Protein 3C4R (pdb70)

B-factor: mean 51.6, std 13.14, range [21.13, 119.85]

Sequence (480 aa):
KIKHEHIRANAWAHPDGEKVPAAEITRAYFELGTFPELYDDSHPEALARNTQKIFRWVEKDTPDAVEKIQALLPAIEKSPPLLVARRSHSSAYFRELVETRERLVRDADDFVAVAIAGFKIKHEHIRANAWAHPDGEKVPAAEITRAYFELGTFPELYDDSHPEALARNTQKIFRWVEKDTPDAVEKIQALLPAIEKSPPLLVARRSHSSAYFRELVETRERLVRDADDFVAVAIAGFKIKHEHIRANAWAHPDGEKVPAAEITRAYFELGTFPELYDDSHPEALARNTQKIFRWVEKDTPDAVEKIQALLPAIEKSPPLLVARRSHSSAYFRELVETRERLVRDADDFVAVAIAGFNQKIKHEHIRANAWAHPDGEKVPAAEITRAYFELGTFPELYDDSHPEALARNTQKIFRWVEKDTPDAVEKIQALLPAIEKSPPLLVARRSHSSAYFRELVETRERLVRDADDFVAVAIAGFNQ

Nearest PDB structures (foldseek):
  3c4r-assembly1_B  TM=1.005E+00  e=2.932E-16  Escherichia coli O6
  8bt1-assembly1_D  TM=9.702E-01  e=1.226E-13  Escherichia coli O157:H7
  4h0m-assembly2_O  TM=3.951E-01  e=3.595E+00  Synechococcus elongatus PCC 7942 = FACHB-805
  7ezx-assembly1_EK  TM=3.412E-01  e=5.917E+00  Porphyridium purpureum
  3c4r-assembly1_B  TM=9.978E-01  e=2.246E-15  Escherichia coli O6

Structure (mmCIF, N/CA/C/O backbone):
data_3C4R
#
_entry.id   3C4R
#
_cell.length_a   36.826
_cell.length_b   106.570
_cell.length_c   88.251
_cell.angle_alpha   90.00
_cell.angle_beta   96.42
_cell.angle_gamma   90.00
#
_symmetry.space_group_name_H-M   'P 1 21 1'
#
loop_
_entity.id
_entity.type
_entity.pdbx_description
1 polymer 'Uncharacterized protein'
2 water water
#
loop_
_atom_site.group_PDB
_atom_site.id
_atom_site.type_symbol
_atom_site.label_atom_id
_atom_site.label_alt_id
_atom_site.label_comp_id
_atom_site.label_asym_id
_atom_site.label_entity_id
_atom_site.label_seq_id
_atom_site.pdbx_PDB_ins_code
_atom_site.Cartn_x
_atom_site.Cartn_y
_atom_site.Cartn_z
_atom_site.occupancy
_atom_site.B_iso_or_equiv
_atom_site.auth_seq_id
_atom_site.auth_comp_id
_atom_site.auth_asym_id
_atom_site.auth_atom_id
_atom_site.pdbx_PDB_model_num
ATOM 1 N N . LYS A 1 4 ? -1.121 70.779 17.284 1.00 47.65 2 LYS A N 1
ATOM 2 C CA . LYS A 1 4 ? -1.175 69.292 17.284 1.00 49.10 2 LYS A CA 1
ATOM 3 C C . LYS A 1 4 ? -0.721 68.685 18.616 1.00 48.98 2 LYS A C 1
ATOM 4 O O . LYS A 1 4 ? -1.439 67.865 19.194 1.00 50.50 2 LYS A O 1
ATOM 10 N N . ILE A 1 5 ? 0.452 69.080 19.111 1.00 47.52 3 ILE A N 1
ATOM 11 C CA . ILE A 1 5 ? 0.942 68.543 20.385 1.00 46.63 3 ILE A CA 1
ATOM 12 C C . ILE A 1 5 ? 0.896 69.593 21.494 1.00 45.39 3 ILE A C 1
ATOM 13 O O . ILE A 1 5 ? 1.576 70.609 21.413 1.00 45.37 3 ILE A O 1
ATOM 18 N N . LYS A 1 6 ? 0.087 69.339 22.521 1.00 44.46 4 LYS A N 1
ATOM 19 C CA . LYS A 1 6 ? -0.074 70.261 23.646 1.00 44.51 4 LYS A CA 1
ATOM 20 C C . LYS A 1 6 ? 1.180 70.433 24.491 1.00 42.57 4 LYS A C 1
ATOM 21 O O . LYS A 1 6 ? 1.837 69.466 24.848 1.00 42.61 4 LYS A O 1
ATOM 27 N N . HIS A 1 7 ? 1.485 71.676 24.835 1.00 41.24 5 HIS A N 1
ATOM 28 C CA . HIS A 1 7 ? 2.670 71.983 25.624 1.00 41.29 5 HIS A CA 1
ATOM 29 C C . HIS A 1 7 ? 2.783 71.100 26.860 1.00 42.51 5 HIS A C 1
ATOM 30 O O . HIS A 1 7 ? 3.872 70.633 27.190 1.00 42.30 5 HIS A O 1
ATOM 37 N N . GLU A 1 8 ? 1.663 70.847 27.532 1.00 44.12 6 GLU A N 1
ATOM 38 C CA . GLU A 1 8 ? 1.688 70.026 28.743 1.00 44.86 6 GLU A CA 1
ATOM 39 C C . GLU A 1 8 ? 2.146 68.586 28.498 1.00 43.97 6 GLU A C 1
ATOM 40 O O . GLU A 1 8 ? 2.698 67.936 29.388 1.00 42.21 6 GLU A O 1
ATOM 46 N N . HIS A 1 9 ? 1.920 68.094 27.285 1.00 42.48 7 HIS A N 1
ATOM 47 C CA . HIS A 1 9 ? 2.314 66.736 26.929 1.00 40.89 7 HIS A CA 1
ATOM 48 C C . HIS A 1 9 ? 3.758 66.675 26.502 1.00 38.65 7 HIS A C 1
ATOM 49 O O . HIS A 1 9 ? 4.385 65.644 26.607 1.00 42.45 7 HIS A O 1
ATOM 56 N N . ILE A 1 10 ? 4.274 67.786 25.997 1.00 38.48 8 ILE A N 1
ATOM 57 C CA . ILE A 1 10 ? 5.668 67.860 25.599 1.00 36.67 8 ILE A CA 1
ATOM 58 C C . ILE A 1 10 ? 6.461 67.901 26.899 1.00 37.05 8 ILE A C 1
ATOM 59 O O . ILE A 1 10 ? 7.534 67.319 26.991 1.00 39.01 8 ILE A O 1
ATOM 64 N N . ARG A 1 11 ? 5.927 68.593 27.905 1.00 37.45 9 ARG A N 1
ATOM 65 C CA . ARG A 1 11 ? 6.593 68.694 29.200 1.00 39.86 9 ARG A CA 1
ATOM 66 C C . ARG A 1 11 ? 6.748 67.312 29.862 1.00 41.22 9 ARG A C 1
ATOM 67 O O . ARG A 1 11 ? 7.831 66.975 30.365 1.00 40.88 9 ARG A O 1
ATOM 83 N N . ALA A 1 13 ? 6.951 64.283 28.504 1.00 44.09 11 ALA A N 1
ATOM 84 C CA . ALA A 1 13 ? 8.003 63.508 27.840 1.00 42.33 11 ALA A CA 1
ATOM 85 C C . ALA A 1 13 ? 9.380 64.118 28.104 1.00 42.61 11 ALA A C 1
ATOM 86 O O . ALA A 1 13 ? 10.357 63.403 28.305 1.00 41.87 11 ALA A O 1
ATOM 96 N N . ASN A 1 15 ? 10.317 65.859 30.733 1.00 41.30 13 ASN A N 1
ATOM 97 C CA . ASN A 1 15 ? 10.775 65.499 32.075 1.00 42.14 13 ASN A CA 1
ATOM 98 C C . ASN A 1 15 ? 11.151 64.024 32.141 1.00 41.76 13 ASN A C 1
ATOM 99 O O . ASN A 1 15 ? 12.156 63.665 32.742 1.00 42.98 13 ASN A O 1
ATOM 104 N N . ALA A 1 16 ? 10.370 63.165 31.502 1.00 42.33 14 ALA A N 1
ATOM 105 C CA . ALA A 1 16 ? 10.690 61.742 31.538 1.00 42.32 14 ALA A CA 1
ATOM 106 C C . ALA A 1 16 ? 12.073 61.487 30.935 1.00 41.65 14 ALA A C 1
ATOM 107 O O . ALA A 1 16 ? 12.833 60.655 31.417 1.00 43.04 14 ALA A O 1
ATOM 109 N N . TRP A 1 17 ? 12.399 62.221 29.884 1.00 41.48 15 TRP A N 1
ATOM 110 C CA . TRP A 1 17 ? 13.678 62.065 29.209 1.00 41.36 15 TRP A CA 1
ATOM 111 C C . TRP A 1 17 ? 14.792 62.608 30.090 1.00 43.03 15 TRP A C 1
ATOM 112 O O . TRP A 1 17 ? 15.948 62.235 29.942 1.00 43.45 15 TRP A O 1
ATOM 123 N N . ALA A 1 18 ? 14.424 63.484 31.017 1.00 44.61 16 ALA A N 1
ATOM 124 C CA . ALA A 1 18 ? 15.385 64.111 31.906 1.00 48.67 16 ALA A CA 1
ATOM 125 C C . ALA A 1 18 ? 15.697 63.320 33.170 1.00 52.34 16 ALA A C 1
ATOM 126 O O . ALA A 1 18 ? 16.846 63.292 33.618 1.00 53.07 16 ALA A O 1
ATOM 128 N N . HIS A 1 19 ? 14.681 62.675 33.733 1.00 55.60 17 HIS A N 1
ATOM 129 C CA . HIS A 1 19 ? 14.837 61.903 34.959 1.00 61.14 17 HIS A CA 1
ATOM 130 C C . HIS A 1 19 ? 16.036 60.941 35.052 1.00 63.32 17 HIS A C 1
ATOM 131 O O . HIS A 1 19 ? 16.776 60.957 36.039 1.00 63.78 17 HIS A O 1
ATOM 138 N N . PRO A 1 20 ? 16.238 60.080 34.044 1.00 64.53 18 PRO A N 1
ATOM 139 C CA . PRO A 1 20 ? 17.379 59.153 34.112 1.00 64.97 18 PRO A CA 1
ATOM 140 C C . PRO A 1 20 ? 18.730 59.806 34.469 1.00 65.57 18 PRO A C 1
ATOM 141 O O . PRO A 1 20 ? 19.244 59.602 35.572 1.00 66.58 18 PRO A O 1
ATOM 145 N N . ASP A 1 21 ? 19.294 60.591 33.547 1.00 64.78 19 ASP A N 1
ATOM 146 C CA . ASP A 1 21 ? 20.593 61.241 33.772 1.00 63.83 19 ASP A CA 1
ATOM 147 C C . ASP A 1 21 ? 20.585 62.767 33.821 1.00 61.60 19 ASP A C 1
ATOM 148 O O . ASP A 1 21 ? 21.602 63.397 33.516 1.00 60.10 19 ASP A O 1
ATOM 153 N N . GLY A 1 22 ? 19.451 63.356 34.193 1.00 59.89 20 GLY A N 1
ATOM 154 C CA . GLY A 1 22 ? 19.359 64.804 34.274 1.00 56.88 20 GLY A CA 1
ATOM 155 C C . GLY A 1 22 ? 19.024 65.520 32.975 1.00 54.76 20 GLY A C 1
ATOM 156 O O . GLY A 1 22 ? 19.042 64.934 31.894 1.00 53.34 20 GLY A O 1
ATOM 157 N N . GLU A 1 23 ? 18.743 66.814 33.096 1.00 54.27 21 GLU A N 1
ATOM 158 C CA . GLU A 1 23 ? 18.374 67.663 31.968 1.00 54.18 21 GLU A CA 1
ATOM 159 C C . GLU A 1 23 ? 19.453 67.905 30.923 1.00 54.41 21 GLU A C 1
ATOM 160 O O . GLU A 1 23 ? 19.152 68.323 29.797 1.00 54.01 21 GLU A O 1
ATOM 166 N N . LYS A 1 24 ? 20.705 67.655 31.289 1.00 55.03 22 LYS A N 1
ATOM 167 C CA . LYS A 1 24 ? 21.821 67.865 30.371 1.00 56.02 22 LYS A CA 1
ATOM 168 C C . LYS A 1 24 ? 21.762 66.947 29.150 1.00 54.69 22 LYS A C 1
ATOM 169 O O . LYS A 1 24 ? 22.281 67.293 28.085 1.00 55.01 22 LYS A O 1
ATOM 175 N N . VAL A 1 25 ? 21.141 65.777 29.304 1.00 52.41 23 VAL A N 1
ATOM 176 C CA . VAL A 1 25 ? 21.049 64.816 28.208 1.00 49.89 23 VAL A CA 1
ATOM 177 C C . VAL A 1 25 ? 20.113 65.326 27.114 1.00 48.52 23 VAL A C 1
ATOM 178 O O . VAL A 1 25 ? 20.498 65.420 25.947 1.00 49.30 23 VAL A O 1
ATOM 182 N N . PRO A 1 26 ? 18.863 65.654 27.473 1.00 46.17 24 PRO A N 1
ATOM 183 C CA . PRO A 1 26 ? 17.924 66.157 26.468 1.00 44.87 24 PRO A CA 1
ATOM 184 C C . PRO A 1 26 ? 18.481 67.363 25.711 1.00 43.59 24 PRO A C 1
ATOM 185 O O . PRO A 1 26 ? 18.483 67.399 24.474 1.00 43.23 24 PRO A O 1
ATOM 189 N N . ALA A 1 27 ? 18.956 68.346 26.470 1.00 42.35 25 ALA A N 1
ATOM 190 C CA . ALA A 1 27 ? 19.511 69.573 25.908 1.00 40.82 25 ALA A CA 1
ATOM 191 C C . ALA A 1 27 ? 20.704 69.301 25.003 1.00 41.98 25 ALA A C 1
ATOM 192 O O . ALA A 1 27 ? 20.830 69.883 23.928 1.00 41.25 25 ALA A O 1
ATOM 194 N N . ALA A 1 28 ? 21.595 68.423 25.437 1.00 42.59 26 ALA A N 1
ATOM 195 C CA . ALA A 1 28 ? 22.752 68.094 24.622 1.00 43.53 26 ALA A CA 1
ATOM 196 C C . ALA A 1 28 ? 22.254 67.491 23.321 1.00 44.47 26 ALA A C 1
ATOM 197 O O . ALA A 1 28 ? 22.780 67.773 22.236 1.00 46.16 26 ALA A O 1
ATOM 199 N N . GLU A 1 29 ? 21.216 66.667 23.437 1.00 44.19 27 GLU A N 1
ATOM 200 C CA . GLU A 1 29 ? 20.632 65.997 22.282 1.00 42.34 27 GLU A CA 1
ATOM 201 C C . GLU A 1 29 ? 19.792 66.915 21.401 1.00 40.81 27 GLU A C 1
ATOM 202 O O . GLU A 1 29 ? 19.937 66.919 20.174 1.00 41.29 27 GLU A O 1
ATOM 208 N N . ILE A 1 30 ? 18.908 67.691 22.015 1.00 38.39 28 ILE A N 1
ATOM 209 C CA . ILE A 1 30 ? 18.071 68.593 21.241 1.00 38.00 28 ILE A CA 1
ATOM 210 C C . ILE A 1 30 ? 18.955 69.615 20.527 1.00 39.08 28 ILE A C 1
ATOM 211 O O . ILE A 1 30 ? 18.705 69.962 19.369 1.00 39.03 28 ILE A O 1
ATOM 216 N N . THR A 1 31 ? 20.003 70.071 21.212 1.00 40.36 29 THR A N 1
ATOM 217 C CA . THR A 1 31 ? 20.916 71.062 20.653 1.00 42.49 29 THR A CA 1
ATOM 218 C C . THR A 1 31 ? 21.575 70.542 19.385 1.00 44.25 29 THR A C 1
ATOM 219 O O . THR A 1 31 ? 21.647 71.251 18.378 1.00 46.06 29 THR A O 1
ATOM 223 N N . ARG A 1 32 ? 22.048 69.303 19.425 1.00 45.86 30 ARG A N 1
ATOM 224 C CA . ARG A 1 32 ? 22.698 68.704 18.261 1.00 48.09 30 ARG A CA 1
ATOM 225 C C . ARG A 1 32 ? 21.787 68.626 17.038 1.00 47.82 30 ARG A C 1
ATOM 226 O O . ARG A 1 32 ? 22.214 68.899 15.916 1.00 47.01 30 ARG A O 1
ATOM 234 N N . ALA A 1 33 ? 20.533 68.235 17.250 1.00 48.72 31 ALA A N 1
ATOM 235 C CA . ALA A 1 33 ? 19.578 68.116 16.148 1.00 47.75 31 ALA A CA 1
ATOM 236 C C . ALA A 1 33 ? 19.237 69.494 15.603 1.00 48.19 31 ALA A C 1
ATOM 237 O O . ALA A 1 33 ? 19.028 69.674 14.403 1.00 48.86 31 ALA A O 1
ATOM 239 N N . TYR A 1 34 ? 19.176 70.457 16.513 1.00 48.38 32 TYR A N 1
ATOM 240 C CA . TYR A 1 34 ? 18.870 71.845 16.196 1.00 49.13 32 TYR A CA 1
ATOM 241 C C . TYR A 1 34 ? 19.804 72.345 15.099 1.00 49.74 32 TYR A C 1
ATOM 242 O O . TYR A 1 34 ? 19.350 72.901 14.096 1.00 49.21 32 TYR A O 1
ATOM 251 N N . PHE A 1 35 ? 21.108 72.129 15.288 1.00 50.76 33 PHE A N 1
ATOM 252 C CA . PHE A 1 35 ? 22.109 72.553 14.307 1.00 50.62 33 PHE A CA 1
ATOM 253 C C . PHE A 1 35 ? 22.212 71.662 13.076 1.00 52.25 33 PHE A C 1
ATOM 254 O O . PHE A 1 35 ? 22.656 72.116 12.031 1.00 53.15 33 PHE A O 1
ATOM 262 N N . GLU A 1 36 ? 21.815 70.400 13.184 1.00 55.08 34 GLU A N 1
ATOM 263 C CA . GLU A 1 36 ? 21.866 69.517 12.027 1.00 57.55 34 GLU A CA 1
ATOM 264 C C . GLU A 1 36 ? 20.798 69.970 11.042 1.00 58.81 34 GLU A C 1
ATOM 265 O O . GLU A 1 36 ? 21.043 70.051 9.836 1.00 59.72 34 GLU A O 1
ATOM 271 N N . LEU A 1 37 ? 19.614 70.280 11.562 1.00 58.79 35 LEU A N 1
ATOM 272 C CA . LEU A 1 37 ? 18.502 70.730 10.728 1.00 58.48 35 LEU A CA 1
ATOM 273 C C . LEU A 1 37 ? 18.715 72.180 10.284 1.00 59.70 35 LEU A C 1
ATOM 274 O O . LEU A 1 37 ? 17.970 72.712 9.453 1.00 58.72 35 LEU A O 1
ATOM 279 N N . GLY A 1 38 ? 19.737 72.813 10.851 1.00 59.74 36 GLY A N 1
ATOM 280 C CA . GLY A 1 38 ? 20.041 74.184 10.497 1.00 59.96 36 GLY A CA 1
ATOM 281 C C . GLY A 1 38 ? 18.952 75.141 10.920 1.00 60.10 36 GLY A C 1
ATOM 282 O O . GLY A 1 38 ? 18.432 75.892 10.100 1.00 61.58 36 GLY A O 1
ATOM 291 N N . THR A 1 40 ? 17.254 78.252 13.530 1.00 52.82 38 THR A N 1
ATOM 292 C CA . THR A 1 40 ? 17.668 79.550 14.043 1.00 50.20 38 THR A CA 1
ATOM 293 C C . THR A 1 40 ? 16.744 80.159 15.116 1.00 47.44 38 THR A C 1
ATOM 294 O O . THR A 1 40 ? 17.054 81.202 15.699 1.00 47.60 38 THR A O 1
ATOM 298 N N . PHE A 1 41 ? 15.619 79.501 15.375 1.00 43.97 39 PHE A N 1
ATOM 299 C CA . PHE A 1 41 ? 14.644 79.976 16.355 1.00 40.51 39 PHE A CA 1
ATOM 300 C C . PHE A 1 41 ? 14.066 78.810 17.160 1.00 39.96 39 PHE A C 1
ATOM 301 O O . PHE A 1 41 ? 13.643 77.804 16.600 1.00 38.58 39 PHE A O 1
ATOM 309 N N . PRO A 1 42 ? 14.046 78.929 18.489 1.00 39.70 40 PRO A N 1
ATOM 310 C CA . PRO A 1 42 ? 14.538 80.097 19.220 1.00 42.25 40 PRO A CA 1
ATOM 311 C C . PRO A 1 42 ? 16.068 80.110 19.127 1.00 46.06 40 PRO A C 1
ATOM 312 O O . PRO A 1 42 ? 16.655 79.347 18.355 1.00 47.70 40 PRO A O 1
ATOM 316 N N . GLU A 1 43 ? 16.716 80.966 19.900 1.00 49.06 41 GLU A N 1
ATOM 317 C CA . GLU A 1 43 ? 18.168 81.036 19.872 1.00 53.39 41 GLU A CA 1
ATOM 318 C C . GLU A 1 43 ? 18.803 80.001 20.792 1.00 53.83 41 GLU A C 1
ATOM 319 O O . GLU A 1 43 ? 18.441 79.871 21.960 1.00 52.59 41 GLU A O 1
ATOM 325 N N . LEU A 1 44 ? 19.759 79.265 20.247 1.00 55.18 42 LEU A N 1
ATOM 326 C CA . LEU A 1 44 ? 20.484 78.258 21.005 1.00 55.53 42 LEU A CA 1
ATOM 327 C C . LEU A 1 44 ? 21.968 78.523 20.732 1.00 56.18 42 LEU A C 1
ATOM 328 O O . LEU A 1 44 ? 22.351 78.801 19.597 1.00 54.78 42 LEU A O 1
ATOM 333 N N . TYR A 1 45 ? 22.794 78.467 21.774 1.00 58.34 43 TYR A N 1
ATOM 334 C CA . TYR A 1 45 ? 24.225 78.735 21.634 1.00 60.59 43 TYR A CA 1
ATOM 335 C C . TYR A 1 45 ? 24.994 77.572 21.038 1.00 62.11 43 TYR A C 1
ATOM 336 O O . TYR A 1 45 ? 24.906 76.449 21.534 1.00 62.45 43 TYR A O 1
ATOM 345 N N . ASP A 1 46 ? 25.756 77.850 19.983 1.00 64.90 44 ASP A N 1
ATOM 346 C CA . ASP A 1 46 ? 26.566 76.827 19.320 1.00 68.26 44 ASP A CA 1
ATOM 347 C C . ASP A 1 46 ? 27.865 76.599 20.101 1.00 68.93 44 ASP A C 1
ATOM 348 O O . ASP A 1 46 ? 28.241 77.412 20.946 1.00 67.85 44 ASP A O 1
ATOM 353 N N . ASP A 1 47 ? 28.540 75.492 19.806 1.00 70.66 45 ASP A N 1
ATOM 354 C CA . ASP A 1 47 ? 29.783 75.119 20.479 1.00 72.75 45 ASP A CA 1
ATOM 355 C C . ASP A 1 47 ? 30.843 76.216 20.592 1.00 71.75 45 ASP A C 1
ATOM 356 O O . ASP A 1 47 ? 31.637 76.201 21.528 1.00 70.69 45 ASP A O 1
ATOM 361 N N . SER A 1 48 ? 30.866 77.155 19.649 1.00 71.75 46 SER A N 1
ATOM 362 C CA . SER A 1 48 ? 31.835 78.248 19.699 1.00 72.03 46 SER A CA 1
ATOM 363 C C . SER A 1 48 ? 31.434 79.209 20.822 1.00 72.95 46 SER A C 1
ATOM 364 O O . SER A 1 48 ? 31.670 80.413 20.749 1.00 72.64 46 SER A O 1
ATOM 367 N N . HIS A 1 49 ? 30.803 78.649 21.850 1.00 74.59 47 HIS A N 1
ATOM 368 C CA . HIS A 1 49 ? 30.360 79.392 23.025 1.00 75.94 47 HIS A CA 1
ATOM 369 C C . HIS A 1 49 ? 30.841 78.621 24.236 1.00 76.28 47 HIS A C 1
ATOM 370 O O . HIS A 1 49 ? 30.682 77.402 24.316 1.00 75.96 47 HIS A O 1
ATOM 377 N N . PRO A 1 50 ? 31.425 79.329 25.206 1.00 76.46 48 PRO A N 1
ATOM 378 C CA . PRO A 1 50 ? 31.951 78.731 26.433 1.00 76.41 48 PRO A CA 1
ATOM 379 C C . PRO A 1 50 ? 31.007 77.821 27.210 1.00 75.41 48 PRO A C 1
ATOM 380 O O . PRO A 1 50 ? 31.151 76.596 27.188 1.00 75.23 48 PRO A O 1
ATOM 384 N N . GLU A 1 51 ? 30.045 78.428 27.893 1.00 73.95 49 GLU A N 1
ATOM 385 C CA . GLU A 1 51 ? 29.096 77.695 28.726 1.00 72.91 49 GLU A CA 1
ATOM 386 C C . GLU A 1 51 ? 27.876 77.152 27.963 1.00 69.85 49 GLU A C 1
ATOM 387 O O . GLU A 1 51 ? 26.875 76.766 28.574 1.00 68.65 49 GLU A O 1
ATOM 393 N N . ALA A 1 52 ? 27.982 77.101 26.637 1.00 66.52 50 ALA A N 1
ATOM 394 C CA . ALA A 1 52 ? 26.900 76.636 25.767 1.00 63.81 50 ALA A CA 1
ATOM 395 C C . ALA A 1 52 ? 25.903 75.677 26.411 1.00 62.40 50 ALA A C 1
ATOM 396 O O . ALA A 1 52 ? 24.827 76.090 26.847 1.00 62.72 50 ALA A O 1
ATOM 398 N N . LEU A 1 53 ? 26.267 74.401 26.468 1.00 60.30 51 LEU A N 1
ATOM 399 C CA . LEU A 1 53 ? 25.413 73.368 27.038 1.00 57.50 51 LEU A CA 1
ATOM 400 C C . LEU A 1 53 ? 24.685 73.783 28.320 1.00 56.87 51 LEU A C 1
ATOM 401 O O . LEU A 1 53 ? 23.467 73.627 28.428 1.00 58.05 51 LEU A O 1
ATOM 406 N N . ALA A 1 54 ? 25.420 74.309 29.291 1.00 54.67 52 ALA A N 1
ATOM 407 C CA . ALA A 1 54 ? 24.800 74.718 30.548 1.00 53.20 52 ALA A CA 1
ATOM 408 C C . ALA A 1 54 ? 23.751 75.792 30.314 1.00 51.14 52 ALA A C 1
ATOM 409 O O . ALA A 1 54 ? 22.709 75.808 30.968 1.00 48.56 52 ALA A O 1
ATOM 411 N N . ARG A 1 55 ? 24.047 76.688 29.377 1.00 49.94 53 ARG A N 1
ATOM 412 C CA . ARG A 1 55 ? 23.155 77.791 29.036 1.00 50.25 53 ARG A CA 1
ATOM 413 C C . ARG A 1 55 ? 21.928 77.325 28.253 1.00 48.73 53 ARG A C 1
ATOM 414 O O . ARG A 1 55 ? 20.818 77.800 28.487 1.00 47.20 53 ARG A O 1
ATOM 422 N N . ASN A 1 56 ? 22.134 76.394 27.328 1.00 47.44 54 ASN A N 1
ATOM 423 C CA . ASN A 1 56 ? 21.038 75.859 26.541 1.00 44.08 54 ASN A CA 1
ATOM 424 C C . ASN A 1 56 ? 20.104 75.049 27.451 1.00 43.64 54 ASN A C 1
ATOM 425 O O . ASN A 1 56 ? 18.890 75.035 27.255 1.00 42.76 54 ASN A O 1
ATOM 430 N N . THR A 1 57 ? 20.669 74.379 28.452 1.00 42.08 55 THR A N 1
ATOM 431 C CA . THR A 1 57 ? 19.865 73.578 29.364 1.00 41.91 55 THR A CA 1
ATOM 432 C C . THR A 1 57 ? 18.933 74.441 30.199 1.00 43.49 55 THR A C 1
ATOM 433 O O . THR A 1 57 ? 17.752 74.131 30.346 1.00 45.65 55 THR A O 1
ATOM 437 N N . GLN A 1 58 ? 19.450 75.528 30.754 1.00 44.56 56 GLN A N 1
ATOM 438 C CA . GLN A 1 58 ? 18.603 76.403 31.546 1.00 43.77 56 GLN A CA 1
ATOM 439 C C . GLN A 1 58 ? 17.515 77.009 30.658 1.00 41.40 56 GLN A C 1
ATOM 440 O O . GLN A 1 58 ? 16.349 77.064 31.035 1.00 41.21 56 GLN A O 1
ATOM 446 N N . LYS A 1 59 ? 17.909 77.479 29.484 1.00 39.85 57 LYS A N 1
ATOM 447 C CA . LYS A 1 59 ? 16.967 78.056 28.528 1.00 38.23 57 LYS A CA 1
ATOM 448 C C . LYS A 1 59 ? 15.781 77.101 28.265 1.00 38.32 57 LYS A C 1
ATOM 449 O O . LYS A 1 59 ? 14.622 77.404 28.586 1.00 35.73 57 LYS A O 1
ATOM 455 N N . ILE A 1 60 ? 16.107 75.941 27.699 1.00 36.87 58 ILE A N 1
ATOM 456 C CA . ILE A 1 60 ? 15.143 74.913 27.341 1.00 36.08 58 ILE A CA 1
ATOM 457 C C . ILE A 1 60 ? 14.171 74.478 28.439 1.00 37.22 58 ILE A C 1
ATOM 458 O O . ILE A 1 60 ? 12.953 74.559 28.249 1.00 35.19 58 ILE A O 1
ATOM 463 N N . PHE A 1 61 ? 14.668 74.033 29.589 1.00 36.88 59 PHE A N 1
ATOM 464 C CA . PHE A 1 61 ? 13.726 73.606 30.611 1.00 38.92 59 PHE A CA 1
ATOM 465 C C . PHE A 1 61 ? 12.988 74.733 31.305 1.00 39.27 59 PHE A C 1
ATOM 466 O O . PHE A 1 61 ? 12.028 74.491 32.038 1.00 40.94 59 PHE A O 1
ATOM 474 N N . ARG A 1 62 ? 13.406 75.967 31.047 1.00 39.47 60 ARG A N 1
ATOM 475 C CA . ARG A 1 62 ? 12.733 77.121 31.618 1.00 39.39 60 ARG A CA 1
ATOM 476 C C . ARG A 1 62 ? 11.420 77.289 30.835 1.00 39.50 60 ARG A C 1
ATOM 477 O O . ARG A 1 62 ? 10.377 77.641 31.400 1.00 38.64 60 ARG A O 1
ATOM 485 N N . TRP A 1 63 ? 11.474 77.045 29.527 1.00 38.24 61 TRP A N 1
ATOM 486 C CA . TRP A 1 63 ? 10.267 77.119 28.716 1.00 38.28 61 TRP A CA 1
ATOM 487 C C . TRP A 1 63 ? 9.369 75.911 29.016 1.00 38.17 61 TRP A C 1
ATOM 488 O O . TRP A 1 63 ? 8.148 76.034 29.024 1.00 38.23 61 TRP A O 1
ATOM 499 N N . VAL A 1 64 ? 9.974 74.751 29.277 1.00 38.19 62 VAL A N 1
ATOM 500 C CA . VAL A 1 64 ? 9.207 73.542 29.577 1.00 38.25 62 VAL A CA 1
ATOM 501 C C . VAL A 1 64 ? 8.330 73.704 30.816 1.00 38.91 62 VAL A C 1
ATOM 502 O O . VAL A 1 64 ? 7.181 73.269 30.829 1.00 38.00 62 VAL A O 1
ATOM 506 N N . GLU A 1 65 ? 8.876 74.348 31.841 1.00 41.23 63 GLU A N 1
ATOM 507 C CA . GLU A 1 65 ? 8.183 74.586 33.110 1.00 44.25 63 GLU A CA 1
ATOM 508 C C . GLU A 1 65 ? 6.987 75.535 33.038 1.00 45.48 63 GLU A C 1
ATOM 509 O O . GLU A 1 65 ? 6.012 75.381 33.778 1.00 45.73 63 GLU A O 1
ATOM 515 N N . LYS A 1 66 ? 7.074 76.527 32.160 1.00 45.79 64 LYS A N 1
ATOM 516 C CA . LYS A 1 66 ? 6.024 77.525 32.036 1.00 48.15 64 LYS A CA 1
ATOM 517 C C . LYS A 1 66 ? 4.885 77.213 31.071 1.00 48.28 64 LYS A C 1
ATOM 518 O O . LYS A 1 66 ? 4.944 76.261 30.286 1.00 47.41 64 LYS A O 1
ATOM 524 N N . ASP A 1 67 ? 3.845 78.040 31.147 1.00 48.09 65 ASP A N 1
ATOM 525 C CA . ASP A 1 67 ? 2.691 77.896 30.283 1.00 48.49 65 ASP A CA 1
ATOM 526 C C . ASP A 1 67 ? 2.307 79.197 29.585 1.00 46.90 65 ASP A C 1
ATOM 527 O O . ASP A 1 67 ? 1.192 79.322 29.089 1.00 48.25 65 ASP A O 1
ATOM 532 N N . THR A 1 68 ? 3.235 80.148 29.514 1.00 42.54 66 THR A N 1
ATOM 533 C CA . THR A 1 68 ? 2.954 81.421 28.853 1.00 40.55 66 THR A CA 1
ATOM 534 C C . THR A 1 68 ? 3.113 81.311 27.332 1.00 39.86 66 THR A C 1
ATOM 535 O O . THR A 1 68 ? 3.773 80.403 26.824 1.00 39.13 66 THR A O 1
ATOM 539 N N . PRO A 1 69 ? 2.499 82.239 26.580 1.00 39.52 67 PRO A N 1
ATOM 540 C CA . PRO A 1 69 ? 2.585 82.216 25.116 1.00 39.17 67 PRO A CA 1
ATOM 541 C C . PRO A 1 69 ? 4.007 82.130 24.579 1.00 39.52 67 PRO A C 1
ATOM 542 O O . PRO A 1 69 ? 4.271 81.444 23.590 1.00 40.66 67 PRO A O 1
ATOM 546 N N . ASP A 1 70 ? 4.914 82.839 25.241 1.00 40.11 68 ASP A N 1
ATOM 547 C CA . ASP A 1 70 ? 6.322 82.879 24.861 1.00 39.51 68 ASP A CA 1
ATOM 548 C C . ASP A 1 70 ? 6.981 81.502 25.012 1.00 38.07 68 ASP A C 1
ATOM 549 O O . ASP A 1 70 ? 7.625 80.992 24.089 1.00 35.66 68 ASP A O 1
ATOM 554 N N . ALA A 1 71 ? 6.822 80.908 26.189 1.00 36.23 69 ALA A N 1
ATOM 555 C CA . ALA A 1 71 ? 7.387 79.595 26.440 1.00 34.52 69 ALA A CA 1
ATOM 556 C C . ALA A 1 71 ? 6.790 78.583 25.459 1.00 35.81 69 ALA A C 1
ATOM 557 O O . ALA A 1 71 ? 7.515 77.813 24.826 1.00 36.91 69 ALA A O 1
ATOM 559 N N . VAL A 1 72 ? 5.467 78.599 25.324 1.00 34.06 70 VAL A N 1
ATOM 560 C CA . VAL A 1 72 ? 4.794 77.678 24.438 1.00 32.54 70 VAL A CA 1
ATOM 561 C C . VAL A 1 72 ? 5.221 77.795 22.991 1.00 32.13 70 VAL A C 1
ATOM 562 O O . VAL A 1 72 ? 5.456 76.778 22.350 1.00 31.61 70 VAL A O 1
ATOM 566 N N . GLU A 1 73 ? 5.336 79.008 22.460 1.00 34.71 71 GLU A N 1
ATOM 567 C CA . GLU A 1 73 ? 5.723 79.127 21.055 1.00 35.61 71 GLU A CA 1
ATOM 568 C C . GLU A 1 73 ? 7.167 78.740 20.816 1.00 35.16 71 GLU A C 1
ATOM 569 O O . GLU A 1 73 ? 7.524 78.290 19.720 1.00 36.80 71 GLU A O 1
ATOM 575 N N . LYS A 1 74 ? 7.998 78.899 21.837 1.00 33.38 72 LYS A N 1
ATOM 576 C CA . LYS A 1 74 ? 9.394 78.519 21.701 1.00 32.69 72 LYS A CA 1
ATOM 577 C C . LYS A 1 74 ? 9.574 77.009 21.723 1.00 32.18 72 LYS A C 1
ATOM 578 O O . LYS A 1 74 ? 10.384 76.472 20.980 1.00 32.91 72 LYS A O 1
ATOM 584 N N . ILE A 1 75 ? 8.808 76.308 22.544 1.00 32.12 73 ILE A N 1
ATOM 585 C CA . ILE A 1 75 ? 8.938 74.865 22.553 1.00 33.13 73 ILE A CA 1
ATOM 586 C C . ILE A 1 75 ? 8.380 74.352 21.221 1.00 33.94 73 ILE A C 1
ATOM 587 O O . ILE A 1 75 ? 8.957 73.462 20.609 1.00 33.76 73 ILE A O 1
ATOM 592 N N . GLN A 1 76 ? 7.279 74.932 20.750 1.00 36.11 74 GLN A N 1
ATOM 593 C CA . GLN A 1 76 ? 6.703 74.526 19.461 1.00 35.34 74 GLN A CA 1
ATOM 594 C C . GLN A 1 76 ? 7.751 74.663 18.364 1.00 35.29 74 GLN A C 1
ATOM 595 O O . GLN A 1 76 ? 7.946 73.758 17.558 1.00 37.66 74 GLN A O 1
ATOM 601 N N . ALA A 1 77 ? 8.423 75.805 18.318 1.00 35.45 75 ALA A N 1
ATOM 602 C CA . ALA A 1 77 ? 9.442 76.008 17.301 1.00 35.41 75 ALA A CA 1
ATOM 603 C C . ALA A 1 77 ? 10.530 74.942 17.442 1.00 35.55 75 ALA A C 1
ATOM 604 O O . ALA A 1 77 ? 11.122 74.534 16.456 1.00 35.98 75 ALA A O 1
ATOM 606 N N . LEU A 1 78 ? 10.769 74.473 18.664 1.00 34.82 76 LEU A N 1
ATOM 607 C CA . LEU A 1 78 ? 11.799 73.462 18.899 1.00 36.10 76 LEU A CA 1
ATOM 608 C C . LEU A 1 78 ? 11.374 72.011 18.561 1.00 37.51 76 LEU A C 1
ATOM 609 O O . LEU A 1 78 ? 12.233 71.144 18.305 1.00 38.00 76 LEU A O 1
ATOM 614 N N . LEU A 1 79 ? 10.063 71.753 18.517 1.00 36.51 77 LEU A N 1
ATOM 615 C CA . LEU A 1 79 ? 9.551 70.411 18.242 1.00 35.73 77 LEU A CA 1
ATOM 616 C C . LEU A 1 79 ? 10.320 69.559 17.241 1.00 35.98 77 LEU A C 1
ATOM 617 O O . LEU A 1 79 ? 10.603 68.387 17.516 1.00 35.81 77 LEU A O 1
ATOM 622 N N . PRO A 1 80 ? 10.664 70.123 16.068 1.00 36.24 78 PRO A N 1
ATOM 623 C CA . PRO A 1 80 ? 11.408 69.370 15.051 1.00 36.03 78 PRO A CA 1
ATOM 624 C C . PRO A 1 80 ? 12.722 68.788 15.581 1.00 36.83 78 PRO A C 1
ATOM 625 O O . PRO A 1 80 ? 13.065 67.653 15.280 1.00 36.79 78 PRO A O 1
ATOM 629 N N . ALA A 1 81 ? 13.455 69.562 16.377 1.00 37.30 79 ALA A N 1
ATOM 630 C CA . ALA A 1 81 ? 14.723 69.080 16.916 1.00 39.04 79 ALA A CA 1
ATOM 631 C C . ALA A 1 81 ? 14.493 68.096 18.057 1.00 39.68 79 ALA A C 1
ATOM 632 O O . ALA A 1 81 ? 15.331 67.237 18.342 1.00 41.79 79 ALA A O 1
ATOM 634 N N . ILE A 1 82 ? 13.348 68.231 18.713 1.00 39.15 80 ILE A N 1
ATOM 635 C CA . ILE A 1 82 ? 13.001 67.372 19.825 1.00 35.72 80 ILE A CA 1
ATOM 636 C C . ILE A 1 82 ? 12.679 66.002 19.276 1.00 36.30 80 ILE A C 1
ATOM 637 O O . ILE A 1 82 ? 13.185 64.985 19.758 1.00 33.82 80 ILE A O 1
ATOM 642 N N . GLU A 1 83 ? 11.848 65.983 18.242 1.00 38.01 81 GLU A N 1
ATOM 643 C CA . GLU A 1 83 ? 11.434 64.731 17.609 1.00 40.37 81 GLU A CA 1
ATOM 644 C C . GLU A 1 83 ? 12.570 63.977 16.941 1.00 40.63 81 GLU A C 1
ATOM 645 O O . GLU A 1 83 ? 12.559 62.753 16.885 1.00 42.39 81 GLU A O 1
ATOM 651 N N . LYS A 1 84 ? 13.551 64.711 16.438 1.00 41.99 82 LYS A N 1
ATOM 652 C CA . LYS A 1 84 ? 14.700 64.106 15.779 1.00 42.79 82 LYS A CA 1
ATOM 653 C C . LYS A 1 84 ? 15.635 63.402 16.771 1.00 41.75 82 LYS A C 1
ATOM 654 O O . LYS A 1 84 ? 16.275 62.409 16.427 1.00 40.93 82 LYS A O 1
ATOM 660 N N . SER A 1 85 ? 15.689 63.895 18.004 1.00 41.57 83 SER A N 1
ATOM 661 C CA . SER A 1 85 ? 16.599 63.343 19.002 1.00 42.38 83 SER A CA 1
ATOM 662 C C . SER A 1 85 ? 16.075 62.537 20.198 1.00 42.54 83 SER A C 1
ATOM 663 O O . SER A 1 85 ? 16.802 61.720 20.764 1.00 46.46 83 SER A O 1
ATOM 674 N N . PRO A 1 87 ? 14.184 59.812 22.575 1.00 37.63 85 PRO A N 1
ATOM 675 C CA . PRO A 1 87 ? 14.001 58.370 22.378 1.00 37.34 85 PRO A CA 1
ATOM 676 C C . PRO A 1 87 ? 12.653 58.134 21.707 1.00 39.79 85 PRO A C 1
ATOM 677 O O . PRO A 1 87 ? 11.628 58.671 22.147 1.00 41.37 85 PRO A O 1
ATOM 681 N N . PRO A 1 88 ? 12.633 57.332 20.633 1.00 40.30 86 PRO A N 1
ATOM 682 C CA . PRO A 1 88 ? 11.408 57.032 19.898 1.00 38.95 86 PRO A CA 1
ATOM 683 C C . PRO A 1 88 ? 10.203 56.679 20.755 1.00 39.00 86 PRO A C 1
ATOM 684 O O . PRO A 1 88 ? 9.121 57.205 20.521 1.00 39.20 86 PRO A O 1
ATOM 688 N N . LEU A 1 89 ? 10.375 55.805 21.748 1.00 39.17 87 LEU A N 1
ATOM 689 C CA . LEU A 1 89 ? 9.248 55.426 22.607 1.00 38.32 87 LEU A CA 1
ATOM 690 C C . LEU A 1 89 ? 8.714 56.661 23.343 1.00 37.97 87 LEU A C 1
ATOM 691 O O . LEU A 1 89 ? 7.515 56.768 23.591 1.00 38.61 87 LEU A O 1
ATOM 696 N N . LEU A 1 90 ? 9.606 57.586 23.701 1.00 37.59 88 LEU A N 1
ATOM 697 C CA . LEU A 1 90 ? 9.198 58.821 24.382 1.00 36.64 88 LEU A CA 1
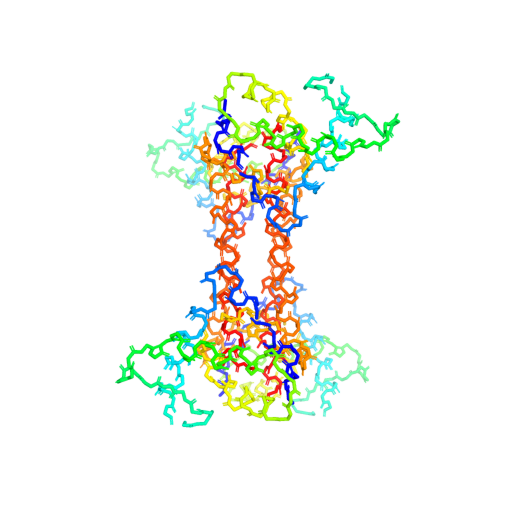ATOM 698 C C . LEU A 1 90 ? 8.418 59.687 23.380 1.00 34.83 88 LEU A C 1
ATOM 699 O O . LEU A 1 90 ? 7.388 60.256 23.708 1.00 34.50 88 LEU A O 1
ATOM 704 N N . VAL A 1 91 ? 8.904 59.762 22.145 1.00 35.23 89 VAL A N 1
ATOM 705 C CA . VAL A 1 91 ? 8.213 60.528 21.110 1.00 33.89 89 VAL A CA 1
ATOM 706 C C . VAL A 1 91 ? 6.833 59.916 20.842 1.00 34.95 89 VAL A C 1
ATOM 707 O O . VAL A 1 91 ? 5.854 60.638 20.624 1.00 33.72 89 VAL A O 1
ATOM 711 N N . ALA A 1 92 ? 6.738 58.589 20.854 1.00 34.54 90 ALA A N 1
ATOM 712 C CA . ALA A 1 92 ? 5.446 57.975 20.603 1.00 35.59 90 ALA A CA 1
ATOM 713 C C . ALA A 1 92 ? 4.492 58.272 21.755 1.00 35.71 90 ALA A C 1
ATOM 714 O O . ALA A 1 92 ? 3.330 58.568 21.513 1.00 34.44 90 ALA A O 1
ATOM 716 N N . ARG A 1 93 ? 4.976 58.201 22.999 1.00 36.72 91 ARG A N 1
ATOM 717 C CA . ARG A 1 93 ? 4.133 58.498 24.168 1.00 38.26 91 ARG A CA 1
ATOM 718 C C . ARG A 1 93 ? 3.642 59.940 24.092 1.00 38.94 91 ARG A C 1
ATOM 719 O O . ARG A 1 93 ? 2.462 60.233 24.295 1.00 38.99 91 ARG A O 1
ATOM 735 N N . ARG A 1 95 ? 3.177 61.960 21.491 1.00 38.66 93 ARG A N 1
ATOM 736 C CA . ARG A 1 95 ? 2.138 62.288 20.530 1.00 40.90 93 ARG A CA 1
ATOM 737 C C . ARG A 1 95 ? 0.998 61.302 20.462 1.00 42.12 93 ARG A C 1
ATOM 738 O O . ARG A 1 95 ? 0.276 61.242 19.459 1.00 43.88 93 ARG A O 1
ATOM 746 N N . SER A 1 96 ? 0.820 60.545 21.539 1.00 43.43 94 SER A N 1
ATOM 747 C CA . SER A 1 96 ? -0.261 59.574 21.605 1.00 43.83 94 SER A CA 1
ATOM 748 C C . SER A 1 96 ? -1.506 60.238 22.177 1.00 44.80 94 SER A C 1
ATOM 749 O O . SER A 1 96 ? -2.611 59.783 21.945 1.00 46.40 94 SER A O 1
ATOM 752 N N . HIS A 1 97 ? -1.335 61.325 22.915 1.00 46.69 95 HIS A N 1
ATOM 753 C CA . HIS A 1 97 ? -2.496 62.003 23.482 1.00 48.36 95 HIS A CA 1
ATOM 754 C C . HIS A 1 97 ? -3.412 62.570 22.404 1.00 49.22 95 HIS A C 1
ATOM 755 O O . HIS A 1 97 ? -4.610 62.732 22.632 1.00 50.66 95 HIS A O 1
ATOM 762 N N . SER A 1 98 ? -2.846 62.857 21.232 1.00 49.34 96 SER A N 1
ATOM 763 C CA . SER A 1 98 ? -3.603 63.441 20.127 1.00 48.26 96 SER A CA 1
ATOM 764 C C . SER A 1 98 ? -3.759 62.553 18.901 1.00 48.79 96 SER A C 1
ATOM 765 O O . SER A 1 98 ? -4.365 62.975 17.913 1.00 48.41 96 SER A O 1
ATOM 768 N N . SER A 1 99 ? -3.201 61.344 18.947 1.00 48.42 97 SER A N 1
ATOM 769 C CA . SER A 1 99 ? -3.281 60.412 17.825 1.00 46.74 97 SER A CA 1
ATOM 770 C C . SER A 1 99 ? -3.454 58.962 18.260 1.00 46.76 97 SER A C 1
ATOM 771 O O . SER A 1 99 ? -2.753 58.477 19.149 1.00 47.24 97 SER A O 1
ATOM 774 N N . ALA A 1 100 ? -4.389 58.275 17.615 1.00 44.99 98 ALA A N 1
ATOM 775 C CA . ALA A 1 100 ? -4.676 56.882 17.922 1.00 44.89 98 ALA A CA 1
ATOM 776 C C . ALA A 1 100 ? -3.533 55.997 17.455 1.00 43.47 98 ALA A C 1
ATOM 777 O O . ALA A 1 100 ? -3.145 55.035 18.122 1.00 43.37 98 ALA A O 1
ATOM 779 N N . TYR A 1 101 ? -2.997 56.334 16.294 1.00 41.40 99 TYR A N 1
ATOM 780 C CA . TYR A 1 101 ? -1.907 55.574 15.737 1.00 40.11 99 TYR A CA 1
ATOM 781 C C . TYR A 1 101 ? -0.750 55.447 16.725 1.00 37.91 99 TYR A C 1
ATOM 782 O O . TYR A 1 101 ? -0.238 54.361 16.965 1.00 38.87 99 TYR A O 1
ATOM 791 N N . PHE A 1 102 ? -0.330 56.562 17.295 1.00 37.00 100 PHE A N 1
ATOM 792 C CA . PHE A 1 102 ? 0.775 56.515 18.221 1.00 37.52 100 PHE A CA 1
ATOM 793 C C . PHE A 1 102 ? 0.396 55.883 19.551 1.00 38.90 100 PHE A C 1
ATOM 794 O O . PHE A 1 102 ? 1.253 55.316 20.224 1.00 39.09 100 PHE A O 1
ATOM 802 N N . ARG A 1 103 ? -0.886 55.958 19.917 1.00 40.93 101 ARG A N 1
ATOM 803 C CA . ARG A 1 103 ? -1.374 55.361 21.159 1.00 42.87 101 ARG A CA 1
ATOM 804 C C . ARG A 1 103 ? -1.419 53.840 21.008 1.00 42.18 101 ARG A C 1
ATOM 805 O O . ARG A 1 103 ? -1.059 53.108 21.933 1.00 41.49 101 ARG A O 1
ATOM 813 N N . GLU A 1 104 ? -1.856 53.363 19.843 1.00 43.43 102 GLU A N 1
ATOM 814 C CA . GLU A 1 104 ? -1.924 51.913 19.588 1.00 43.25 102 GLU A CA 1
ATOM 815 C C . GLU A 1 104 ? -0.509 51.330 19.555 1.00 41.35 102 GLU A C 1
ATOM 816 O O . GLU A 1 104 ? -0.298 50.146 19.827 1.00 38.88 102 GLU A O 1
ATOM 822 N N . LEU A 1 105 ? 0.457 52.173 19.204 1.00 40.74 103 LEU A N 1
ATOM 823 C CA . LEU A 1 105 ? 1.858 51.764 19.133 1.00 39.38 103 LEU A CA 1
ATOM 824 C C . LEU A 1 105 ? 2.416 51.560 20.539 1.00 38.65 103 LEU A C 1
ATOM 825 O O . LEU A 1 105 ? 3.017 50.528 20.837 1.00 39.29 103 LEU A O 1
ATOM 830 N N . VAL A 1 106 ? 2.227 52.564 21.394 1.00 35.83 104 VAL A N 1
ATOM 831 C CA . VAL A 1 106 ? 2.697 52.512 22.772 1.00 34.71 104 VAL A CA 1
ATOM 832 C C . VAL A 1 106 ? 2.160 51.260 23.442 1.00 36.79 104 VAL A C 1
ATOM 833 O O . VAL A 1 106 ? 2.917 50.455 23.993 1.00 36.34 104 VAL A O 1
ATOM 837 N N . GLU A 1 107 ? 0.837 51.117 23.380 1.00 38.47 105 GLU A N 1
ATOM 838 C CA . GLU A 1 107 ? 0.130 49.981 23.951 1.00 38.42 105 GLU A CA 1
ATOM 839 C C . GLU A 1 107 ? 0.646 48.637 23.450 1.00 37.27 105 GLU A C 1
ATOM 840 O O . GLU A 1 107 ? 0.818 47.719 24.243 1.00 39.83 105 GLU A O 1
ATOM 846 N N . THR A 1 108 ? 0.902 48.503 22.151 1.00 36.48 106 THR A N 1
ATOM 847 C CA . THR A 1 108 ? 1.408 47.229 21.642 1.00 35.02 106 THR A CA 1
ATOM 848 C C . THR A 1 108 ? 2.803 46.962 22.233 1.00 36.83 106 THR A C 1
ATOM 849 O O . THR A 1 108 ? 3.131 45.828 22.584 1.00 34.73 106 THR A O 1
ATOM 853 N N . ARG A 1 109 ? 3.625 48.005 22.341 1.00 38.90 107 ARG A N 1
ATOM 854 C CA . ARG A 1 109 ? 4.958 47.836 22.899 1.00 40.54 107 ARG A CA 1
ATOM 855 C C . ARG A 1 109 ? 4.882 47.391 24.362 1.00 42.52 107 ARG A C 1
ATOM 856 O O . ARG A 1 109 ? 5.679 46.555 24.805 1.00 42.25 107 ARG A O 1
ATOM 864 N N . GLU A 1 110 ? 3.922 47.934 25.111 1.00 43.08 108 GLU A N 1
ATOM 865 C CA . GLU A 1 110 ? 3.798 47.578 26.520 1.00 43.75 108 GLU A CA 1
ATOM 866 C C . GLU A 1 110 ? 3.467 46.095 26.652 1.00 42.94 108 GLU A C 1
ATOM 867 O O . GLU A 1 110 ? 4.018 45.405 27.510 1.00 42.52 108 GLU A O 1
ATOM 873 N N . ARG A 1 111 ? 2.561 45.603 25.815 1.00 41.32 109 ARG A N 1
ATOM 874 C CA . ARG A 1 111 ? 2.194 44.190 25.894 1.00 42.51 109 ARG A CA 1
ATOM 875 C C . ARG A 1 111 ? 3.411 43.341 25.604 1.00 40.68 109 ARG A C 1
ATOM 876 O O . ARG A 1 111 ? 3.710 42.378 26.311 1.00 40.68 109 ARG A O 1
ATOM 884 N N . LEU A 1 112 ? 4.129 43.719 24.561 1.00 39.60 110 LEU A N 1
ATOM 885 C CA . LEU A 1 112 ? 5.329 43.004 24.182 1.00 40.76 110 LEU A CA 1
ATOM 886 C C . LEU A 1 112 ? 6.303 42.864 25.356 1.00 41.79 110 LEU A C 1
ATOM 887 O O . LEU A 1 112 ? 6.946 41.827 25.508 1.00 43.08 110 LEU A O 1
ATOM 892 N N . VAL A 1 113 ? 6.401 43.898 26.192 1.00 40.65 111 VAL A N 1
ATOM 893 C CA . VAL A 1 113 ? 7.305 43.860 27.339 1.00 39.45 111 VAL A CA 1
ATOM 894 C C . VAL A 1 113 ? 6.702 43.076 28.516 1.00 39.81 111 VAL A C 1
ATOM 895 O O . VAL A 1 113 ? 7.424 42.437 29.285 1.00 39.89 111 VAL A O 1
ATOM 899 N N . ARG A 1 114 ? 5.379 43.122 28.652 1.00 41.00 112 ARG A N 1
ATOM 900 C CA . ARG A 1 114 ? 4.712 42.387 29.715 1.00 41.96 112 ARG A CA 1
ATOM 901 C C . ARG A 1 114 ? 4.848 40.895 29.452 1.00 41.43 112 ARG A C 1
ATOM 902 O O . ARG A 1 114 ? 5.163 40.120 30.362 1.00 42.36 112 ARG A O 1
ATOM 910 N N . ASP A 1 115 ? 4.606 40.491 28.207 1.00 40.85 113 ASP A N 1
ATOM 911 C CA . ASP A 1 115 ? 4.717 39.082 27.840 1.00 39.88 113 ASP A CA 1
ATOM 912 C C . ASP A 1 115 ? 6.172 38.617 27.901 1.00 39.84 113 ASP A C 1
ATOM 913 O O . ASP A 1 115 ? 6.444 37.434 28.097 1.00 40.29 113 ASP A O 1
ATOM 918 N N . ALA A 1 116 ? 7.119 39.532 27.740 1.00 39.52 114 ALA A N 1
ATOM 919 C CA . ALA A 1 116 ? 8.519 39.147 27.829 1.00 39.83 114 ALA A CA 1
ATOM 920 C C . ALA A 1 116 ? 8.800 38.914 29.311 1.00 42.44 114 ALA A C 1
ATOM 921 O O . ALA A 1 116 ? 9.431 37.920 29.689 1.00 42.56 114 ALA A O 1
ATOM 923 N N . ASP A 1 117 ? 8.320 39.832 30.150 1.00 42.24 115 ASP A N 1
ATOM 924 C CA . ASP A 1 117 ? 8.510 39.687 31.587 1.00 43.73 115 ASP A CA 1
ATOM 925 C C . ASP A 1 117 ? 7.790 38.427 32.034 1.00 44.39 115 ASP A C 1
ATOM 926 O O . ASP A 1 117 ? 8.216 37.756 32.977 1.00 44.82 115 ASP A O 1
ATOM 931 N N . ASP A 1 118 ? 6.705 38.098 31.341 1.00 44.31 116 ASP A N 1
ATOM 932 C CA . ASP A 1 118 ? 5.947 36.890 31.643 1.00 44.07 116 ASP A CA 1
ATOM 933 C C . ASP A 1 118 ? 6.823 35.660 31.407 1.00 42.38 116 ASP A C 1
ATOM 934 O O . ASP A 1 118 ? 6.839 34.716 32.199 1.00 39.07 116 ASP A O 1
ATOM 939 N N . PHE A 1 119 ? 7.550 35.678 30.299 1.00 41.66 117 PHE A N 1
ATOM 940 C CA . PHE A 1 119 ? 8.412 34.570 29.968 1.00 42.80 117 PHE A CA 1
ATOM 941 C C .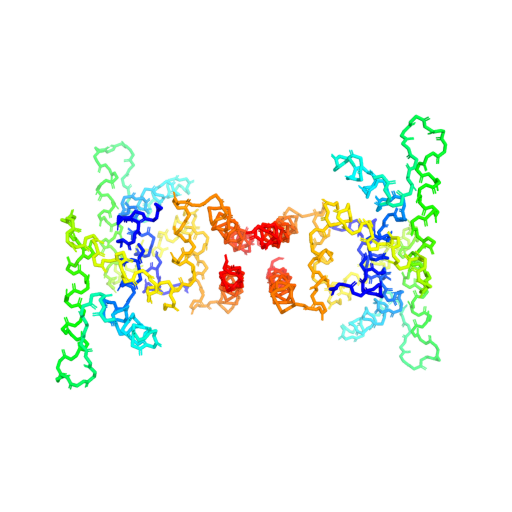 PHE A 1 119 ? 9.466 34.418 31.058 1.00 44.04 117 PHE A C 1
ATOM 942 O O . PHE A 1 119 ? 9.738 33.314 31.522 1.00 46.00 117 PHE A O 1
ATOM 950 N N . VAL A 1 120 ? 10.065 35.527 31.467 1.00 43.88 118 VAL A N 1
ATOM 951 C CA . VAL A 1 120 ? 11.076 35.482 32.511 1.00 44.08 118 VAL A CA 1
ATOM 952 C C . VAL A 1 120 ? 10.535 34.802 33.759 1.00 43.51 118 VAL A C 1
ATOM 953 O O . VAL A 1 120 ? 11.112 33.839 34.243 1.00 42.97 118 VAL A O 1
ATOM 957 N N . ALA A 1 121 ? 9.423 35.314 34.272 1.00 44.13 119 ALA A N 1
ATOM 958 C CA . ALA A 1 121 ? 8.802 34.759 35.468 1.00 44.01 119 ALA A CA 1
ATOM 959 C C . ALA A 1 121 ? 8.641 33.246 35.313 1.00 43.69 119 ALA A C 1
ATOM 960 O O . ALA A 1 121 ? 9.060 32.461 36.175 1.00 43.63 119 ALA A O 1
ATOM 962 N N . VAL A 1 122 ? 8.043 32.843 34.200 1.00 43.98 120 VAL A N 1
ATOM 963 C CA . VAL A 1 122 ? 7.824 31.433 33.928 1.00 42.74 120 VAL A CA 1
ATOM 964 C C . VAL A 1 122 ? 9.130 30.633 33.872 1.00 43.11 120 VAL A C 1
ATOM 965 O O . VAL A 1 122 ? 9.263 29.613 34.553 1.00 42.35 120 VAL A O 1
ATOM 969 N N . ALA A 1 123 ? 10.096 31.093 33.080 1.00 42.92 121 ALA A N 1
ATOM 970 C CA . ALA A 1 123 ? 11.377 30.401 32.968 1.00 45.08 121 ALA A CA 1
ATOM 971 C C . ALA A 1 123 ? 12.115 30.310 34.304 1.00 47.68 121 ALA A C 1
ATOM 972 O O . ALA A 1 123 ? 12.864 29.358 34.546 1.00 48.58 121 ALA A O 1
ATOM 974 N N . ILE A 1 124 ? 11.929 31.305 35.169 1.00 48.02 122 ILE A N 1
ATOM 975 C CA . ILE A 1 124 ? 12.582 31.265 36.469 1.00 47.81 122 ILE A CA 1
ATOM 976 C C . ILE A 1 124 ? 11.918 30.184 37.312 1.00 50.26 122 ILE A C 1
ATOM 977 O O . ILE A 1 124 ? 12.593 29.285 37.817 1.00 49.48 122 ILE A O 1
ATOM 982 N N . ALA A 1 125 ? 10.595 30.268 37.446 1.00 52.66 123 ALA A N 1
ATOM 983 C CA . ALA A 1 125 ? 9.834 29.293 38.228 1.00 55.38 123 ALA A CA 1
ATOM 984 C C . ALA A 1 125 ? 10.267 27.886 37.837 1.00 58.16 123 ALA A C 1
ATOM 985 O O . ALA A 1 125 ? 10.261 26.958 38.651 1.00 58.33 123 ALA A O 1
ATOM 987 N N . GLY A 1 126 ? 10.674 27.749 36.582 1.00 60.96 124 GLY A N 1
ATOM 988 C CA . GLY A 1 126 ? 11.092 26.460 36.069 1.00 64.69 124 GLY A CA 1
ATOM 989 C C . GLY A 1 126 ? 12.452 25.934 36.480 1.00 67.70 124 GLY A C 1
ATOM 990 O O . GLY A 1 126 ? 12.529 24.821 37.018 1.00 68.89 124 GLY A O 1
ATOM 991 N N . PHE A 1 127 ? 13.522 26.691 36.234 1.00 70.30 125 PHE A N 1
ATOM 992 C CA . PHE A 1 127 ? 14.876 26.231 36.564 1.00 73.48 125 PHE A CA 1
ATOM 993 C C . PHE A 1 127 ? 15.796 27.289 37.189 1.00 73.49 125 PHE A C 1
ATOM 994 O O . PHE A 1 127 ? 16.178 27.138 38.366 1.00 74.29 125 PHE A O 1
ATOM 1002 N N . LYS B 1 4 ? 6.813 8.821 29.307 1.00 61.24 2 LYS B N 1
ATOM 1003 C CA . LYS B 1 4 ? 7.547 10.034 28.830 1.00 62.57 2 LYS B CA 1
ATOM 1004 C C . LYS B 1 4 ? 6.722 10.810 27.801 1.00 61.23 2 LYS B C 1
ATOM 1005 O O . LYS B 1 4 ? 5.698 11.415 28.133 1.00 59.83 2 LYS B O 1
ATOM 1011 N N . ILE B 1 5 ? 7.178 10.787 26.551 1.00 60.64 3 ILE B N 1
ATOM 1012 C CA . ILE B 1 5 ? 6.498 11.474 25.453 1.00 59.70 3 ILE B CA 1
ATOM 1013 C C . ILE B 1 5 ? 5.830 10.454 24.541 1.00 58.72 3 ILE B C 1
ATOM 1014 O O . ILE B 1 5 ? 6.496 9.587 23.988 1.00 57.70 3 ILE B O 1
ATOM 1019 N N . LYS B 1 6 ? 4.518 10.567 24.376 1.00 59.03 4 LYS B N 1
ATOM 1020 C CA . LYS B 1 6 ? 3.786 9.640 23.526 1.00 58.33 4 LYS B CA 1
ATOM 1021 C C . LYS B 1 6 ? 4.360 9.604 22.112 1.00 58.16 4 LYS B C 1
ATOM 1022 O O . LYS B 1 6 ? 4.724 10.644 21.561 1.00 57.35 4 LYS B O 1
ATOM 1028 N N . HIS B 1 7 ? 4.435 8.402 21.537 1.00 56.68 5 HIS B N 1
ATOM 1029 C CA . HIS B 1 7 ? 4.967 8.204 20.190 1.00 55.60 5 HIS B CA 1
ATOM 1030 C C . HIS B 1 7 ? 4.298 9.120 19.166 1.00 57.34 5 HIS B C 1
ATOM 1031 O O . HIS B 1 7 ? 4.957 9.657 18.273 1.00 57.20 5 HIS B O 1
ATOM 1038 N N . GLU B 1 8 ? 2.987 9.294 19.292 1.00 58.67 6 GLU B N 1
ATOM 1039 C CA . GLU B 1 8 ? 2.241 10.150 18.376 1.00 60.68 6 GLU B CA 1
ATOM 1040 C C . GLU B 1 8 ? 2.779 11.581 18.344 1.00 61.29 6 GLU B C 1
ATOM 1041 O O . GLU B 1 8 ? 2.923 12.185 17.272 1.00 61.84 6 GLU B O 1
ATOM 1047 N N . HIS B 1 9 ? 3.074 12.123 19.520 1.00 59.81 7 HIS B N 1
ATOM 1048 C CA . HIS B 1 9 ? 3.587 13.483 19.620 1.00 58.87 7 HIS B CA 1
ATOM 1049 C C . HIS B 1 9 ? 4.956 13.653 18.968 1.00 57.54 7 HIS B C 1
ATOM 1050 O O . HIS B 1 9 ? 5.261 14.701 18.400 1.00 57.53 7 HIS B O 1
ATOM 1057 N N . ILE B 1 10 ? 5.787 12.626 19.051 1.00 54.85 8 ILE B N 1
ATOM 1058 C CA . ILE B 1 10 ? 7.096 12.708 18.436 1.00 52.63 8 ILE B CA 1
ATOM 1059 C C . ILE B 1 10 ? 6.877 12.784 16.931 1.00 55.35 8 ILE B C 1
ATOM 1060 O O . ILE B 1 10 ? 7.618 13.453 16.206 1.00 56.80 8 ILE B O 1
ATOM 1065 N N . ARG B 1 11 ? 5.835 12.113 16.463 1.00 56.68 9 ARG B N 1
ATOM 1066 C CA . ARG B 1 11 ? 5.533 12.127 15.052 1.00 59.77 9 ARG B CA 1
ATOM 1067 C C . ARG B 1 11 ? 5.054 13.517 14.644 1.00 61.88 9 ARG B C 1
ATOM 1068 O O . ARG B 1 11 ? 5.260 13.932 13.503 1.00 60.68 9 ARG B O 1
ATOM 1084 N N . ALA B 1 13 ? 6.111 16.463 15.918 1.00 61.87 11 ALA B N 1
ATOM 1085 C CA . ALA B 1 13 ? 7.281 17.321 15.793 1.00 58.59 11 ALA B CA 1
ATOM 1086 C C . ALA B 1 13 ? 8.230 16.842 14.720 1.00 56.22 11 ALA B C 1
ATOM 1087 O O . ALA B 1 13 ? 8.858 17.648 14.045 1.00 54.36 11 ALA B O 1
ATOM 1097 N N . ASN B 1 15 ? 7.499 15.306 11.837 1.00 54.94 13 ASN B N 1
ATOM 1098 C CA . ASN B 1 15 ? 7.017 15.658 10.499 1.00 54.95 13 ASN B CA 1
ATOM 1099 C C . ASN B 1 15 ? 7.142 17.170 10.297 1.00 54.94 13 ASN B C 1
ATOM 1100 O O . ASN B 1 15 ? 7.601 17.633 9.249 1.00 53.60 13 ASN B O 1
ATOM 1105 N N . ALA B 1 16 ? 6.741 17.931 11.313 1.00 54.58 14 ALA B N 1
ATOM 1106 C CA . ALA B 1 16 ? 6.805 19.388 11.257 1.00 55.04 14 ALA B CA 1
ATOM 1107 C C . ALA B 1 16 ? 8.229 19.853 10.959 1.00 55.15 14 ALA B C 1
ATOM 1108 O O . ALA B 1 16 ? 8.443 20.843 10.249 1.00 55.10 14 ALA B O 1
ATOM 1110 N N . TRP B 1 17 ? 9.195 19.120 11.505 1.00 54.33 15 TRP B N 1
ATOM 1111 C CA . TRP B 1 17 ? 10.612 19.417 11.333 1.00 54.19 15 TRP B CA 1
ATOM 1112 C C . TRP B 1 17 ? 11.112 19.031 9.935 1.00 55.73 15 TRP B C 1
ATOM 1113 O O . TRP B 1 17 ? 12.145 19.512 9.478 1.00 55.49 15 TRP B O 1
ATOM 1124 N N . ALA B 1 18 ? 10.368 18.176 9.247 1.00 58.17 16 ALA B N 1
ATOM 1125 C CA . ALA B 1 18 ? 10.774 17.746 7.914 1.00 62.20 16 ALA B CA 1
ATOM 1126 C C . ALA B 1 18 ? 10.027 18.481 6.804 1.00 64.32 16 ALA B C 1
ATOM 1127 O O . ALA B 1 18 ? 10.378 18.375 5.631 1.00 64.87 16 ALA B O 1
ATOM 1129 N N . HIS B 1 19 ? 9.011 19.244 7.185 1.00 68.03 17 HIS B N 1
ATOM 1130 C CA . HIS B 1 19 ? 8.196 19.968 6.218 1.00 72.10 17 HIS B CA 1
ATOM 1131 C C . HIS B 1 19 ? 8.913 20.981 5.303 1.00 72.72 17 HIS B C 1
ATOM 1132 O O . HIS B 1 19 ? 8.604 21.072 4.116 1.00 73.26 17 HIS B O 1
ATOM 1139 N N . PRO B 1 20 ? 9.860 21.766 5.840 1.00 72.95 18 PRO B N 1
ATOM 1140 C CA . PRO B 1 20 ? 10.549 22.733 4.976 1.00 72.85 18 PRO B CA 1
ATOM 1141 C C . PRO B 1 20 ? 11.645 22.156 4.077 1.00 73.12 18 PRO B C 1
ATOM 1142 O O . PRO B 1 20 ? 11.412 21.915 2.892 1.00 73.03 18 PRO B O 1
ATOM 1146 N N . ASP B 1 21 ? 12.835 21.948 4.641 1.00 73.41 19 ASP B N 1
ATOM 1147 C CA . ASP B 1 21 ? 13.980 21.418 3.893 1.00 73.25 19 ASP B CA 1
ATOM 1148 C C . ASP B 1 21 ? 13.880 19.942 3.499 1.00 72.00 19 ASP B C 1
ATOM 1149 O O . ASP B 1 21 ? 14.646 19.468 2.664 1.00 71.80 19 ASP B O 1
ATOM 1154 N N . GLY B 1 22 ? 12.948 19.214 4.099 1.00 71.05 20 GLY B N 1
ATOM 1155 C CA . GLY B 1 22 ? 12.799 17.813 3.763 1.00 69.40 20 GLY B CA 1
ATOM 1156 C C . GLY B 1 22 ? 13.100 16.845 4.894 1.00 69.54 20 GLY B C 1
ATOM 1157 O O . GLY B 1 22 ? 13.198 17.220 6.062 1.00 69.10 20 GLY B O 1
ATOM 1158 N N . GLU B 1 23 ? 13.259 15.582 4.524 1.00 68.97 21 GLU B N 1
ATOM 1159 C CA . GLU B 1 23 ? 13.530 14.501 5.460 1.00 67.51 21 GLU B CA 1
ATOM 1160 C C . GLU B 1 23 ? 15.018 14.454 5.825 1.00 67.40 21 GLU B C 1
ATOM 1161 O O . GLU B 1 23 ? 15.383 14.225 6.977 1.00 66.84 21 GLU B O 1
ATOM 1167 N N . LYS B 1 24 ? 15.867 14.687 4.828 1.00 66.86 22 LYS B N 1
ATOM 1168 C CA . LYS B 1 24 ? 17.319 14.641 4.994 1.00 66.60 22 LYS B CA 1
ATOM 1169 C C . LYS B 1 24 ? 17.922 15.498 6.112 1.00 65.48 22 LYS B C 1
ATOM 1170 O O . LYS B 1 24 ? 18.947 15.134 6.688 1.00 66.06 22 LYS B O 1
ATOM 1176 N N . VAL B 1 25 ? 17.309 16.635 6.422 1.00 63.79 23 VAL B N 1
ATOM 1177 C CA . VAL B 1 25 ? 17.847 17.498 7.468 1.00 61.50 23 VAL B CA 1
ATOM 1178 C C . VAL B 1 25 ? 17.647 16.873 8.854 1.00 61.02 23 VAL B C 1
ATOM 1179 O O . VAL B 1 25 ? 18.618 16.630 9.576 1.00 60.21 23 VAL B O 1
ATOM 1183 N N . PRO B 1 26 ? 16.388 16.602 9.245 1.00 59.97 24 PRO B N 1
ATOM 1184 C CA . PRO B 1 26 ? 16.148 15.999 10.561 1.00 59.55 24 PRO B CA 1
ATOM 1185 C C . PRO B 1 26 ? 16.989 14.740 10.743 1.00 59.08 24 PRO B C 1
ATOM 1186 O O . PRO B 1 26 ? 17.667 14.562 11.759 1.00 58.15 24 PRO B O 1
ATOM 1190 N N . ALA B 1 27 ? 16.942 13.874 9.737 1.00 58.50 25 ALA B N 1
ATOM 1191 C CA . ALA B 1 27 ? 17.690 12.629 9.758 1.00 58.33 25 ALA B CA 1
ATOM 1192 C C . ALA B 1 27 ? 19.180 12.869 9.971 1.00 57.57 25 ALA B C 1
ATOM 1193 O O . ALA B 1 27 ? 19.835 12.139 10.708 1.00 58.27 25 ALA B O 1
ATOM 1195 N N . ALA B 1 28 ? 19.714 13.895 9.321 1.00 57.15 26 ALA B N 1
ATOM 1196 C CA . ALA B 1 28 ? 21.129 14.216 9.438 1.00 57.32 26 ALA B CA 1
ATOM 1197 C C . ALA B 1 28 ? 21.470 14.777 10.823 1.00 57.62 26 ALA B C 1
ATOM 1198 O O . ALA B 1 28 ? 22.528 14.483 11.386 1.00 56.66 26 ALA B O 1
ATOM 1200 N N . GLU B 1 29 ? 20.569 15.588 11.367 1.00 57.37 27 GLU B N 1
ATOM 1201 C CA . GLU B 1 29 ? 20.786 16.188 12.675 1.00 56.52 27 GLU B CA 1
ATOM 1202 C C . GLU B 1 29 ? 20.790 15.105 13.728 1.00 54.42 27 GLU B C 1
ATOM 1203 O O . GLU B 1 29 ? 21.697 15.033 14.556 1.00 55.41 27 GLU B O 1
ATOM 1209 N N . ILE B 1 30 ? 19.764 14.261 13.683 1.00 51.85 28 ILE B N 1
ATOM 1210 C CA . ILE B 1 30 ? 19.613 13.165 14.629 1.00 48.87 28 ILE B CA 1
ATOM 1211 C C . ILE B 1 30 ? 20.816 12.228 14.627 1.00 48.42 28 ILE B C 1
ATOM 1212 O O . ILE B 1 30 ? 21.300 11.821 15.685 1.00 47.73 28 ILE B O 1
ATOM 1217 N N . THR B 1 31 ? 21.303 11.899 13.435 1.00 48.52 29 THR B N 1
ATOM 1218 C CA . THR B 1 31 ? 22.443 10.999 13.293 1.00 49.02 29 THR B CA 1
ATOM 1219 C C . THR B 1 31 ? 23.696 11.579 13.919 1.00 49.29 29 THR B C 1
ATOM 1220 O O . THR B 1 31 ? 24.457 10.861 14.560 1.00 51.73 29 THR B O 1
ATOM 1224 N N . ARG B 1 32 ? 23.915 12.876 13.728 1.00 50.71 30 ARG B N 1
ATOM 1225 C CA . ARG B 1 32 ? 25.080 13.535 14.300 1.00 51.90 30 ARG B CA 1
ATOM 1226 C C . ARG B 1 32 ? 24.973 13.497 15.823 1.00 50.69 30 ARG B C 1
ATOM 1227 O O . ARG B 1 32 ? 25.929 13.138 16.509 1.00 50.30 30 ARG B O 1
ATOM 1235 N N . ALA B 1 33 ? 23.806 13.853 16.351 1.00 49.22 31 ALA B N 1
ATOM 1236 C CA . ALA B 1 33 ? 23.599 13.844 17.796 1.00 49.31 31 ALA B CA 1
ATOM 1237 C C . ALA B 1 33 ? 23.761 12.429 18.327 1.00 50.36 31 ALA B C 1
ATOM 1238 O O . ALA B 1 33 ? 24.309 12.212 19.410 1.00 51.12 31 ALA B O 1
ATOM 1240 N N . TYR B 1 34 ? 23.271 11.473 17.548 1.00 50.02 32 TYR B N 1
ATOM 1241 C CA . TYR B 1 34 ? 23.343 10.061 17.886 1.00 50.73 32 TYR B CA 1
ATOM 1242 C C . TYR B 1 34 ? 24.808 9.671 18.133 1.00 51.24 32 TYR B C 1
ATOM 1243 O O . TYR B 1 34 ? 25.163 9.171 19.202 1.00 50.15 32 TYR B O 1
ATOM 1252 N N . PHE B 1 35 ? 25.661 9.917 17.146 1.00 52.38 33 PHE B N 1
ATOM 1253 C CA . PHE B 1 35 ? 27.072 9.587 17.281 1.00 53.99 33 PHE B CA 1
ATOM 1254 C C . PHE B 1 35 ? 27.823 10.444 18.296 1.00 54.01 33 PHE B C 1
ATOM 1255 O O . PHE B 1 35 ? 28.813 9.993 18.865 1.00 54.80 33 PHE B O 1
ATOM 1263 N N . GLU B 1 36 ? 27.370 11.674 18.523 1.00 54.06 34 GLU B N 1
ATOM 1264 C CA . GLU B 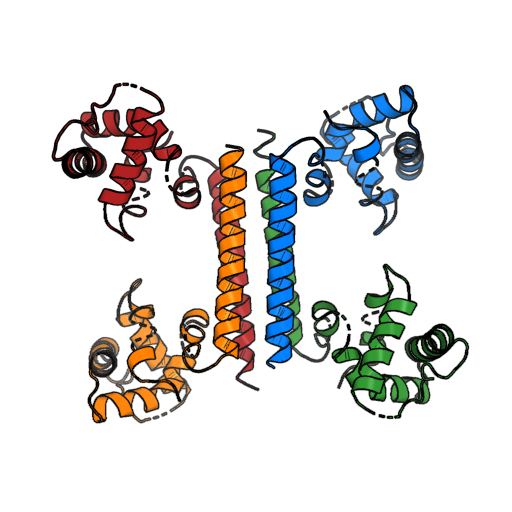1 36 ? 28.034 12.526 19.504 1.00 55.39 34 GLU B CA 1
ATOM 1265 C C . GLU B 1 36 ? 27.749 11.950 20.887 1.00 54.29 34 GLU B C 1
ATOM 1266 O O . GLU B 1 36 ? 28.573 12.040 21.803 1.00 53.31 34 GLU B O 1
ATOM 1272 N N . LEU B 1 37 ? 26.575 11.343 21.023 1.00 54.18 35 LEU B N 1
ATOM 1273 C CA . LEU B 1 37 ? 26.170 10.727 22.282 1.00 53.41 35 LEU B CA 1
ATOM 1274 C C . LEU B 1 37 ? 26.766 9.322 22.426 1.00 53.30 35 LEU B C 1
ATOM 1275 O O . LEU B 1 37 ? 26.635 8.689 23.476 1.00 52.58 35 LEU B O 1
ATOM 1280 N N . GLY B 1 38 ? 27.427 8.851 21.370 1.00 53.18 36 GLY B N 1
ATOM 1281 C CA . GLY B 1 38 ? 28.042 7.534 21.391 1.00 53.32 36 GLY B CA 1
ATOM 1282 C C . GLY B 1 38 ? 27.017 6.433 21.556 1.00 55.23 36 GLY B C 1
ATOM 1283 O O . GLY B 1 38 ? 27.240 5.456 22.276 1.00 55.63 36 GLY B O 1
ATOM 1292 N N . THR B 1 40 ? 24.299 3.328 20.379 1.00 55.40 38 THR B N 1
ATOM 1293 C CA . THR B 1 40 ? 24.373 2.125 19.564 1.00 53.97 38 THR B CA 1
ATOM 1294 C C . THR B 1 40 ? 23.028 1.461 19.241 1.00 52.70 38 THR B C 1
ATOM 1295 O O . THR B 1 40 ? 22.957 0.562 18.405 1.00 51.71 38 THR B O 1
ATOM 1299 N N . PHE B 1 41 ? 21.966 1.922 19.896 1.00 51.93 39 PHE B N 1
ATOM 1300 C CA . PHE B 1 41 ? 20.615 1.404 19.670 1.00 51.27 39 PHE B CA 1
ATOM 1301 C C . PHE B 1 41 ? 19.631 2.573 19.580 1.00 52.24 39 PHE B C 1
ATOM 1302 O O . PHE B 1 41 ? 19.585 3.424 20.467 1.00 50.98 39 PHE B O 1
ATOM 1310 N N . PRO B 1 42 ? 18.817 2.618 18.514 1.00 54.13 40 PRO B N 1
ATOM 1311 C CA . PRO B 1 42 ? 18.781 1.659 17.402 1.00 56.54 40 PRO B CA 1
ATOM 1312 C C . PRO B 1 42 ? 20.032 1.691 16.533 1.00 58.42 40 PRO B C 1
ATOM 1313 O O . PRO B 1 42 ? 20.908 2.522 16.729 1.00 59.23 40 PRO B O 1
ATOM 1317 N N . GLU B 1 43 ? 20.109 0.779 15.576 1.00 61.91 41 GLU B N 1
ATOM 1318 C CA . GLU B 1 43 ? 21.256 0.710 14.683 1.00 66.50 41 GLU B CA 1
ATOM 1319 C C . GLU B 1 43 ? 21.163 1.770 13.593 1.00 67.07 41 GLU B C 1
ATOM 1320 O O . GLU B 1 43 ? 20.190 1.814 12.841 1.00 67.85 41 GLU B O 1
ATOM 1326 N N . LEU B 1 44 ? 22.184 2.618 13.515 1.00 67.90 42 LEU B N 1
ATOM 1327 C CA . LEU B 1 44 ? 22.246 3.687 12.520 1.00 68.76 42 LEU B CA 1
ATOM 1328 C C . LEU B 1 44 ? 23.605 3.631 11.820 1.00 70.37 42 LEU B C 1
ATOM 1329 O O . LEU B 1 44 ? 24.633 3.391 12.460 1.00 69.50 42 LEU B O 1
ATOM 1334 N N . TYR B 1 45 ? 23.603 3.859 10.509 1.00 73.04 43 TYR B N 1
ATOM 1335 C CA . TYR B 1 45 ? 24.821 3.804 9.696 1.00 76.53 43 TYR B CA 1
ATOM 1336 C C . TYR B 1 45 ? 25.710 5.048 9.752 1.00 77.40 43 TYR B C 1
ATOM 1337 O O . TYR B 1 45 ? 25.259 6.158 9.473 1.00 76.45 43 TYR B O 1
ATOM 1346 N N . ASP B 1 46 ? 26.980 4.842 10.092 1.00 79.43 44 ASP B N 1
ATOM 1347 C CA . ASP B 1 46 ? 27.956 5.925 10.174 1.00 82.23 44 ASP B CA 1
ATOM 1348 C C . ASP B 1 46 ? 28.454 6.285 8.771 1.00 84.09 44 ASP B C 1
ATOM 1349 O O . ASP B 1 46 ? 27.898 5.819 7.775 1.00 84.83 44 ASP B O 1
ATOM 1354 N N . ASP B 1 47 ? 29.496 7.108 8.689 1.00 85.86 45 ASP B N 1
ATOM 1355 C CA . ASP B 1 47 ? 30.036 7.510 7.391 1.00 88.25 45 ASP B CA 1
ATOM 1356 C C . ASP B 1 47 ? 30.823 6.379 6.731 1.00 89.29 45 ASP B C 1
ATOM 1357 O O . ASP B 1 47 ? 31.249 6.495 5.578 1.00 88.82 45 ASP B O 1
ATOM 1362 N N . SER B 1 48 ? 31.009 5.289 7.473 1.00 90.51 46 SER B N 1
ATOM 1363 C CA . SER B 1 48 ? 31.735 4.124 6.980 1.00 92.05 46 SER B CA 1
ATOM 1364 C C . SER B 1 48 ? 30.830 3.325 6.046 1.00 92.91 46 SER B C 1
ATOM 1365 O O . SER B 1 48 ? 31.063 2.143 5.784 1.00 92.98 46 SER B O 1
ATOM 1368 N N . HIS B 1 49 ? 29.787 3.992 5.560 1.00 94.04 47 HIS B N 1
ATOM 1369 C CA . HIS B 1 49 ? 28.819 3.402 4.641 1.00 94.58 47 HIS B CA 1
ATOM 1370 C C . HIS B 1 49 ? 28.719 4.283 3.411 1.00 94.80 47 HIS B C 1
ATOM 1371 O O . HIS B 1 49 ? 29.149 5.439 3.427 1.00 94.71 47 HIS B O 1
ATOM 1378 N N . PRO B 1 50 ? 28.157 3.747 2.320 1.00 94.78 48 PRO B N 1
ATOM 1379 C CA . PRO B 1 50 ? 28.027 4.541 1.099 1.00 94.56 48 PRO B CA 1
ATOM 1380 C C . PRO B 1 50 ? 27.057 5.684 1.353 1.00 93.83 48 PRO B C 1
ATOM 1381 O O . PRO B 1 50 ? 27.401 6.678 1.993 1.00 94.30 48 PRO B O 1
ATOM 1385 N N . GLU B 1 51 ? 25.837 5.531 0.857 1.00 92.54 49 GLU B N 1
ATOM 1386 C CA . GLU B 1 51 ? 24.817 6.546 1.043 1.00 91.12 49 GLU B CA 1
ATOM 1387 C C . GLU B 1 51 ? 24.149 6.335 2.397 1.00 89.59 49 GLU B C 1
ATOM 1388 O O . GLU B 1 51 ? 22.925 6.197 2.500 1.00 88.82 49 GLU B O 1
ATOM 1394 N N . ALA B 1 52 ? 24.982 6.309 3.433 1.00 87.26 50 ALA B N 1
ATOM 1395 C CA . ALA B 1 52 ? 24.527 6.122 4.801 1.00 85.20 50 ALA B CA 1
ATOM 1396 C C . ALA B 1 52 ? 23.363 7.046 5.167 1.00 83.79 50 ALA B C 1
ATOM 1397 O O . ALA B 1 52 ? 22.351 6.592 5.694 1.00 83.65 50 ALA B O 1
ATOM 1399 N N . LEU B 1 53 ? 23.503 8.337 4.880 1.00 82.07 51 LEU B N 1
ATOM 1400 C CA . LEU B 1 53 ? 22.462 9.309 5.200 1.00 80.13 51 LEU B CA 1
ATOM 1401 C C . LEU B 1 53 ? 21.121 8.984 4.566 1.00 78.94 51 LEU B C 1
ATOM 1402 O O . LEU B 1 53 ? 20.073 9.188 5.172 1.00 78.28 51 LEU B O 1
ATOM 1407 N N . ALA B 1 54 ? 21.153 8.489 3.337 1.00 79.13 52 ALA B N 1
ATOM 1408 C CA . ALA B 1 54 ? 19.926 8.148 2.632 1.00 78.55 52 ALA B CA 1
ATOM 1409 C C . ALA B 1 54 ? 19.365 6.837 3.152 1.00 78.37 52 ALA B C 1
ATOM 1410 O O . ALA B 1 54 ? 18.155 6.614 3.131 1.00 78.24 52 ALA B O 1
ATOM 1412 N N . ARG B 1 55 ? 20.250 5.974 3.631 1.00 78.15 53 ARG B N 1
ATOM 1413 C CA . ARG B 1 55 ? 19.835 4.676 4.140 1.00 78.70 53 ARG B CA 1
ATOM 1414 C C . ARG B 1 55 ? 19.125 4.713 5.501 1.00 77.29 53 ARG B C 1
ATOM 1415 O O . ARG B 1 55 ? 18.181 3.955 5.724 1.00 78.26 53 ARG B O 1
ATOM 1423 N N . ASN B 1 56 ? 19.565 5.577 6.414 1.00 75.02 54 ASN B N 1
ATOM 1424 C CA . ASN B 1 56 ? 18.922 5.640 7.726 1.00 71.68 54 ASN B CA 1
ATOM 1425 C C . ASN B 1 56 ? 17.935 6.794 7.868 1.00 69.62 54 ASN B C 1
ATOM 1426 O O . ASN B 1 56 ? 17.332 6.983 8.922 1.00 68.96 54 ASN B O 1
ATOM 1431 N N . THR B 1 57 ? 17.771 7.564 6.800 1.00 67.07 55 THR B N 1
ATOM 1432 C CA . THR B 1 57 ? 16.797 8.644 6.794 1.00 65.74 55 THR B CA 1
ATOM 1433 C C . THR B 1 57 ? 15.494 7.871 6.570 1.00 65.29 55 THR B C 1
ATOM 1434 O O . THR B 1 57 ? 14.410 8.292 6.972 1.00 65.68 55 THR B O 1
ATOM 1438 N N . GLN B 1 58 ? 15.649 6.713 5.931 1.00 64.65 56 GLN B N 1
ATOM 1439 C CA . GLN B 1 58 ? 14.570 5.781 5.611 1.00 63.20 56 GLN B CA 1
ATOM 1440 C C . GLN B 1 58 ? 14.121 5.037 6.862 1.00 60.77 56 GLN B C 1
ATOM 1441 O O . GLN B 1 58 ? 12.923 4.874 7.113 1.00 58.10 56 GLN B O 1
ATOM 1447 N N . LYS B 1 59 ? 15.100 4.565 7.628 1.00 59.19 57 LYS B N 1
ATOM 1448 C CA . LYS B 1 59 ? 14.828 3.847 8.867 1.00 58.39 57 LYS B CA 1
ATOM 1449 C C . LYS B 1 59 ? 14.074 4.715 9.874 1.00 56.25 57 LYS B C 1
ATOM 1450 O O . LYS B 1 59 ? 13.004 4.344 10.353 1.00 55.57 57 LYS B O 1
ATOM 1456 N N . ILE B 1 60 ? 14.641 5.872 10.189 1.00 53.59 58 ILE B N 1
ATOM 1457 C CA . ILE B 1 60 ? 14.038 6.769 11.162 1.00 52.54 58 ILE B CA 1
ATOM 1458 C C . ILE B 1 60 ? 12.577 7.104 10.872 1.00 53.44 58 ILE B C 1
ATOM 1459 O O . ILE B 1 60 ? 11.717 6.929 11.738 1.00 52.88 58 ILE B O 1
ATOM 1464 N N . PHE B 1 61 ? 12.281 7.571 9.662 1.00 53.58 59 PHE B N 1
ATOM 1465 C CA . PHE B 1 61 ? 10.903 7.922 9.342 1.00 52.92 59 PHE B CA 1
ATOM 1466 C C . PHE B 1 61 ? 9.999 6.729 9.121 1.00 53.38 59 PHE B C 1
ATOM 1467 O O . PHE B 1 61 ? 8.775 6.854 9.164 1.00 53.79 59 PHE B O 1
ATOM 1475 N N . ARG B 1 62 ? 10.607 5.572 8.897 1.00 54.54 60 ARG B N 1
ATOM 1476 C CA . ARG B 1 62 ? 9.856 4.336 8.743 1.00 56.32 60 ARG B CA 1
ATOM 1477 C C . ARG B 1 62 ? 9.331 3.978 10.150 1.00 54.61 60 ARG B C 1
ATOM 1478 O O . ARG B 1 62 ? 8.299 3.330 10.293 1.00 54.36 60 ARG B O 1
ATOM 1486 N N . TRP B 1 63 ? 10.045 4.430 11.181 1.00 52.95 61 TRP B N 1
ATOM 1487 C CA . TRP B 1 63 ? 9.662 4.176 12.572 1.00 52.06 61 TRP B CA 1
ATOM 1488 C C . TRP B 1 63 ? 8.627 5.186 13.063 1.00 51.57 61 TRP B C 1
ATOM 1489 O O . TRP B 1 63 ? 7.716 4.845 13.815 1.00 50.78 61 TRP B O 1
ATOM 1500 N N . VAL B 1 64 ? 8.790 6.432 12.637 1.00 51.89 62 VAL B N 1
ATOM 1501 C CA . VAL B 1 64 ? 7.896 7.522 13.012 1.00 53.07 62 VAL B CA 1
ATOM 1502 C C . VAL B 1 64 ? 6.462 7.325 12.530 1.00 54.86 62 VAL B C 1
ATOM 1503 O O . VAL B 1 64 ? 5.513 7.626 13.251 1.00 54.78 62 VAL B O 1
ATOM 1507 N N . GLU B 1 65 ? 6.313 6.828 11.305 1.00 57.41 63 GLU B N 1
ATOM 1508 C CA . GLU B 1 65 ? 4.994 6.623 10.706 1.00 59.54 63 GLU B CA 1
ATOM 1509 C C . GLU B 1 65 ? 4.196 5.455 11.296 1.00 58.81 63 GLU B C 1
ATOM 1510 O O . GLU B 1 65 ? 2.970 5.451 11.235 1.00 58.04 63 GLU B O 1
ATOM 1516 N N . LYS B 1 66 ? 4.885 4.470 11.866 1.00 59.27 64 LYS B N 1
ATOM 1517 C CA . LYS B 1 66 ? 4.211 3.306 12.445 1.00 59.86 64 LYS B CA 1
ATOM 1518 C C . LYS B 1 66 ? 3.852 3.464 13.916 1.00 58.95 64 LYS B C 1
ATOM 1519 O O . LYS B 1 66 ? 4.291 4.395 14.587 1.00 59.46 64 LYS B O 1
ATOM 1525 N N . ASP B 1 67 ? 3.053 2.536 14.418 1.00 57.67 65 ASP B N 1
ATOM 1526 C CA . ASP B 1 67 ? 2.642 2.573 15.813 1.00 57.34 65 ASP B CA 1
ATOM 1527 C C . ASP B 1 67 ? 2.899 1.225 16.455 1.00 56.25 65 ASP B C 1
ATOM 1528 O O . ASP B 1 67 ? 2.442 0.964 17.568 1.00 56.42 65 ASP B O 1
ATOM 1533 N N . THR B 1 68 ? 3.645 0.380 15.748 1.00 54.90 66 THR B N 1
ATOM 1534 C CA . THR B 1 68 ? 3.971 -0.957 16.234 1.00 55.82 66 THR B CA 1
ATOM 1535 C C . THR B 1 68 ? 4.998 -0.923 17.358 1.00 55.97 66 THR B C 1
ATOM 1536 O O . THR B 1 68 ? 5.900 -0.090 17.370 1.00 55.35 66 THR B O 1
ATOM 1540 N N . PRO B 1 69 ? 4.877 -1.847 18.315 1.00 56.02 67 PRO B N 1
ATOM 1541 C CA . PRO B 1 69 ? 5.801 -1.914 19.442 1.00 55.99 67 PRO B CA 1
ATOM 1542 C C . PRO B 1 69 ? 7.284 -1.730 19.085 1.00 54.93 67 PRO B C 1
ATOM 1543 O O . PRO B 1 69 ? 8.013 -1.053 19.810 1.00 53.14 67 PRO B O 1
ATOM 1547 N N . ASP B 1 70 ? 7.730 -2.317 17.977 1.00 53.40 68 ASP B N 1
ATOM 1548 C CA . ASP B 1 70 ? 9.131 -2.190 17.586 1.00 54.01 68 ASP B CA 1
ATOM 1549 C C . ASP B 1 70 ? 9.438 -0.798 17.059 1.00 54.63 68 ASP B C 1
ATOM 1550 O O . ASP B 1 70 ? 10.537 -0.282 17.263 1.00 55.75 68 ASP B O 1
ATOM 1555 N N . ALA B 1 71 ? 8.482 -0.189 16.366 1.00 53.27 69 ALA B N 1
ATOM 1556 C CA . ALA B 1 71 ? 8.717 1.147 15.847 1.00 51.48 69 ALA B CA 1
ATOM 1557 C C . ALA B 1 71 ? 8.778 2.068 17.047 1.00 50.80 69 ALA B C 1
ATOM 1558 O O . ALA B 1 71 ? 9.702 2.866 17.188 1.00 50.86 69 ALA B O 1
ATOM 1560 N N . VAL B 1 72 ? 7.792 1.923 17.925 1.00 50.27 70 VAL B N 1
ATOM 1561 C CA . VAL B 1 72 ? 7.680 2.730 19.133 1.00 48.92 70 VAL B CA 1
ATOM 1562 C C . VAL B 1 72 ? 8.909 2.714 20.045 1.00 48.92 70 VAL B C 1
ATOM 1563 O O . VAL B 1 72 ? 9.359 3.769 20.492 1.00 49.31 70 VAL B O 1
ATOM 1567 N N . GLU B 1 73 ? 9.435 1.522 20.319 1.00 48.77 71 GLU B N 1
ATOM 1568 C CA . GLU B 1 73 ? 10.603 1.359 21.179 1.00 48.76 71 GLU B CA 1
ATOM 1569 C C . GLU B 1 73 ? 11.872 1.963 20.601 1.00 47.54 71 GLU B C 1
ATOM 1570 O O . GLU B 1 73 ? 12.668 2.547 21.327 1.00 48.51 71 GLU B O 1
ATOM 1576 N N . LYS B 1 74 ? 12.069 1.813 19.299 1.00 46.66 72 LYS B N 1
ATOM 1577 C CA . LYS B 1 74 ? 13.258 2.347 18.657 1.00 46.74 72 LYS B CA 1
ATOM 1578 C C . LYS B 1 74 ? 13.289 3.872 18.587 1.00 47.08 72 LYS B C 1
ATOM 1579 O O . LYS B 1 74 ? 14.352 4.482 18.450 1.00 48.64 72 LYS B O 1
ATOM 1585 N N . ILE B 1 75 ? 12.127 4.494 18.700 1.00 46.44 73 ILE B N 1
ATOM 1586 C CA . ILE B 1 75 ? 12.064 5.940 18.659 1.00 45.36 73 ILE B CA 1
ATOM 1587 C C . ILE B 1 75 ? 12.389 6.477 20.045 1.00 45.54 73 ILE B C 1
ATOM 1588 O O . ILE B 1 75 ? 13.143 7.438 20.175 1.00 45.76 73 ILE B O 1
ATOM 1593 N N . GLN B 1 76 ? 11.836 5.847 21.080 1.00 45.25 74 GLN B N 1
ATOM 1594 C CA . GLN B 1 76 ? 12.098 6.287 22.447 1.00 45.18 74 GLN B CA 1
ATOM 1595 C C . GLN B 1 76 ? 13.603 6.214 22.662 1.00 44.79 74 GLN B C 1
ATOM 1596 O O . GLN B 1 76 ? 14.205 7.099 23.266 1.00 44.97 74 GLN B O 1
ATOM 1602 N N . ALA B 1 77 ? 14.205 5.156 22.142 1.00 44.11 75 ALA B N 1
ATOM 1603 C CA . ALA B 1 77 ? 15.637 4.965 22.260 1.00 44.40 75 ALA B CA 1
ATOM 1604 C C . ALA B 1 77 ? 16.377 6.106 21.571 1.00 45.67 75 ALA B C 1
ATOM 1605 O O . ALA B 1 77 ? 17.457 6.496 22.015 1.00 45.23 75 ALA B O 1
ATOM 1607 N N . LEU B 1 78 ? 15.793 6.639 20.492 1.00 45.89 76 LEU B N 1
ATOM 1608 C CA . LEU B 1 78 ? 16.398 7.743 19.753 1.00 44.99 76 LEU B CA 1
ATOM 1609 C C . LEU B 1 78 ? 16.125 9.132 20.340 1.00 45.68 76 LEU B C 1
ATOM 1610 O O . LEU B 1 78 ? 16.843 10.078 20.027 1.00 45.39 76 LEU B O 1
ATOM 1615 N N . LEU B 1 79 ? 15.098 9.262 21.180 1.00 45.63 77 LEU B N 1
ATOM 1616 C CA . LEU B 1 79 ? 14.752 10.560 21.769 1.00 45.66 77 LEU B CA 1
ATOM 1617 C C . LEU B 1 79 ? 15.942 11.458 22.122 1.00 45.79 77 LEU B C 1
ATOM 1618 O O . LEU B 1 79 ? 16.000 12.612 21.695 1.00 44.99 77 LEU B O 1
ATOM 1623 N N . PRO B 1 80 ? 16.900 10.940 22.914 1.00 44.80 78 PRO B N 1
ATOM 1624 C CA . PRO B 1 80 ? 18.078 11.719 23.310 1.00 43.68 78 PRO B CA 1
ATOM 1625 C C . PRO B 1 80 ? 18.742 12.427 22.142 1.00 42.38 78 PRO B C 1
ATOM 1626 O O . PRO B 1 80 ? 19.110 13.588 22.252 1.00 43.13 78 PRO B O 1
ATOM 1630 N N . ALA B 1 81 ? 18.902 11.732 21.023 1.00 41.47 79 ALA B N 1
ATOM 1631 C CA . ALA B 1 81 ? 19.517 12.341 19.848 1.00 41.32 79 ALA B CA 1
ATOM 1632 C C . ALA B 1 81 ? 18.544 13.334 19.218 1.00 41.34 79 ALA B C 1
ATOM 1633 O O . ALA B 1 81 ? 18.949 14.305 18.589 1.00 42.82 79 ALA B O 1
ATOM 1635 N N . ILE B 1 82 ? 17.253 13.084 19.403 1.00 40.94 80 ILE B N 1
ATOM 1636 C CA . ILE B 1 82 ? 16.222 13.943 18.865 1.00 40.97 80 ILE B CA 1
ATOM 1637 C C . ILE B 1 82 ? 16.103 15.228 19.674 1.00 43.53 80 ILE B C 1
ATOM 1638 O O . ILE B 1 82 ? 16.022 16.316 19.109 1.00 44.79 80 ILE B O 1
ATOM 1643 N N . GLU B 1 83 ? 16.097 15.108 20.997 1.00 46.14 81 GLU B N 1
ATOM 1644 C CA . GLU B 1 83 ? 15.994 16.283 21.856 1.00 48.00 81 GLU B CA 1
ATOM 1645 C C . GLU B 1 83 ? 17.288 17.097 21.787 1.00 46.48 81 GLU B C 1
ATOM 1646 O O . GLU B 1 83 ? 17.301 18.289 22.072 1.00 46.03 81 GLU B O 1
ATOM 1652 N N . LYS B 1 84 ? 18.366 16.428 21.399 1.00 46.08 82 LYS B N 1
ATOM 1653 C CA . LYS B 1 84 ? 19.690 17.027 21.294 1.00 46.31 82 LYS B CA 1
ATOM 1654 C C . LYS B 1 84 ? 19.869 17.868 20.051 1.00 46.80 82 LYS B C 1
ATOM 1655 O O . LYS B 1 84 ? 20.588 18.865 20.077 1.00 47.48 82 LYS B O 1
ATOM 1661 N N . SER B 1 85 ? 19.197 17.472 18.973 1.00 46.15 83 SER B N 1
ATOM 1662 C CA . SER B 1 85 ? 19.333 18.142 17.691 1.00 44.95 83 SER B CA 1
ATOM 1663 C C . SER B 1 85 ? 18.124 18.908 17.181 1.00 45.60 83 SER B C 1
ATOM 1664 O O . SER B 1 85 ? 18.268 19.837 16.390 1.00 46.82 83 SER B O 1
ATOM 1675 N N . PRO B 1 87 ? 14.978 21.491 16.833 1.00 45.17 85 PRO B N 1
ATOM 1676 C CA . PRO B 1 87 ? 14.914 22.923 17.178 1.00 45.15 85 PRO B CA 1
ATOM 1677 C C . PRO B 1 87 ? 14.126 23.133 18.481 1.00 44.51 85 PRO B C 1
ATOM 1678 O O . PRO B 1 87 ? 13.010 22.634 18.629 1.00 44.54 85 PRO B O 1
ATOM 1682 N N . PRO B 1 88 ? 14.687 23.901 19.428 1.00 44.54 86 PRO B N 1
ATOM 1683 C CA . PRO B 1 88 ? 14.024 24.149 20.711 1.00 44.49 86 PRO B CA 1
ATOM 1684 C C . PRO B 1 88 ? 12.515 24.332 20.645 1.00 45.74 86 PRO B C 1
ATOM 1685 O O . PRO B 1 88 ? 11.778 23.759 21.446 1.00 46.91 86 PRO B O 1
ATOM 1689 N N . LEU B 1 89 ? 12.046 25.112 19.683 1.00 46.67 87 LEU B N 1
ATOM 1690 C CA . LEU B 1 89 ? 10.619 25.355 19.576 1.00 47.52 87 LEU B CA 1
ATOM 1691 C C . LEU B 1 89 ? 9.812 24.085 19.361 1.00 48.32 87 LEU B C 1
ATOM 1692 O O . LEU B 1 89 ? 8.799 23.883 20.029 1.00 48.52 87 LEU B O 1
ATOM 1697 N N . LEU B 1 90 ? 10.252 23.232 18.433 1.00 48.99 88 LEU B N 1
ATOM 1698 C CA . LEU B 1 90 ? 9.551 21.975 18.162 1.00 47.59 88 LEU B CA 1
ATOM 1699 C C . LEU B 1 90 ? 9.622 21.063 19.384 1.00 46.77 88 LEU B C 1
ATOM 1700 O O . LEU B 1 90 ? 8.714 20.277 19.646 1.00 47.67 88 LEU B O 1
ATOM 1705 N N . VAL B 1 91 ? 10.711 21.158 20.133 1.00 46.28 89 VAL B N 1
ATOM 1706 C CA . VAL B 1 91 ? 10.860 20.337 21.329 1.00 46.02 89 VAL B CA 1
ATOM 1707 C C . VAL B 1 91 ? 9.825 20.736 22.367 1.00 47.54 89 VAL B C 1
ATOM 1708 O O . VAL B 1 91 ? 9.197 19.875 22.979 1.00 45.94 89 VAL B O 1
ATOM 1712 N N . ALA B 1 92 ? 9.647 22.044 22.561 1.00 50.35 90 ALA B N 1
ATOM 1713 C CA . ALA B 1 92 ? 8.678 22.537 23.534 1.00 52.88 90 ALA B CA 1
ATOM 1714 C C . ALA B 1 92 ? 7.275 22.095 23.139 1.00 53.74 90 ALA B C 1
ATOM 1715 O O . ALA B 1 92 ? 6.479 21.687 23.984 1.00 53.70 90 ALA B O 1
ATOM 1717 N N . ARG B 1 93 ? 6.967 22.186 21.853 1.00 56.29 91 ARG B N 1
ATOM 1718 C CA . ARG B 1 93 ? 5.663 21.750 21.366 1.00 59.03 91 ARG B CA 1
ATOM 1719 C C . ARG B 1 93 ? 5.529 20.280 21.757 1.00 59.36 91 ARG B C 1
ATOM 1720 O O . ARG B 1 93 ? 4.570 19.878 22.409 1.00 59.81 91 ARG B O 1
ATOM 1736 N N . ARG B 1 95 ? 6.977 18.263 24.046 1.00 61.14 93 ARG B N 1
ATOM 1737 C CA . ARG B 1 95 ? 6.750 18.005 25.467 1.00 61.51 93 ARG B CA 1
ATOM 1738 C C . ARG B 1 95 ? 5.549 18.722 26.084 1.00 61.21 93 ARG B C 1
ATOM 1739 O O . ARG B 1 95 ? 5.168 18.430 27.218 1.00 60.49 93 ARG B O 1
ATOM 1747 N N . SER B 1 96 ? 4.949 19.650 25.346 1.00 61.57 94 SER B N 1
ATOM 1748 C CA . SER B 1 96 ? 3.810 20.397 25.869 1.00 61.45 94 SER B CA 1
ATOM 1749 C C . SER B 1 96 ? 2.611 19.502 26.173 1.00 61.07 94 SER B C 1
ATOM 1750 O O . SER B 1 96 ? 1.846 19.778 27.094 1.00 61.79 94 SER B O 1
ATOM 1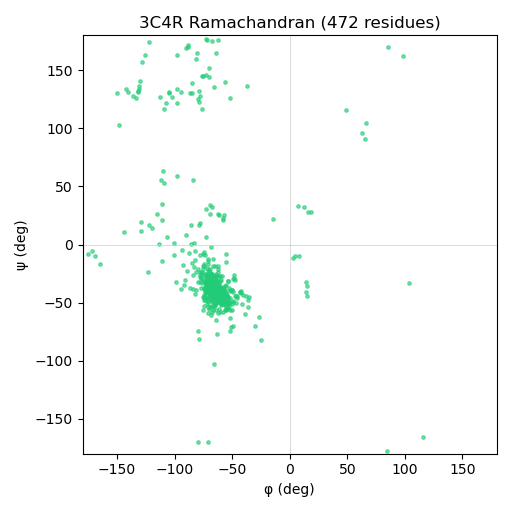753 N N . HIS B 1 97 ? 2.451 18.430 25.405 1.00 61.16 95 HIS B N 1
ATOM 1754 C CA . HIS B 1 97 ? 1.328 17.519 25.605 1.00 60.66 95 HIS B CA 1
ATOM 1755 C C . HIS B 1 97 ? 1.409 16.764 26.923 1.00 59.95 95 HIS B C 1
ATOM 1756 O O . HIS B 1 97 ? 0.438 16.137 27.340 1.00 59.26 95 HIS B O 1
ATOM 1763 N N . SER B 1 98 ? 2.561 16.817 27.580 1.00 58.48 96 SER B N 1
ATOM 1764 C CA . SER B 1 98 ? 2.725 16.096 28.834 1.00 59.13 96 SER B CA 1
ATOM 1765 C C . SER B 1 98 ? 3.131 17.001 29.985 1.00 59.76 96 SER B C 1
ATOM 1766 O O . SER B 1 98 ? 2.902 16.678 31.150 1.00 60.10 96 SER B O 1
ATOM 1769 N N . SER B 1 99 ? 3.736 18.134 29.650 1.00 59.41 97 SER B N 1
ATOM 1770 C CA . SER B 1 99 ? 4.193 19.083 30.651 1.00 58.49 97 SER B CA 1
ATOM 1771 C C . SER B 1 99 ? 3.406 20.391 30.620 1.00 58.77 97 SER B C 1
ATOM 1772 O O . SER B 1 99 ? 3.285 21.032 29.573 1.00 59.84 97 SER B O 1
ATOM 1775 N N . ALA B 1 100 ? 2.872 20.782 31.772 1.00 57.56 98 ALA B N 1
ATOM 1776 C CA . ALA B 1 100 ? 2.105 22.019 31.886 1.00 57.07 98 ALA B CA 1
ATOM 1777 C C . ALA B 1 100 ? 3.061 23.203 31.768 1.00 56.69 98 ALA B C 1
ATOM 1778 O O . ALA B 1 100 ? 2.703 24.265 31.254 1.00 55.31 98 ALA B O 1
ATOM 1780 N N . TYR B 1 101 ? 4.277 22.999 32.260 1.00 54.81 99 TYR B N 1
ATOM 1781 C CA . TYR B 1 101 ? 5.310 24.009 32.214 1.00 53.31 99 TYR B CA 1
ATOM 1782 C C . TYR B 1 101 ? 5.637 24.345 30.760 1.00 54.44 99 TYR B C 1
ATOM 1783 O O . TYR B 1 101 ? 5.668 25.518 30.371 1.00 53.09 99 TYR B O 1
ATOM 1792 N N . PHE B 1 102 ? 5.873 23.307 29.960 1.00 55.03 100 PHE B N 1
ATOM 1793 C CA . PHE B 1 102 ? 6.204 23.477 28.549 1.00 55.97 100 PHE B CA 1
ATOM 1794 C C . PHE B 1 102 ? 5.038 24.002 27.736 1.00 56.04 100 PHE B C 1
ATOM 1795 O O . PHE B 1 102 ? 5.223 24.639 26.702 1.00 55.22 100 PHE B O 1
ATOM 1803 N N . ARG B 1 103 ? 3.830 23.742 28.205 1.00 57.17 101 ARG B N 1
ATOM 1804 C CA . ARG B 1 103 ? 2.656 24.225 27.508 1.00 57.86 101 ARG B CA 1
ATOM 1805 C C . ARG B 1 103 ? 2.554 25.738 27.727 1.00 57.84 101 ARG B C 1
ATOM 1806 O O . ARG B 1 103 ? 2.244 26.483 26.799 1.00 58.30 101 ARG B O 1
ATOM 1814 N N . GLU B 1 104 ? 2.833 26.182 28.953 1.00 56.74 102 GLU B N 1
ATO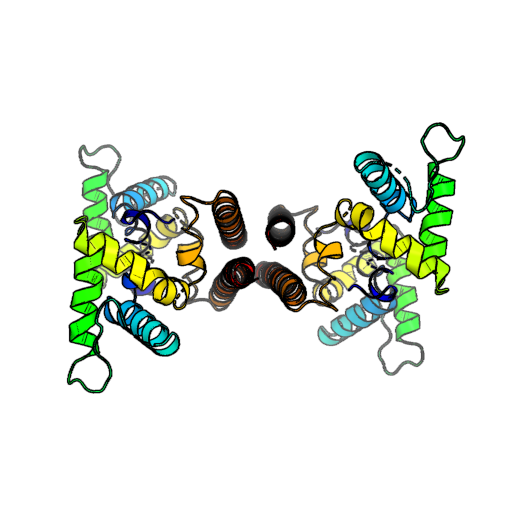M 1815 C CA . GLU B 1 104 ? 2.782 27.604 29.305 1.00 56.27 102 GLU B CA 1
ATOM 1816 C C . GLU B 1 104 ? 3.883 28.373 28.581 1.00 54.44 102 GLU B C 1
ATOM 1817 O O . GLU B 1 104 ? 3.723 29.537 28.193 1.00 54.03 102 GLU B O 1
ATOM 1823 N N . LEU B 1 105 ? 5.003 27.695 28.402 1.00 53.27 103 LEU B N 1
ATOM 1824 C CA . LEU B 1 105 ? 6.152 28.250 27.723 1.00 51.55 103 LEU B CA 1
ATOM 1825 C C . LEU B 1 105 ? 5.754 28.531 26.277 1.00 52.04 103 LEU B C 1
ATOM 1826 O O . LEU B 1 105 ? 5.979 29.625 25.762 1.00 52.76 103 LEU B O 1
ATOM 1831 N N . VAL B 1 106 ? 5.159 27.534 25.627 1.00 49.86 104 VAL B N 1
ATOM 1832 C CA . VAL B 1 106 ? 4.721 27.670 24.241 1.00 48.91 104 VAL B CA 1
ATOM 1833 C C . VAL B 1 106 ? 3.628 28.726 24.084 1.00 48.53 104 VAL B C 1
ATOM 1834 O O . VAL B 1 106 ? 3.566 29.406 23.062 1.00 49.01 104 VAL B O 1
ATOM 1838 N N . GLU B 1 107 ? 2.767 28.871 25.087 1.00 48.07 105 GLU B N 1
ATOM 1839 C CA . GLU B 1 107 ? 1.701 29.859 24.995 1.00 47.94 105 GLU B CA 1
ATOM 1840 C C . GLU B 1 107 ? 2.283 31.262 25.017 1.00 46.87 105 GLU B C 1
ATOM 1841 O O . GLU B 1 107 ? 1.875 32.131 24.242 1.00 46.38 105 GLU B O 1
ATOM 1847 N N . THR B 1 108 ? 3.254 31.476 25.896 1.00 44.73 106 THR B N 1
ATOM 1848 C CA . THR B 1 108 ? 3.880 32.783 25.999 1.00 43.08 106 THR B CA 1
ATOM 1849 C C . THR B 1 108 ? 4.607 33.111 24.697 1.00 42.82 106 THR B C 1
ATOM 1850 O O . THR B 1 108 ? 4.661 34.269 24.271 1.00 44.13 106 THR B O 1
ATOM 1854 N N . ARG B 1 109 ? 5.168 32.099 24.055 1.00 40.85 107 ARG B N 1
ATOM 1855 C CA . ARG B 1 109 ? 5.865 32.342 22.804 1.00 42.31 107 ARG B CA 1
ATOM 1856 C C . ARG B 1 109 ? 4.857 32.819 21.761 1.00 43.03 107 ARG B C 1
ATOM 1857 O O . ARG B 1 109 ? 5.149 33.732 20.987 1.00 42.82 107 ARG B O 1
ATOM 1865 N N . GLU B 1 110 ? 3.663 32.214 21.760 1.00 45.29 108 GLU B N 1
ATOM 1866 C CA . GLU B 1 110 ? 2.608 32.576 20.803 1.00 45.52 108 GLU B CA 1
ATOM 1867 C C . GLU B 1 110 ? 2.101 33.999 21.003 1.00 43.86 108 GLU B C 1
ATOM 1868 O O . GLU B 1 110 ? 1.803 34.711 20.036 1.00 44.39 108 GLU B O 1
ATOM 1874 N N . ARG B 1 111 ? 1.997 34.412 22.257 1.00 41.81 109 ARG B N 1
ATOM 1875 C CA . ARG B 1 111 ? 1.543 35.757 22.555 1.00 40.66 109 ARG B CA 1
ATOM 1876 C C . ARG B 1 111 ? 2.555 36.784 22.066 1.00 40.41 109 ARG B C 1
ATOM 1877 O O . ARG B 1 111 ? 2.174 37.822 21.515 1.00 41.60 109 ARG B O 1
ATOM 1885 N N . LEU B 1 112 ? 3.842 36.502 22.261 1.00 39.86 110 LEU B N 1
ATOM 1886 C CA . LEU B 1 112 ? 4.881 37.421 21.811 1.00 39.15 110 LEU B CA 1
ATOM 1887 C C . LEU B 1 112 ? 4.769 37.567 20.304 1.00 38.98 110 LEU B C 1
ATOM 1888 O O . LEU B 1 112 ? 4.807 38.683 19.770 1.00 38.75 110 LEU B O 1
ATOM 1893 N N . VAL B 1 113 ? 4.618 36.435 19.618 1.00 39.14 111 VAL B N 1
ATOM 1894 C CA . VAL B 1 113 ? 4.479 36.428 18.170 1.00 37.17 111 VAL B CA 1
ATOM 1895 C C . VAL B 1 113 ? 3.231 37.201 17.795 1.00 37.32 111 VAL B C 1
ATOM 1896 O O . VAL B 1 113 ? 3.269 38.035 16.896 1.00 39.62 111 VAL B O 1
ATOM 1900 N N . ARG B 1 114 ? 2.121 36.953 18.483 1.00 39.18 112 ARG B N 1
ATOM 1901 C CA . ARG B 1 114 ? 0.890 37.689 18.158 1.00 40.73 112 ARG B CA 1
ATOM 1902 C C . ARG B 1 114 ? 1.070 39.190 18.363 1.00 40.56 112 ARG B C 1
ATOM 1903 O O . ARG B 1 114 ? 0.585 39.987 17.561 1.00 39.19 112 ARG B O 1
ATOM 1911 N N . ASP B 1 115 ? 1.767 39.566 19.437 1.00 42.51 113 ASP B N 1
ATOM 1912 C CA . ASP B 1 115 ? 2.019 40.976 19.723 1.00 43.35 113 ASP B CA 1
ATOM 1913 C C . ASP B 1 115 ? 2.859 41.561 18.598 1.00 41.74 113 ASP B C 1
ATOM 1914 O O . ASP B 1 115 ? 2.669 42.706 18.218 1.00 42.25 113 ASP B O 1
ATOM 1919 N N . ALA B 1 116 ? 3.783 40.771 18.064 1.00 40.52 114 ALA B N 1
ATOM 1920 C CA . ALA B 1 116 ? 4.632 41.241 16.981 1.00 40.48 114 ALA B CA 1
ATOM 1921 C C . ALA B 1 116 ? 3.805 41.450 15.716 1.00 40.58 114 ALA B C 1
ATOM 1922 O O . ALA B 1 116 ? 4.066 42.362 14.931 1.00 40.34 114 ALA B O 1
ATOM 1924 N N . ASP B 1 117 ? 2.799 40.609 15.514 1.00 42.55 115 ASP B N 1
ATOM 1925 C CA . ASP B 1 117 ? 1.946 40.760 14.347 1.00 43.28 115 ASP B CA 1
ATOM 1926 C C . ASP B 1 117 ? 1.054 41.979 14.544 1.00 42.09 115 ASP B C 1
ATOM 1927 O O . ASP B 1 117 ? 0.714 42.663 13.579 1.00 42.53 115 ASP B O 1
ATOM 1932 N N . ASP B 1 118 ? 0.683 42.267 15.787 1.00 40.41 116 ASP B N 1
ATOM 1933 C CA . ASP B 1 118 ? -0.153 43.435 16.049 1.00 42.01 116 ASP B CA 1
ATOM 1934 C C . ASP B 1 118 ? 0.599 44.724 15.727 1.00 41.54 116 ASP B C 1
ATOM 1935 O O . ASP B 1 118 ? -0.009 45.751 15.384 1.00 41.27 116 ASP B O 1
ATOM 1940 N N . PHE B 1 119 ? 1.922 44.668 15.853 1.00 39.78 117 PHE B N 1
ATOM 1941 C CA . PHE B 1 119 ? 2.771 45.814 15.556 1.00 37.97 117 PHE B CA 1
ATOM 1942 C C . PHE B 1 119 ? 2.670 46.097 14.056 1.00 36.03 117 PHE B C 1
ATOM 1943 O O . PHE B 1 119 ? 2.399 47.221 13.643 1.00 36.05 117 PHE B O 1
ATOM 1951 N N . VAL B 1 120 ? 2.891 45.069 13.246 1.00 35.18 118 VAL B N 1
ATOM 1952 C CA . VAL B 1 120 ? 2.814 45.202 11.800 1.00 34.59 118 VAL B CA 1
ATOM 1953 C C . VAL B 1 120 ? 1.445 45.748 11.365 1.00 33.72 118 VAL B C 1
ATOM 1954 O O . VAL B 1 120 ? 1.375 46.653 10.544 1.00 36.07 118 VAL B O 1
ATOM 1958 N N . ALA B 1 121 ? 0.363 45.224 11.933 1.00 32.40 119 ALA B N 1
ATOM 1959 C CA . ALA B 1 121 ? -0.981 45.700 11.593 1.00 32.09 119 ALA B CA 1
ATOM 1960 C C . ALA B 1 121 ? -1.132 47.184 11.890 1.00 32.01 119 ALA B C 1
ATOM 1961 O O . ALA B 1 121 ? -1.584 47.944 11.045 1.00 32.58 119 ALA B O 1
ATOM 1963 N N . VAL B 1 122 ? -0.758 47.598 13.099 1.00 35.44 120 VAL B N 1
ATOM 1964 C CA . VAL B 1 122 ? -0.850 49.001 13.474 1.00 34.42 120 VAL B CA 1
ATOM 1965 C C . VAL B 1 122 ? -0.116 49.878 12.482 1.00 35.48 120 VAL B C 1
ATOM 1966 O O . VAL B 1 122 ? -0.627 50.918 12.088 1.00 36.93 120 VAL B O 1
ATOM 1970 N N . ALA B 1 123 ? 1.089 49.485 12.086 1.00 36.18 121 ALA B N 1
ATOM 1971 C CA . ALA B 1 123 ? 1.840 50.293 11.123 1.00 38.79 121 ALA B CA 1
ATOM 1972 C C . ALA B 1 123 ? 1.179 50.210 9.742 1.00 41.36 121 ALA B C 1
ATOM 1973 O O . ALA B 1 123 ? 1.321 51.113 8.914 1.00 42.09 121 ALA B O 1
ATOM 1975 N N . ILE B 1 124 ? 0.467 49.118 9.494 1.00 43.28 122 ILE B N 1
ATOM 1976 C CA . ILE B 1 124 ? -0.238 48.960 8.238 1.00 46.12 122 ILE B CA 1
ATOM 1977 C C . ILE B 1 124 ? -1.427 49.926 8.279 1.00 46.87 122 ILE B C 1
ATOM 1978 O O . ILE B 1 124 ? -1.678 50.661 7.335 1.00 45.92 122 ILE B O 1
ATOM 1983 N N . ALA B 1 125 ? -2.145 49.927 9.396 1.00 49.31 123 ALA B N 1
ATOM 1984 C CA . ALA B 1 125 ? -3.309 50.792 9.563 1.00 50.40 123 ALA B CA 1
ATOM 1985 C C . ALA B 1 125 ? -2.943 52.241 9.333 1.00 51.13 123 ALA B C 1
ATOM 1986 O O . ALA B 1 125 ? -3.752 53.015 8.825 1.00 50.05 123 ALA B O 1
ATOM 1988 N N . GLY B 1 126 ? -1.727 52.608 9.722 1.00 52.61 124 GLY B N 1
ATOM 1989 C CA . GLY B 1 126 ? -1.277 53.971 9.520 1.00 55.96 124 GLY B CA 1
ATOM 1990 C C . GLY B 1 126 ? -0.882 54.136 8.069 1.00 59.54 124 GLY B C 1
ATOM 1991 O O . GLY B 1 126 ? -0.634 55.242 7.613 1.00 59.65 124 GLY B O 1
ATOM 1992 N N . PHE B 1 127 ? -0.848 53.012 7.355 1.00 64.48 125 PHE B N 1
ATOM 1993 C CA . PHE B 1 127 ? -0.484 52.911 5.933 1.00 69.31 125 PHE B CA 1
ATOM 1994 C C . PHE B 1 127 ? 0.511 53.928 5.383 1.00 71.47 125 PHE B C 1
ATOM 1995 O O . PHE B 1 127 ? 1.640 53.497 5.048 1.00 72.48 125 PHE B O 1
ATOM 2003 N N . LYS C 1 4 ? 26.925 31.753 46.828 1.00 69.22 2 LYS C N 1
ATOM 2004 C CA . LYS C 1 4 ? 25.794 31.458 45.899 1.00 68.90 2 LYS C CA 1
ATOM 2005 C C . LYS C 1 4 ? 25.287 32.718 45.203 1.00 66.82 2 LYS C C 1
ATOM 2006 O O . LYS C 1 4 ? 25.032 32.694 44.005 1.00 68.42 2 LYS C O 1
ATOM 2012 N N . ILE C 1 5 ? 25.131 33.806 45.957 1.00 63.71 3 ILE C N 1
ATOM 2013 C CA . ILE C 1 5 ? 24.690 35.094 45.410 1.00 60.90 3 ILE C CA 1
ATOM 2014 C C . ILE C 1 5 ? 25.320 36.232 46.215 1.00 60.25 3 ILE C C 1
ATOM 2015 O O . ILE C 1 5 ? 24.877 36.546 47.318 1.00 58.98 3 ILE C O 1
ATOM 2020 N N . LYS C 1 6 ? 26.350 36.849 45.650 1.00 59.08 4 LYS C N 1
ATOM 2021 C CA . LYS C 1 6 ? 27.059 37.932 46.322 1.00 58.45 4 LYS C CA 1
ATOM 2022 C C . LYS C 1 6 ? 26.200 39.074 46.853 1.00 57.28 4 LYS C C 1
ATOM 2023 O O . LYS C 1 6 ? 25.434 39.698 46.118 1.00 57.55 4 LYS C O 1
ATOM 2029 N N . HIS C 1 7 ? 26.371 39.351 48.141 1.00 55.00 5 HIS C N 1
ATOM 2030 C CA . HIS C 1 7 ? 25.659 40.409 48.838 1.00 52.99 5 HIS C CA 1
ATOM 2031 C C . HIS C 1 7 ? 25.591 41.701 48.020 1.00 54.58 5 HIS C C 1
ATOM 2032 O O . HIS C 1 7 ? 24.556 42.366 48.000 1.00 54.83 5 HIS C O 1
ATOM 2039 N N . GLU C 1 8 ? 26.688 42.061 47.353 1.00 54.97 6 GLU C N 1
ATOM 2040 C CA . GLU C 1 8 ? 26.733 43.284 46.543 1.00 55.81 6 GLU C CA 1
ATOM 2041 C C . GLU C 1 8 ? 25.586 43.314 45.532 1.00 54.90 6 GLU C C 1
ATOM 2042 O O . GLU C 1 8 ? 24.848 44.298 45.427 1.00 54.83 6 GLU C O 1
ATOM 2048 N N . HIS C 1 9 ? 25.452 42.218 44.791 1.00 51.96 7 HIS C N 1
ATOM 2049 C CA . HIS C 1 9 ? 24.429 42.078 43.763 1.00 49.08 7 HIS C CA 1
ATOM 2050 C C . HIS C 1 9 ? 23.020 42.009 44.339 1.00 47.06 7 HIS C C 1
ATOM 2051 O O . HIS C 1 9 ? 22.054 42.375 43.677 1.00 46.84 7 HIS C O 1
ATOM 2058 N N . ILE C 1 10 ? 22.895 41.535 45.572 1.00 45.25 8 ILE C N 1
ATOM 2059 C CA . ILE C 1 10 ? 21.589 41.500 46.199 1.00 43.12 8 ILE C CA 1
ATOM 2060 C C . ILE C 1 10 ? 21.268 42.963 46.475 1.00 44.07 8 ILE C C 1
ATOM 2061 O O . ILE C 1 10 ? 20.110 43.360 46.467 1.00 45.02 8 ILE C O 1
ATOM 2066 N N . ARG C 1 11 ? 22.300 43.775 46.696 1.00 45.85 9 ARG C N 1
ATOM 2067 C CA . ARG C 1 11 ? 22.106 45.202 46.964 1.00 48.55 9 ARG C CA 1
ATOM 2068 C C . ARG C 1 11 ? 21.602 45.960 45.727 1.00 49.22 9 ARG C C 1
ATOM 2069 O O . ARG C 1 11 ? 20.674 46.771 45.818 1.00 48.57 9 ARG C O 1
ATOM 2085 N N . ALA C 1 13 ? 19.873 44.871 43.127 1.00 51.97 11 ALA C N 1
ATOM 2086 C CA . ALA C 1 13 ? 18.483 44.532 42.860 1.00 50.87 11 ALA C CA 1
ATOM 2087 C C . ALA C 1 13 ? 17.551 45.151 43.902 1.00 50.91 11 ALA C C 1
ATOM 2088 O O . ALA C 1 13 ? 16.435 45.582 43.582 1.00 49.87 11 ALA C O 1
ATOM 2098 N N . ASN C 1 15 ? 18.106 47.948 45.637 1.00 48.09 13 ASN C N 1
ATOM 2099 C CA . ASN C 1 15 ? 17.987 49.390 45.418 1.00 48.38 13 ASN C CA 1
ATOM 2100 C C . ASN C 1 15 ? 17.123 49.673 44.179 1.00 49.66 13 ASN C C 1
ATOM 2101 O O . ASN C 1 15 ? 16.360 50.643 44.151 1.00 49.91 13 ASN C O 1
ATOM 2106 N N . ALA C 1 16 ? 17.230 48.826 43.157 1.00 49.49 14 ALA C N 1
ATOM 2107 C CA . ALA C 1 16 ? 16.424 49.014 41.952 1.00 49.75 14 ALA C CA 1
ATOM 2108 C C . ALA C 1 16 ? 14.943 48.767 42.248 1.00 49.66 14 ALA C C 1
ATOM 2109 O O . ALA C 1 16 ? 14.066 49.452 41.721 1.00 51.92 14 ALA C O 1
ATOM 2111 N N . TRP C 1 17 ? 14.657 47.789 43.093 1.00 48.98 15 TRP C N 1
ATOM 2112 C CA . TRP C 1 17 ? 13.270 47.484 43.429 1.00 48.62 15 TRP C CA 1
ATOM 2113 C C . TRP C 1 17 ? 12.645 48.659 44.183 1.00 50.32 15 TRP C C 1
ATOM 2114 O O . TRP C 1 17 ? 11.456 48.924 44.062 1.00 48.91 15 TRP C O 1
ATOM 2125 N N . ALA C 1 18 ? 13.454 49.380 44.947 1.00 53.15 16 ALA C N 1
ATOM 2126 C CA . ALA C 1 18 ? 12.936 50.510 45.711 1.00 57.33 16 ALA C CA 1
ATOM 2127 C C . ALA C 1 18 ? 13.060 51.856 44.995 1.00 60.74 16 ALA C C 1
ATOM 2128 O O . ALA C 1 18 ? 12.565 52.871 45.490 1.00 62.08 16 ALA C O 1
ATOM 2130 N N . HIS C 1 19 ? 13.707 51.857 43.831 1.00 64.68 17 HIS C N 1
ATOM 2131 C CA . HIS C 1 19 ? 13.928 53.075 43.046 1.00 67.07 17 HIS C CA 1
ATOM 2132 C C . HIS C 1 19 ? 12.699 53.961 42.809 1.00 67.52 17 HIS C C 1
ATOM 2133 O O . HIS C 1 19 ? 12.767 55.173 42.992 1.00 68.38 17 HIS C O 1
ATOM 2140 N N . PRO C 1 20 ? 11.568 53.378 42.382 1.00 66.62 18 PRO C N 1
ATOM 2141 C CA . PRO C 1 20 ? 10.385 54.213 42.155 1.00 66.26 18 PRO C CA 1
ATOM 2142 C C . PRO C 1 20 ? 9.575 54.602 43.400 1.00 66.51 18 PRO C C 1
ATOM 2143 O O . PRO C 1 20 ? 9.638 55.744 43.857 1.00 67.45 18 PRO C O 1
ATOM 2147 N N . ASP C 1 21 ? 8.822 53.650 43.947 1.00 65.74 19 ASP C N 1
ATOM 2148 C CA . ASP C 1 21 ? 7.961 53.885 45.117 1.00 64.30 19 ASP C CA 1
ATOM 2149 C C . ASP C 1 21 ? 8.624 53.927 46.500 1.00 61.00 19 ASP C C 1
ATOM 2150 O O . ASP C 1 21 ? 7.936 53.819 47.515 1.00 58.21 19 ASP C O 1
ATOM 2155 N N . GLY C 1 22 ? 9.942 54.088 46.552 1.00 58.62 20 GLY C N 1
ATOM 2156 C CA . GLY C 1 22 ? 10.618 54.116 47.839 1.00 57.58 20 GLY C CA 1
ATOM 2157 C C . GLY C 1 22 ? 10.938 52.717 48.354 1.00 57.39 20 GLY C C 1
ATOM 2158 O O . GLY C 1 22 ? 10.660 51.725 47.677 1.00 57.64 20 GLY C O 1
ATOM 2159 N N . GLU C 1 23 ? 11.508 52.637 49.556 1.00 56.28 21 GLU C N 1
ATOM 2160 C CA . GLU C 1 23 ? 11.900 51.367 50.171 1.00 52.80 21 GLU C CA 1
ATOM 2161 C C . GLU C 1 23 ? 10.790 50.591 50.864 1.00 51.17 21 GLU C C 1
ATOM 2162 O O . GLU C 1 23 ? 10.886 49.371 51.016 1.00 50.89 21 GLU C O 1
ATOM 2168 N N . LYS C 1 24 ? 9.742 51.292 51.276 1.00 48.75 22 LYS C N 1
ATOM 2169 C CA . LYS C 1 24 ? 8.625 50.665 51.960 1.00 47.22 22 LYS C CA 1
ATOM 2170 C C . LYS C 1 24 ? 7.864 49.615 51.156 1.00 46.37 22 LYS C C 1
ATOM 2171 O O . LYS C 1 24 ? 7.219 48.750 51.741 1.00 46.91 22 LYS C O 1
ATOM 2177 N N . VAL C 1 25 ? 7.923 49.672 49.827 1.00 46.18 23 VAL C N 1
ATOM 2178 C CA . VAL C 1 25 ? 7.198 48.680 49.030 1.00 46.03 23 VAL C CA 1
ATOM 2179 C C . VAL C 1 25 ? 7.927 47.342 49.080 1.00 46.42 23 VAL C C 1
ATOM 2180 O O . VAL C 1 25 ? 7.320 46.317 49.402 1.00 45.70 23 VAL C O 1
ATOM 2184 N N . PRO C 1 26 ? 9.236 47.328 48.752 1.00 46.83 24 PRO C N 1
ATOM 2185 C CA . PRO C 1 26 ? 9.983 46.063 48.802 1.00 45.63 24 PRO C CA 1
ATOM 2186 C C . PRO C 1 26 ? 9.937 45.475 50.225 1.00 44.80 24 PRO C C 1
ATOM 2187 O O . PRO C 1 26 ? 9.837 44.265 50.408 1.00 46.28 24 PRO C O 1
ATOM 2191 N N . ALA C 1 27 ? 9.996 46.336 51.232 1.00 43.50 25 ALA C N 1
ATOM 2192 C CA . ALA C 1 27 ? 9.957 45.870 52.608 1.00 42.57 25 ALA C CA 1
ATOM 2193 C C . ALA C 1 27 ? 8.592 45.266 52.922 1.00 42.58 25 ALA C C 1
ATOM 2194 O O . ALA C 1 27 ? 8.494 44.210 53.553 1.00 41.99 25 ALA C O 1
ATOM 2196 N N . ALA C 1 28 ? 7.533 45.933 52.476 1.00 41.75 26 ALA C N 1
ATOM 2197 C CA . ALA C 1 28 ? 6.192 45.431 52.733 1.00 41.55 26 ALA C CA 1
ATOM 2198 C C . ALA C 1 28 ? 6.056 44.060 52.099 1.00 41.31 26 ALA C C 1
ATOM 2199 O O . ALA C 1 28 ? 5.558 43.129 52.731 1.00 41.07 26 ALA C O 1
ATOM 2201 N N . GLU C 1 29 ? 6.505 43.942 50.851 1.00 41.01 27 GLU C N 1
ATOM 2202 C CA . GLU C 1 29 ? 6.422 42.675 50.122 1.00 43.19 27 GLU C CA 1
ATOM 2203 C C . GLU C 1 29 ? 7.272 41.563 50.746 1.00 42.54 27 GLU C C 1
ATOM 2204 O O . GLU C 1 29 ? 6.769 40.465 51.011 1.00 41.89 27 GLU C O 1
ATOM 2210 N N . ILE C 1 30 ? 8.551 41.853 50.975 1.00 40.19 28 ILE C N 1
ATOM 2211 C CA . ILE C 1 30 ? 9.461 40.891 51.580 1.00 38.51 28 ILE C CA 1
ATOM 2212 C C . ILE C 1 30 ? 8.895 40.368 52.903 1.00 38.88 28 ILE C C 1
ATOM 2213 O O . ILE C 1 30 ? 8.910 39.160 53.168 1.00 37.04 28 ILE C O 1
ATOM 2218 N N . THR C 1 31 ? 8.385 41.277 53.727 1.00 38.49 29 THR C N 1
ATOM 2219 C CA . THR C 1 31 ? 7.820 40.885 55.010 1.00 39.89 29 THR C CA 1
ATOM 2220 C C . THR C 1 31 ? 6.590 40.009 54.833 1.00 41.70 29 THR C C 1
ATOM 2221 O O . THR C 1 31 ? 6.344 39.108 55.638 1.00 43.88 29 THR C O 1
ATOM 2225 N N . ARG C 1 32 ? 5.819 40.267 53.784 1.00 41.94 30 ARG C N 1
ATOM 2226 C CA . ARG C 1 32 ? 4.633 39.467 53.530 1.00 43.42 30 ARG C CA 1
ATOM 2227 C C . ARG C 1 32 ? 5.094 38.045 53.323 1.00 41.29 30 ARG C C 1
ATOM 2228 O O . ARG C 1 32 ? 4.688 37.115 54.029 1.00 42.15 30 ARG C O 1
ATOM 2236 N N . ALA C 1 33 ? 5.961 37.888 52.336 1.00 39.57 31 ALA C N 1
ATOM 2237 C CA . ALA C 1 33 ? 6.501 36.590 52.003 1.00 38.05 31 ALA C CA 1
ATOM 2238 C C . ALA C 1 33 ? 7.109 35.946 53.249 1.00 40.14 31 ALA C C 1
ATOM 2239 O O . ALA C 1 33 ? 6.744 34.829 53.604 1.00 41.33 31 ALA C O 1
ATOM 2241 N N . TYR C 1 34 ? 8.029 36.657 53.907 1.00 39.66 32 TYR C N 1
ATOM 2242 C CA . TYR C 1 34 ? 8.693 36.172 55.126 1.00 40.31 32 TYR C CA 1
ATOM 2243 C C . TYR C 1 34 ? 7.725 35.432 56.031 1.00 40.01 32 TYR C C 1
ATOM 2244 O O . TYR C 1 34 ? 7.919 34.253 56.319 1.00 41.04 32 TYR C O 1
ATOM 2253 N N . PHE C 1 35 ? 6.675 36.111 56.475 1.00 42.10 33 PHE C N 1
ATOM 2254 C CA . PHE C 1 35 ? 5.717 35.464 57.355 1.00 43.36 33 PHE C CA 1
ATOM 2255 C C . PHE C 1 35 ? 4.904 34.404 56.641 1.00 44.99 33 PHE C C 1
ATOM 2256 O O . PHE C 1 35 ? 4.430 33.471 57.269 1.00 45.44 33 PHE C O 1
ATOM 2264 N N . GLU C 1 36 ? 4.737 34.549 55.329 1.00 49.03 34 GLU C N 1
ATOM 2265 C CA . GLU C 1 36 ? 3.993 33.565 54.548 1.00 50.55 34 GLU C CA 1
ATOM 2266 C C . GLU C 1 36 ? 4.769 32.256 54.623 1.00 49.88 34 GLU C C 1
ATOM 2267 O O . GLU C 1 36 ? 4.193 31.173 54.699 1.00 50.86 34 GLU C O 1
ATOM 2273 N N . LEU C 1 37 ? 6.091 32.374 54.629 1.00 48.04 35 LEU C N 1
ATOM 2274 C CA . LEU C 1 37 ? 6.974 31.221 54.684 1.00 46.41 35 LEU C CA 1
ATOM 2275 C C . LEU C 1 37 ? 7.269 30.703 56.095 1.00 45.72 35 LEU C C 1
ATOM 2276 O O . LEU C 1 37 ? 8.008 29.740 56.256 1.00 43.78 35 LEU C O 1
ATOM 2281 N N . GLY C 1 38 ? 6.701 31.339 57.113 1.00 45.58 36 GLY C N 1
ATOM 2282 C CA . GLY C 1 38 ? 6.936 30.903 58.482 1.00 45.27 36 GLY C CA 1
ATOM 2283 C C . GLY C 1 38 ? 8.372 31.057 58.966 1.00 46.01 36 GLY C C 1
ATOM 2284 O O . GLY C 1 38 ? 8.874 30.236 59.741 1.00 44.94 36 GLY C O 1
ATOM 2293 N N . THR C 1 40 ? 11.778 33.016 60.809 1.00 41.99 38 THR C N 1
ATOM 2294 C CA . THR C 1 40 ? 12.070 33.645 62.087 1.00 42.34 38 THR C CA 1
ATOM 2295 C C . THR C 1 40 ? 13.465 34.261 62.092 1.00 41.26 38 THR C C 1
ATOM 2296 O O . THR C 1 40 ? 13.833 34.960 63.029 1.00 41.52 38 THR C O 1
ATOM 2300 N N . PHE C 1 41 ? 14.240 34.005 61.043 1.00 39.95 39 PHE C N 1
ATOM 2301 C CA . PHE C 1 41 ? 15.563 34.589 60.952 1.00 37.71 39 PHE C CA 1
ATOM 2302 C C . PHE C 1 41 ? 15.796 35.169 59.564 1.00 38.42 39 PHE C C 1
ATOM 2303 O O . PHE C 1 41 ? 15.624 34.482 58.553 1.00 37.59 39 PHE C O 1
ATOM 2311 N N . PRO C 1 42 ? 16.185 36.451 59.498 1.00 37.90 40 PRO C N 1
ATOM 2312 C CA . PRO C 1 42 ? 16.394 37.311 60.672 1.00 39.58 40 PRO C CA 1
ATOM 2313 C C . PRO C 1 42 ? 15.074 37.674 61.321 1.00 40.63 40 PRO C C 1
ATOM 2314 O O . PRO C 1 42 ? 14.026 37.317 60.815 1.00 42.27 40 PRO C O 1
ATOM 2318 N N . GLU C 1 43 ? 15.116 38.375 62.444 1.00 42.06 41 GLU C N 1
ATOM 2319 C CA . GLU C 1 43 ? 13.872 38.760 63.098 1.00 44.31 41 GLU C CA 1
ATOM 2320 C C . GLU C 1 43 ? 13.327 40.067 62.536 1.00 44.18 41 GLU C C 1
ATOM 2321 O O . GLU C 1 43 ? 14.047 41.057 62.394 1.00 47.23 41 GLU C O 1
ATOM 2327 N N . LEU C 1 44 ? 12.050 40.049 62.194 1.00 42.50 42 LEU C N 1
ATOM 2328 C CA . LEU C 1 44 ? 11.370 41.212 61.665 1.00 40.67 42 LEU C CA 1
ATOM 2329 C C . LEU C 1 44 ? 10.142 41.344 62.541 1.00 41.82 42 LEU C C 1
ATOM 2330 O O . LEU C 1 44 ? 9.704 40.364 63.132 1.00 41.68 42 LEU C O 1
ATOM 2335 N N . TYR C 1 45 ? 9.579 42.541 62.624 1.00 43.67 43 TYR C N 1
ATOM 2336 C CA . TYR C 1 45 ? 8.387 42.756 63.443 1.00 46.35 43 TYR C CA 1
ATOM 2337 C C . TYR C 1 45 ? 7.085 42.433 62.725 1.00 47.46 43 TYR C C 1
ATOM 2338 O O . TYR C 1 45 ? 6.918 42.765 61.555 1.00 47.77 43 TYR C O 1
ATOM 2347 N N . ASP C 1 46 ? 6.154 41.793 63.426 1.00 50.91 44 ASP C N 1
ATOM 2348 C CA . ASP C 1 46 ? 4.864 41.474 62.821 1.00 53.55 44 ASP C CA 1
ATOM 2349 C C . ASP C 1 46 ? 3.891 42.628 63.025 1.00 55.32 44 ASP C C 1
ATOM 2350 O O . ASP C 1 46 ? 4.169 43.572 63.768 1.00 54.69 44 ASP C O 1
ATOM 2355 N N . ASP C 1 47 ? 2.738 42.528 62.376 1.00 58.82 45 ASP C N 1
ATOM 2356 C CA . ASP C 1 47 ? 1.711 43.559 62.439 1.00 61.54 45 ASP C CA 1
ATOM 2357 C C . ASP C 1 47 ? 1.264 43.911 63.845 1.00 60.93 45 ASP C C 1
ATOM 2358 O O . ASP C 1 47 ? 0.633 44.939 64.055 1.00 61.89 45 ASP C O 1
ATOM 2363 N N . SER C 1 48 ? 1.603 43.061 64.804 1.00 60.30 46 SER C N 1
ATOM 2364 C CA . SER C 1 48 ? 1.251 43.293 66.200 1.00 59.35 46 SER C CA 1
ATOM 2365 C C . SER C 1 48 ? 2.074 44.450 66.783 1.00 58.39 46 SER C C 1
ATOM 2366 O O . SER C 1 48 ? 1.783 44.953 67.866 1.00 58.25 46 SER C O 1
ATOM 2369 N N . HIS C 1 49 ? 3.104 44.875 66.062 1.00 57.35 47 HIS C N 1
ATOM 2370 C CA . HIS C 1 49 ? 3.950 45.964 66.536 1.00 56.33 47 HIS C CA 1
ATOM 2371 C C . HIS C 1 49 ? 3.563 47.313 65.930 1.00 56.69 47 HIS C C 1
ATOM 2372 O O . HIS C 1 49 ? 3.362 47.438 64.718 1.00 56.63 47 HIS C O 1
ATOM 2379 N N . PRO C 1 50 ? 3.470 48.348 66.776 1.00 55.82 48 PRO C N 1
ATOM 2380 C CA . PRO C 1 50 ? 3.107 49.711 66.395 1.00 55.71 48 PRO C CA 1
ATOM 2381 C C . PRO C 1 50 ? 3.464 50.219 64.991 1.00 56.41 48 PRO C C 1
ATOM 2382 O O . PRO C 1 50 ? 2.570 50.406 64.163 1.00 57.75 48 PRO C O 1
ATOM 2386 N N . GLU C 1 51 ? 4.740 50.446 64.699 1.00 55.40 49 GLU C N 1
ATOM 2387 C CA . GLU C 1 51 ? 5.093 50.965 63.372 1.00 53.21 49 GLU C CA 1
ATOM 2388 C C . GLU C 1 51 ? 5.846 49.910 62.555 1.00 50.05 49 GLU C C 1
ATOM 2389 O O . GLU C 1 51 ? 6.738 50.220 61.763 1.00 48.54 49 GLU C O 1
ATOM 2395 N N . ALA C 1 52 ? 5.455 48.656 62.750 1.00 47.84 50 ALA C N 1
ATOM 2396 C CA . ALA C 1 52 ? 6.093 47.517 62.099 1.00 46.36 50 ALA C CA 1
ATOM 2397 C C . ALA C 1 52 ? 6.770 47.762 60.757 1.00 44.76 50 ALA C C 1
ATOM 2398 O O . ALA C 1 52 ? 7.975 47.587 60.638 1.00 45.90 50 ALA C O 1
ATOM 2400 N N . LEU C 1 53 ? 6.004 48.163 59.754 1.00 44.46 51 LEU C N 1
ATOM 2401 C CA . LEU C 1 53 ? 6.543 48.379 58.416 1.00 44.64 51 LEU C CA 1
ATOM 2402 C C . LEU C 1 53 ? 7.741 49.319 58.360 1.00 46.45 51 LEU C C 1
ATOM 2403 O O . LEU C 1 53 ? 8.774 48.985 57.771 1.00 45.73 51 LEU C O 1
ATOM 2408 N N . ALA C 1 54 ? 7.603 50.494 58.968 1.00 47.61 52 ALA C N 1
ATOM 2409 C CA . ALA C 1 54 ? 8.684 51.472 58.963 1.00 48.21 52 ALA C CA 1
ATOM 2410 C C . ALA C 1 54 ? 9.919 50.882 59.628 1.00 47.45 52 ALA C C 1
ATOM 2411 O O . ALA C 1 54 ? 11.044 51.023 59.131 1.00 48.42 52 ALA C O 1
ATOM 2413 N N . ARG C 1 55 ? 9.711 50.210 60.751 1.00 45.44 53 ARG C N 1
ATOM 2414 C CA . ARG C 1 55 ? 10.829 49.599 61.455 1.00 45.52 53 ARG C CA 1
ATOM 2415 C C . ARG C 1 55 ? 11.457 48.442 60.656 1.00 44.81 53 ARG C C 1
ATOM 2416 O O . ARG C 1 55 ? 12.681 48.347 60.563 1.00 45.63 53 ARG C O 1
ATOM 2424 N N . ASN C 1 56 ? 10.630 47.575 60.073 1.00 43.53 54 ASN C N 1
ATOM 2425 C CA . ASN C 1 56 ? 11.148 46.458 59.280 1.00 44.07 54 ASN C CA 1
ATOM 2426 C C . ASN C 1 56 ? 11.865 46.995 58.055 1.00 44.05 54 ASN C C 1
ATOM 2427 O O . ASN C 1 56 ? 12.766 46.354 57.525 1.00 43.52 54 ASN C O 1
ATOM 2432 N N . THR C 1 57 ? 11.438 48.168 57.600 1.00 44.61 55 THR C N 1
ATOM 2433 C CA . THR C 1 57 ? 12.035 48.798 56.426 1.00 44.23 55 THR C CA 1
ATOM 2434 C C . THR C 1 57 ? 13.453 49.288 56.742 1.00 43.84 55 THR C C 1
ATOM 2435 O O . THR C 1 57 ? 14.371 49.066 55.962 1.00 41.44 55 THR C O 1
ATOM 2439 N N . GLN C 1 58 ? 13.627 49.941 57.889 1.00 46.03 56 GLN C N 1
ATOM 2440 C CA . GLN C 1 58 ? 14.944 50.422 58.302 1.00 47.63 56 GLN C CA 1
ATOM 2441 C C . GLN C 1 58 ? 15.891 49.254 58.595 1.00 46.04 56 GLN C C 1
ATOM 2442 O O . GLN C 1 58 ? 17.070 49.285 58.221 1.00 45.51 56 GLN C O 1
ATOM 2448 N N . LYS C 1 59 ? 15.3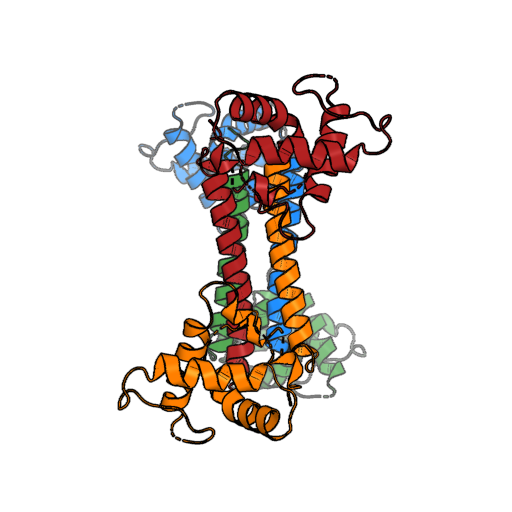93 48.231 59.280 1.00 44.41 57 LYS C N 1
ATOM 2449 C CA . LYS C 1 59 ? 16.227 47.067 59.570 1.00 43.73 57 LYS C CA 1
ATOM 2450 C C . LYS C 1 59 ? 16.744 46.447 58.273 1.00 41.51 57 LYS C C 1
ATOM 2451 O O . LYS C 1 59 ? 17.953 46.335 58.057 1.00 40.47 57 LYS C O 1
ATOM 2457 N N . ILE C 1 60 ? 15.814 46.049 57.409 1.00 40.60 58 ILE C N 1
ATOM 2458 C CA . ILE C 1 60 ? 16.172 45.404 56.147 1.00 40.05 58 ILE C CA 1
ATOM 2459 C C . ILE C 1 60 ? 17.171 46.162 55.296 1.00 40.14 58 ILE C C 1
ATOM 2460 O O . ILE C 1 60 ? 18.169 45.585 54.868 1.00 37.08 58 ILE C O 1
ATOM 2465 N N . PHE C 1 61 ? 16.921 47.449 55.056 1.00 41.72 59 PHE C N 1
ATOM 2466 C CA . PHE C 1 61 ? 17.836 48.219 54.227 1.00 43.69 59 PHE C CA 1
ATOM 2467 C C . PHE C 1 61 ? 19.156 48.593 54.895 1.00 46.14 59 PHE C C 1
ATOM 2468 O O . PHE C 1 61 ? 20.142 48.910 54.223 1.00 46.95 59 PHE C O 1
ATOM 2476 N N . ARG C 1 62 ? 19.186 48.522 56.219 1.00 47.64 60 ARG C N 1
ATOM 2477 C CA . ARG C 1 62 ? 20.407 48.792 56.941 1.00 47.28 60 ARG C CA 1
ATOM 2478 C C . ARG C 1 62 ? 21.336 47.626 56.582 1.00 46.53 60 ARG C C 1
ATOM 2479 O O . ARG C 1 62 ? 22.497 47.832 56.234 1.00 46.33 60 ARG C O 1
ATOM 2487 N N . TRP C 1 63 ? 20.815 46.399 56.665 1.00 45.22 61 TRP C N 1
ATOM 2488 C CA . TRP C 1 63 ? 21.610 45.208 56.344 1.00 44.09 61 TRP C CA 1
ATOM 2489 C C . TRP C 1 63 ? 22.058 45.272 54.902 1.00 42.50 61 TRP C C 1
ATOM 2490 O O . TRP C 1 63 ? 23.189 44.941 54.590 1.00 41.25 61 TRP C O 1
ATOM 2501 N N . VAL C 1 64 ? 21.162 45.708 54.025 1.00 44.64 62 VAL C N 1
ATOM 2502 C CA . VAL C 1 64 ? 21.475 45.833 52.606 1.00 45.59 62 VAL C CA 1
ATOM 2503 C C . VAL C 1 64 ? 22.688 46.739 52.403 1.00 47.67 62 VAL C C 1
ATOM 2504 O O . VAL C 1 64 ? 23.620 46.382 51.684 1.00 46.30 62 VAL C O 1
ATOM 2508 N N . GLU C 1 65 ? 22.673 47.907 53.046 1.00 50.69 63 GLU C N 1
ATOM 2509 C CA . GLU C 1 65 ? 23.762 48.872 52.908 1.00 54.01 63 GLU C CA 1
ATOM 2510 C C . GLU C 1 65 ? 25.057 48.485 53.620 1.00 55.71 63 GLU C C 1
ATOM 2511 O O . GLU C 1 65 ? 26.140 48.682 53.067 1.00 56.28 63 GLU C O 1
ATOM 2517 N N . LYS C 1 66 ? 24.954 47.944 54.836 1.00 56.76 64 LYS C N 1
ATOM 2518 C CA . LYS C 1 66 ? 26.137 47.539 55.593 1.00 57.83 64 LYS C CA 1
ATOM 2519 C C . LYS C 1 66 ? 26.851 46.458 54.825 1.00 58.25 64 LYS C C 1
ATOM 2520 O O . LYS C 1 66 ? 26.367 45.995 53.790 1.00 57.46 64 LYS C O 1
ATOM 2526 N N . ASP C 1 67 ? 27.995 46.034 55.348 1.00 59.14 65 ASP C N 1
ATOM 2527 C CA . ASP C 1 67 ? 28.767 44.994 54.688 1.00 59.86 65 ASP C CA 1
ATOM 2528 C C . ASP C 1 67 ? 29.455 44.067 55.684 1.00 58.93 65 ASP C C 1
ATOM 2529 O O . ASP C 1 67 ? 30.292 43.241 55.314 1.00 56.19 65 ASP C O 1
ATOM 2534 N N . THR C 1 68 ? 29.079 44.208 56.950 1.00 59.03 66 THR C N 1
ATOM 2535 C CA . THR C 1 68 ? 29.641 43.397 58.018 1.00 60.43 66 THR C CA 1
ATOM 2536 C C . THR C 1 68 ? 29.152 41.961 57.873 1.00 59.85 66 THR C C 1
ATOM 2537 O O . THR C 1 68 ? 28.060 41.723 57.356 1.00 61.54 66 THR C O 1
ATOM 2541 N N . PRO C 1 69 ? 29.951 40.984 58.337 1.00 59.27 67 PRO C N 1
ATOM 2542 C CA . PRO C 1 69 ? 29.585 39.564 58.250 1.00 58.10 67 PRO C CA 1
ATOM 2543 C C . PRO C 1 69 ? 28.168 39.309 58.759 1.00 57.08 67 PRO C C 1
ATOM 2544 O O . PRO C 1 69 ? 27.493 38.378 58.322 1.00 57.39 67 PRO C O 1
ATOM 2548 N N . ASP C 1 70 ? 27.744 40.148 59.696 1.00 56.11 68 ASP C N 1
ATOM 2549 C CA . ASP C 1 70 ? 26.425 40.068 60.307 1.00 53.94 68 ASP C CA 1
ATOM 2550 C C . ASP C 1 70 ? 25.376 40.393 59.254 1.00 51.94 68 ASP C C 1
ATOM 2551 O O . ASP C 1 70 ? 24.470 39.598 59.006 1.00 51.43 68 ASP C O 1
ATOM 2556 N N . ALA C 1 71 ? 25.509 41.571 58.649 1.00 48.51 69 ALA C N 1
ATOM 2557 C CA . ALA C 1 71 ? 24.603 42.024 57.598 1.00 46.53 69 ALA C CA 1
ATOM 2558 C C . ALA C 1 71 ? 24.449 40.942 56.531 1.00 45.24 69 ALA C C 1
ATOM 2559 O O . ALA C 1 71 ? 23.346 40.489 56.228 1.00 44.54 69 ALA C O 1
ATOM 2561 N N . VAL C 1 72 ? 25.583 40.540 55.971 1.00 43.89 70 VAL C N 1
ATOM 2562 C CA . VAL C 1 72 ? 25.626 39.529 54.936 1.00 41.10 70 VAL C CA 1
ATOM 2563 C C . VAL C 1 72 ? 24.849 38.272 55.309 1.00 42.67 70 VAL C C 1
ATOM 2564 O O . VAL C 1 72 ? 24.168 37.682 54.467 1.00 44.44 70 VAL C O 1
ATOM 2568 N N . GLU C 1 73 ? 24.937 37.875 56.573 1.00 43.33 71 GLU C N 1
ATOM 2569 C CA . GLU C 1 73 ? 24.254 36.673 57.059 1.00 43.01 71 GLU C CA 1
ATOM 2570 C C . GLU C 1 73 ? 22.745 36.825 57.159 1.00 41.13 71 GLU C C 1
ATOM 2571 O O . GLU C 1 73 ? 21.997 35.877 56.941 1.00 42.94 71 GLU C O 1
ATOM 2577 N N . LYS C 1 74 ? 22.299 38.021 57.500 1.00 39.24 72 LYS C N 1
ATOM 2578 C CA . LYS C 1 74 ? 20.876 38.272 57.640 1.00 39.85 72 LYS C CA 1
ATOM 2579 C C . LYS C 1 74 ? 20.167 38.369 56.282 1.00 40.15 72 LYS C C 1
ATOM 2580 O O . LYS C 1 74 ? 19.077 37.818 56.106 1.00 41.08 72 LYS C O 1
ATOM 2586 N N . ILE C 1 75 ? 20.775 39.065 55.328 1.00 38.64 73 ILE C N 1
ATOM 2587 C CA . ILE C 1 75 ? 20.170 39.186 54.004 1.00 39.22 73 ILE C CA 1
ATOM 2588 C C . ILE C 1 75 ? 20.195 37.817 53.319 1.00 40.25 73 ILE C C 1
ATOM 2589 O O . ILE C 1 75 ? 19.269 37.443 52.599 1.00 38.78 73 ILE C O 1
ATOM 2594 N N . GLN C 1 76 ? 21.266 37.071 53.568 1.00 39.53 74 GLN C N 1
ATOM 2595 C CA . GLN C 1 76 ? 21.435 35.747 53.003 1.00 38.54 74 GLN C CA 1
ATOM 2596 C C . GLN C 1 76 ? 20.298 34.857 53.509 1.00 38.61 74 GLN C C 1
ATOM 2597 O O . GLN C 1 76 ? 19.774 34.013 52.784 1.00 41.34 74 GLN C O 1
ATOM 2603 N N . ALA C 1 77 ? 19.904 35.052 54.758 1.00 38.07 75 ALA C N 1
ATOM 2604 C CA . ALA C 1 77 ? 18.820 34.261 55.326 1.00 37.97 75 ALA C CA 1
ATOM 2605 C C . ALA C 1 77 ? 17.488 34.764 54.780 1.00 36.99 75 ALA C C 1
ATOM 2606 O O . ALA C 1 77 ? 16.508 34.029 54.737 1.00 39.69 75 ALA C O 1
ATOM 2608 N N . LEU C 1 78 ? 17.465 36.017 54.344 1.00 35.71 76 LEU C N 1
ATOM 2609 C CA . LEU C 1 78 ? 16.246 36.616 53.814 1.00 35.41 76 LEU C CA 1
ATOM 2610 C C . LEU C 1 78 ? 16.009 36.326 52.306 1.00 36.57 76 LEU C C 1
ATOM 2611 O O . LEU C 1 78 ? 14.888 36.490 51.801 1.00 35.62 76 LEU C O 1
ATOM 2616 N N . LEU C 1 79 ? 17.040 35.868 51.596 1.00 36.48 77 LEU C N 1
ATOM 2617 C CA . LEU C 1 79 ? 16.906 35.578 50.167 1.00 37.72 77 LEU C CA 1
ATOM 2618 C C . LEU C 1 79 ? 15.607 34.893 49.738 1.00 38.62 77 LEU C C 1
ATOM 2619 O O . LEU C 1 79 ? 15.015 35.262 48.723 1.00 39.32 77 LEU C O 1
ATOM 2624 N N . PRO C 1 80 ? 15.155 33.880 50.494 1.00 38.40 78 PRO C N 1
ATOM 2625 C CA . PRO C 1 80 ? 13.912 33.183 50.140 1.00 38.36 78 PRO C CA 1
ATOM 2626 C C . PRO C 1 80 ? 12.690 34.105 50.130 1.00 38.32 78 PRO C C 1
ATOM 2627 O O . PRO C 1 80 ? 11.828 34.009 49.257 1.00 38.56 78 PRO C O 1
ATOM 2631 N N . ALA C 1 81 ? 12.608 34.999 51.102 1.00 38.19 79 ALA C N 1
ATOM 2632 C CA . ALA C 1 81 ? 11.479 35.908 51.148 1.00 38.24 79 ALA C CA 1
ATOM 2633 C C . ALA C 1 81 ? 11.638 36.933 50.040 1.00 38.66 79 ALA C C 1
ATOM 2634 O O . ALA C 1 81 ? 10.653 37.416 49.493 1.00 37.61 79 ALA C O 1
ATOM 2636 N N . ILE C 1 82 ? 12.886 37.259 49.718 1.00 39.41 80 ILE C N 1
ATOM 2637 C CA . ILE C 1 82 ? 13.175 38.230 48.674 1.00 39.95 80 ILE C CA 1
ATOM 2638 C C . ILE C 1 82 ? 12.780 37.650 47.328 1.00 40.17 80 ILE C C 1
ATOM 2639 O O . ILE C 1 82 ? 12.030 38.261 46.576 1.00 41.49 80 ILE C O 1
ATOM 2644 N N . GLU C 1 83 ? 13.283 36.458 47.040 1.00 42.00 81 GLU C N 1
ATOM 2645 C CA . GLU C 1 83 ? 13.017 35.780 45.774 1.00 43.35 81 GLU C CA 1
ATOM 2646 C C . GLU C 1 83 ? 11.548 35.452 45.517 1.00 43.68 81 GLU C C 1
ATOM 2647 O O . GLU C 1 83 ? 11.125 35.364 44.376 1.00 43.56 81 GLU C O 1
ATOM 2653 N N . LYS C 1 84 ? 10.763 35.271 46.566 1.00 44.55 82 LYS C N 1
ATOM 2654 C CA . LYS C 1 84 ? 9.355 34.979 46.358 1.00 45.56 82 LYS C CA 1
ATOM 2655 C C . LYS C 1 84 ? 8.563 36.286 46.233 1.00 46.06 82 LYS C C 1
ATOM 2656 O O . LYS C 1 84 ? 7.385 36.278 45.882 1.00 46.38 82 LYS C O 1
ATOM 2662 N N . SER C 1 85 ? 9.232 37.408 46.484 1.00 44.76 83 SER C N 1
ATOM 2663 C CA . SER C 1 85 ? 8.596 38.724 46.466 1.00 42.52 83 SER C CA 1
ATOM 2664 C C . SER C 1 85 ? 8.973 39.683 45.347 1.00 41.35 83 SER C C 1
ATOM 2665 O O . SER C 1 85 ? 8.136 40.397 44.813 1.00 41.45 83 SER C O 1
ATOM 2676 N N . PRO C 1 87 ? 10.284 41.449 41.824 1.00 43.68 85 PRO C N 1
ATOM 2677 C CA . PRO C 1 87 ? 9.860 41.357 40.423 1.00 44.49 85 PRO C CA 1
ATOM 2678 C C . PRO C 1 87 ? 10.767 40.381 39.697 1.00 45.45 85 PRO C C 1
ATOM 2679 O O . PRO C 1 87 ? 11.981 40.564 39.657 1.00 48.14 85 PRO C O 1
ATOM 2683 N N . PRO C 1 88 ? 10.187 39.330 39.111 1.00 45.51 86 PRO C N 1
ATOM 2684 C CA . PRO C 1 88 ? 10.923 38.302 38.379 1.00 43.72 86 PRO C CA 1
ATOM 2685 C C . PRO C 1 88 ? 12.138 38.797 37.590 1.00 43.13 86 PRO C C 1
ATOM 2686 O O . PRO C 1 88 ? 13.210 38.175 37.635 1.00 42.44 86 PRO C O 1
ATOM 2690 N N . LEU C 1 89 ? 11.968 39.906 36.872 1.00 41.43 87 LEU C N 1
ATOM 2691 C CA . LEU C 1 89 ? 13.046 40.493 36.070 1.00 41.39 87 LEU C CA 1
ATOM 2692 C C . LEU C 1 89 ? 14.240 40.868 36.955 1.00 41.81 87 LEU C C 1
ATOM 2693 O O . LEU C 1 89 ? 15.393 40.600 36.615 1.00 39.20 87 LEU C O 1
ATOM 2698 N N . LEU C 1 90 ? 13.951 41.510 38.086 1.00 41.94 88 LEU C N 1
ATOM 2699 C CA . LEU C 1 90 ? 14.997 41.917 39.023 1.00 42.34 88 LEU C CA 1
ATOM 2700 C C . LEU C 1 90 ? 15.652 40.687 39.618 1.00 40.70 88 LEU C C 1
ATOM 2701 O O . LEU C 1 90 ? 16.873 40.641 39.722 1.00 41.29 88 LEU C O 1
ATOM 2706 N N . VAL C 1 91 ? 14.848 39.688 39.989 1.00 40.14 89 VAL C N 1
ATOM 2707 C CA . VAL C 1 91 ? 15.389 38.439 40.534 1.00 38.54 89 VAL C CA 1
ATOM 2708 C C . VAL C 1 91 ? 16.344 37.844 39.510 1.00 38.70 89 VAL C C 1
ATOM 2709 O O . VAL C 1 91 ? 17.414 37.351 39.857 1.00 38.44 89 VAL C O 1
ATOM 2713 N N . ALA C 1 92 ? 15.938 37.892 38.241 1.00 38.60 90 ALA C N 1
ATOM 2714 C CA . ALA C 1 92 ? 16.739 37.362 37.157 1.00 37.49 90 ALA C CA 1
ATOM 2715 C C . ALA C 1 92 ? 18.065 38.104 37.015 1.00 38.09 90 ALA C C 1
ATOM 2716 O O . ALA C 1 92 ? 19.084 37.489 36.772 1.00 39.47 90 ALA C O 1
ATOM 2718 N N . ARG C 1 93 ? 18.041 39.425 37.143 1.00 41.34 91 ARG C N 1
ATOM 2719 C CA . ARG C 1 93 ? 19.250 40.262 37.039 1.00 45.27 91 ARG C CA 1
ATOM 2720 C C . ARG C 1 93 ? 20.177 39.984 38.219 1.00 46.54 91 ARG C C 1
ATOM 2721 O O . ARG C 1 93 ? 21.400 39.960 38.095 1.00 46.36 91 ARG C O 1
ATOM 2737 N N . ARG C 1 95 ? 20.558 37.199 39.788 1.00 50.75 93 ARG C N 1
ATOM 2738 C CA . ARG C 1 95 ? 21.226 35.908 39.664 1.00 52.15 93 ARG C CA 1
ATOM 2739 C C . ARG C 1 95 ? 22.107 35.745 38.432 1.00 52.61 93 ARG C C 1
ATOM 2740 O O . ARG C 1 95 ? 22.891 34.803 38.349 1.00 52.02 93 ARG C O 1
ATOM 2748 N N . SER C 1 96 ? 21.992 36.672 37.490 1.00 54.16 94 SER C N 1
ATOM 2749 C CA . SER C 1 96 ? 22.773 36.620 36.258 1.00 54.58 94 SER C CA 1
ATOM 2750 C C . SER C 1 96 ? 24.273 36.851 36.452 1.00 54.55 94 SER C C 1
ATOM 2751 O O . SER C 1 96 ? 25.043 36.796 35.492 1.00 54.57 94 SER C O 1
ATOM 2754 N N . HIS C 1 97 ? 24.681 37.114 37.688 1.00 54.36 95 HIS C N 1
ATOM 2755 C CA . HIS C 1 97 ? 26.091 37.343 37.994 1.00 54.73 95 HIS C CA 1
ATOM 2756 C C . HIS C 1 97 ? 26.717 36.011 38.384 1.00 55.33 95 HIS C C 1
ATOM 2757 O O . HIS C 1 97 ? 27.875 35.739 38.082 1.00 55.12 95 HIS C O 1
ATOM 2764 N N . SER C 1 98 ? 25.930 35.178 39.052 1.00 56.29 96 SER C N 1
ATOM 2765 C CA . SER C 1 98 ? 26.392 33.878 39.506 1.00 57.49 96 SER 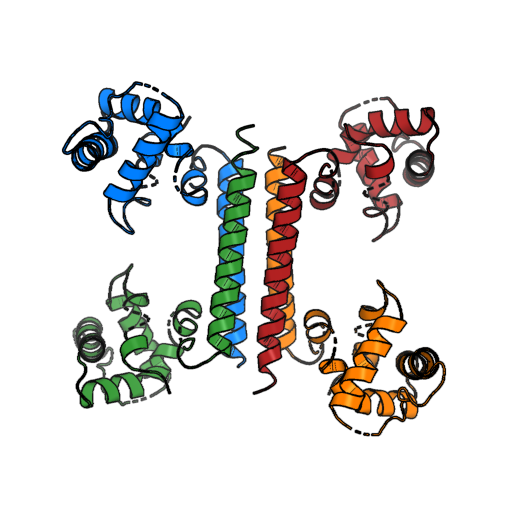C CA 1
ATOM 2766 C C . SER C 1 98 ? 25.824 32.717 38.701 1.00 57.34 96 SER C C 1
ATOM 2767 O O . SER C 1 98 ? 26.026 31.553 39.055 1.00 57.59 96 SER C O 1
ATOM 2770 N N . SER C 1 99 ? 25.109 33.029 37.623 1.00 56.54 97 SER C N 1
ATOM 2771 C CA . SER C 1 99 ? 24.525 31.996 36.768 1.00 55.49 97 SER C CA 1
ATOM 2772 C C . SER C 1 99 ? 24.404 32.421 35.313 1.00 55.55 97 SER C C 1
ATOM 2773 O O . SER C 1 99 ? 23.867 33.487 35.021 1.00 56.24 97 SER C O 1
ATOM 2776 N N . ALA C 1 100 ? 24.884 31.574 34.405 1.00 55.36 98 ALA C N 1
ATOM 2777 C CA . ALA C 1 100 ? 24.834 31.864 32.975 1.00 54.15 98 ALA C CA 1
ATOM 2778 C C . ALA C 1 100 ? 23.415 31.735 32.446 1.00 53.84 98 ALA C C 1
ATOM 2779 O O . ALA C 1 100 ? 23.051 32.387 31.475 1.00 55.04 98 ALA C O 1
ATOM 2781 N N . TYR C 1 101 ? 22.614 30.896 33.088 1.00 52.33 99 TYR C N 1
ATOM 2782 C CA . TYR C 1 101 ? 21.229 30.702 32.678 1.00 51.33 99 TYR C CA 1
ATOM 2783 C C . TYR C 1 101 ? 20.458 32.026 32.817 1.00 51.63 99 TYR C C 1
ATOM 2784 O O . TYR C 1 101 ? 19.905 32.552 31.850 1.00 51.86 99 TYR C O 1
ATOM 2793 N N . PHE C 1 102 ? 20.432 32.560 34.032 1.00 50.82 100 PHE C N 1
ATOM 2794 C CA . PHE C 1 102 ? 19.754 33.810 34.314 1.00 47.74 100 PHE C CA 1
ATOM 2795 C C . PHE C 1 102 ? 20.342 34.957 33.517 1.00 46.94 100 PHE C C 1
ATOM 2796 O O . PHE C 1 102 ? 19.652 35.925 33.221 1.00 44.58 100 PHE C O 1
ATOM 2804 N N . ARG C 1 103 ? 21.617 34.847 33.165 1.00 48.09 101 ARG C N 1
ATOM 2805 C CA . ARG C 1 103 ? 22.273 35.898 32.397 1.00 50.36 101 ARG C CA 1
ATOM 2806 C C . ARG C 1 103 ? 21.718 35.930 30.969 1.00 51.54 101 ARG C C 1
ATOM 2807 O O . ARG C 1 103 ? 21.563 36.999 30.376 1.00 52.86 101 ARG C O 1
ATOM 2815 N N . GLU C 1 104 ? 21.419 34.749 30.431 1.00 51.16 102 GLU C N 1
ATOM 2816 C CA . GLU C 1 104 ? 20.867 34.615 29.086 1.00 51.18 102 GLU C CA 1
ATOM 2817 C C . GLU C 1 104 ? 19.410 35.031 29.057 1.00 50.18 102 GLU C C 1
ATOM 2818 O O . GLU C 1 104 ? 18.907 35.516 28.044 1.00 49.95 102 GLU C O 1
ATOM 2824 N N . LEU C 1 105 ? 18.729 34.815 30.175 1.00 49.02 103 LEU C N 1
ATOM 2825 C CA . LEU C 1 105 ? 17.327 35.160 30.289 1.00 47.37 103 LEU C CA 1
ATOM 2826 C C . LEU C 1 105 ? 17.185 36.681 30.252 1.00 47.44 103 LEU C C 1
ATOM 2827 O O . LEU C 1 105 ? 16.295 37.209 29.591 1.00 50.37 103 LEU C O 1
ATOM 2832 N N . VAL C 1 106 ? 18.072 37.383 30.953 1.00 45.66 104 VAL C N 1
ATOM 2833 C CA . VAL C 1 106 ? 18.026 38.842 30.998 1.00 42.66 104 VAL C CA 1
ATOM 2834 C C . VAL C 1 106 ? 18.476 39.439 29.672 1.00 42.72 104 VAL C C 1
ATOM 2835 O O . VAL C 1 106 ? 18.006 40.499 29.278 1.00 42.57 104 VAL C O 1
ATOM 2839 N N . GLU C 1 107 ? 19.407 38.764 29.007 1.00 43.61 105 GLU C N 1
ATOM 2840 C CA . GLU C 1 107 ? 19.928 39.232 27.734 1.00 44.01 105 GLU C CA 1
ATOM 2841 C C . GLU C 1 107 ? 18.901 39.066 26.635 1.00 41.69 105 GLU C C 1
ATOM 2842 O O . GLU C 1 107 ? 18.825 39.877 25.718 1.00 41.98 105 GLU C O 1
ATOM 2848 N N . THR C 1 108 ? 18.107 38.012 26.723 1.00 41.16 106 THR C N 1
ATOM 2849 C CA . THR C 1 108 ? 17.095 37.784 25.706 1.00 41.79 106 THR C CA 1
ATOM 2850 C C . THR C 1 108 ? 16.010 38.827 25.871 1.00 41.16 106 THR C C 1
ATOM 2851 O O . THR C 1 108 ? 15.628 39.495 24.916 1.00 42.15 106 THR C O 1
ATOM 2855 N N . ARG C 1 109 ? 15.536 38.991 27.094 1.00 40.89 107 ARG C N 1
ATOM 2856 C CA . ARG C 1 109 ? 14.492 39.960 27.349 1.00 42.88 107 ARG C CA 1
ATOM 2857 C C . ARG C 1 109 ? 14.919 41.362 26.910 1.00 43.27 107 ARG C C 1
ATOM 2858 O O . ARG C 1 109 ? 14.130 42.098 26.312 1.00 45.10 107 ARG C O 1
ATOM 2866 N N . GLU C 1 110 ? 16.172 41.724 27.160 1.00 42.58 108 GLU C N 1
ATOM 2867 C CA . GLU C 1 110 ? 16.637 43.056 26.782 1.00 42.95 108 GLU C CA 1
ATOM 2868 C C . GLU C 1 110 ? 16.727 43.200 25.266 1.00 42.29 108 GLU C C 1
ATOM 2869 O O . GLU C 1 110 ? 16.474 44.274 24.714 1.00 42.57 108 GLU C O 1
ATOM 2875 N N . ARG C 1 111 ? 17.089 42.113 24.597 1.00 41.19 109 ARG C N 1
ATOM 2876 C CA . ARG C 1 111 ? 17.197 42.118 23.141 1.00 41.70 109 ARG C CA 1
ATOM 2877 C C . ARG C 1 111 ? 15.788 42.301 22.581 1.00 40.63 109 ARG C C 1
ATOM 2878 O O . ARG C 1 111 ? 15.573 42.984 21.587 1.00 41.13 109 ARG C O 1
ATOM 2886 N N . LEU C 1 112 ? 14.819 41.711 23.258 1.00 39.68 110 LEU C N 1
ATOM 2887 C CA . LEU C 1 112 ? 13.453 41.830 22.833 1.00 37.73 110 LEU C CA 1
ATOM 2888 C C . LEU C 1 112 ? 12.943 43.249 23.038 1.00 37.50 110 LEU C C 1
ATOM 2889 O O . LEU C 1 112 ? 12.255 43.794 22.176 1.00 38.54 110 LEU C O 1
ATOM 2894 N N . VAL C 1 113 ? 13.271 43.871 24.162 1.00 36.22 111 VAL C N 1
ATOM 2895 C CA . VAL C 1 113 ? 12.797 45.235 24.375 1.00 36.70 111 VAL C CA 1
ATOM 2896 C C . VAL C 1 113 ? 13.401 46.219 23.356 1.00 37.16 111 VAL C C 1
ATOM 2897 O O . VAL C 1 113 ? 12.731 47.157 22.921 1.00 38.33 111 VAL C O 1
ATOM 2901 N N . ARG C 1 114 ? 14.656 46.011 22.970 1.00 37.35 112 ARG C N 1
ATOM 2902 C CA . ARG C 1 114 ? 15.282 46.874 21.969 1.00 37.93 112 ARG C CA 1
ATOM 2903 C C . ARG C 1 114 ? 14.550 46.740 20.639 1.00 38.27 112 ARG C C 1
ATOM 2904 O O . ARG C 1 114 ? 14.221 47.738 19.981 1.00 37.65 112 ARG C O 1
ATOM 2912 N N . ASP C 1 115 ? 14.293 45.503 20.234 1.00 37.60 113 ASP C N 1
ATOM 2913 C CA . ASP C 1 115 ? 13.592 45.278 18.976 1.00 38.20 113 ASP C CA 1
ATOM 2914 C C . ASP C 1 115 ? 12.183 45.841 18.998 1.00 38.00 113 ASP C C 1
ATOM 2915 O O . ASP C 1 115 ? 11.668 46.271 17.964 1.00 39.49 113 ASP C O 1
ATOM 2920 N N . ALA C 1 116 ? 11.553 45.850 20.170 1.00 37.01 114 ALA C N 1
ATOM 2921 C CA . ALA C 1 116 ? 10.209 46.397 20.275 1.00 33.35 114 ALA C CA 1
ATOM 2922 C C . ALA C 1 116 ? 10.348 47.869 20.023 1.00 34.23 114 ALA C C 1
ATOM 2923 O O . ALA C 1 116 ? 9.514 48.469 19.365 1.00 36.11 114 ALA C O 1
ATOM 2925 N N . ASP C 1 117 ? 11.419 48.454 20.542 1.00 35.35 115 ASP C N 1
ATOM 2926 C CA . ASP C 1 117 ? 11.629 49.881 20.361 1.00 37.29 115 ASP C CA 1
ATOM 2927 C C . ASP C 1 117 ? 12.153 50.267 18.984 1.00 37.22 115 ASP C C 1
ATOM 2928 O O . ASP C 1 117 ? 11.979 51.398 18.548 1.00 37.77 115 ASP C O 1
ATOM 2933 N N . ASP C 1 118 ? 12.802 49.335 18.302 1.00 37.55 116 ASP C N 1
ATOM 2934 C CA . ASP C 1 118 ? 13.277 49.605 16.957 1.00 38.83 116 ASP C CA 1
ATOM 2935 C C . ASP C 1 118 ? 12.037 49.605 16.063 1.00 37.58 116 ASP C C 1
ATOM 2936 O O . ASP C 1 118 ? 12.014 50.229 15.006 1.00 37.06 116 ASP C O 1
ATOM 2941 N N . PHE C 1 119 ? 11.008 48.889 16.501 1.00 36.47 117 PHE C N 1
ATOM 2942 C CA . PHE C 1 119 ? 9.781 48.813 15.743 1.00 35.03 117 PHE C CA 1
ATOM 2943 C C . PHE C 1 119 ? 9.047 50.119 15.868 1.00 34.22 117 PHE C C 1
ATOM 2944 O O . PHE C 1 119 ? 8.584 50.689 14.876 1.00 34.79 117 PHE C O 1
ATOM 2952 N N . VAL C 1 120 ? 8.927 50.599 17.098 1.00 32.39 118 VAL C N 1
ATOM 2953 C CA . VAL C 1 120 ? 8.263 51.864 17.332 1.00 29.64 118 VAL C CA 1
ATOM 2954 C C . VAL C 1 120 ? 8.954 52.937 16.510 1.00 29.21 118 VAL C C 1
ATOM 2955 O O . VAL C 1 120 ? 8.295 53.805 15.954 1.00 30.60 118 VAL C O 1
ATOM 2959 N N . ALA C 1 121 ? 10.283 52.867 16.429 1.00 30.26 119 ALA C N 1
ATOM 2960 C CA . ALA C 1 121 ? 11.071 53.863 15.692 1.00 34.14 119 ALA C CA 1
ATOM 2961 C C . ALA C 1 121 ? 10.772 53.852 14.195 1.00 36.07 119 ALA C C 1
ATOM 2962 O O . ALA C 1 121 ? 10.390 54.878 13.619 1.00 36.43 119 ALA C O 1
ATOM 2964 N N . VAL C 1 122 ? 10.932 52.681 13.576 1.00 39.50 120 VAL C N 1
ATOM 2965 C CA . VAL C 1 122 ? 10.659 52.510 12.155 1.00 39.74 120 VAL C CA 1
ATOM 2966 C C . VAL C 1 122 ? 9.199 52.855 11.890 1.00 38.08 120 VAL C C 1
ATOM 2967 O O . VAL C 1 122 ? 8.875 53.418 10.860 1.00 38.24 120 VAL C O 1
ATOM 2971 N N . ALA C 1 123 ? 8.311 52.522 12.817 1.00 37.33 121 ALA C N 1
ATOM 2972 C CA . ALA C 1 123 ? 6.906 52.839 12.614 1.00 36.96 121 ALA C CA 1
ATOM 2973 C C . ALA C 1 123 ? 6.666 54.336 12.670 1.00 38.94 121 ALA C C 1
ATOM 2974 O O . ALA C 1 123 ? 5.825 54.846 11.932 1.00 41.39 121 ALA C O 1
ATOM 2976 N N . ILE C 1 124 ? 7.388 55.049 13.541 1.00 39.30 122 ILE C N 1
ATOM 2977 C CA . ILE C 1 124 ? 7.230 56.506 13.646 1.00 37.51 122 ILE C CA 1
ATOM 2978 C C . ILE C 1 124 ? 7.738 57.197 12.379 1.00 39.94 122 ILE C C 1
ATOM 2979 O O . ILE C 1 124 ? 7.022 57.972 11.742 1.00 39.69 122 ILE C O 1
ATOM 2984 N N . ALA C 1 125 ? 9.006 56.974 12.055 1.00 42.51 123 ALA C N 1
ATOM 2985 C CA . ALA C 1 125 ? 9.558 57.554 10.842 1.00 45.66 123 ALA C CA 1
ATOM 2986 C C . ALA C 1 125 ? 8.782 56.703 9.869 1.00 47.55 123 ALA C C 1
ATOM 2987 O O . ALA C 1 125 ? 8.535 55.540 10.148 1.00 50.94 123 ALA C O 1
ATOM 2989 N N . GLY C 1 126 ? 8.369 57.231 8.737 1.00 49.07 124 GLY C N 1
ATOM 2990 C CA . GLY C 1 126 ? 7.586 56.365 7.878 1.00 50.98 124 GLY C CA 1
ATOM 2991 C C . GLY C 1 126 ? 6.143 56.795 8.034 1.00 53.05 124 GLY C C 1
ATOM 2992 O O . GLY C 1 126 ? 5.363 56.692 7.098 1.00 51.58 124 GLY C O 1
ATOM 2993 N N . PHE C 1 127 ? 5.777 57.255 9.230 1.00 54.09 125 PHE C N 1
ATOM 2994 C CA . PHE C 1 127 ? 4.434 57.780 9.435 1.00 54.78 125 PHE C CA 1
ATOM 2995 C C . PHE C 1 127 ? 4.615 59.259 9.138 1.00 56.34 125 PHE C C 1
ATOM 2996 O O . PHE C 1 127 ? 3.697 59.937 8.686 1.00 56.31 125 PHE C O 1
ATOM 3004 N N . ASN C 1 128 ? 5.814 59.756 9.423 1.00 57.50 126 ASN C N 1
ATOM 3005 C CA . ASN C 1 128 ? 6.122 61.146 9.170 1.00 59.62 126 ASN C CA 1
ATOM 3006 C C . ASN C 1 128 ? 6.319 61.268 7.674 1.00 64.33 126 ASN C C 1
ATOM 3007 O O . ASN C 1 128 ? 6.203 62.355 7.097 1.00 64.79 126 ASN C O 1
ATOM 3012 N N . GLN C 1 129 ? 6.613 60.133 7.050 1.00 69.13 127 GLN C N 1
ATOM 3013 C CA . GLN C 1 129 ? 6.794 60.084 5.610 1.00 75.45 127 GLN C CA 1
ATOM 3014 C C . GLN C 1 129 ? 5.435 59.736 4.997 1.00 79.41 127 GLN C C 1
ATOM 3015 O O . GLN C 1 129 ? 5.217 58.634 4.491 1.00 78.57 127 GLN C O 1
ATOM 3029 N N . LYS D 1 4 ? 5.802 49.613 -9.469 1.00 61.79 2 LYS D N 1
ATOM 3030 C CA . LYS D 1 4 ? 5.699 49.409 -7.992 1.00 61.14 2 LYS D CA 1
ATOM 3031 C C . LYS D 1 4 ? 5.553 47.930 -7.592 1.00 58.63 2 LYS D C 1
ATOM 3032 O O . LYS D 1 4 ? 6.527 47.176 -7.645 1.00 56.92 2 LYS D O 1
ATOM 3038 N N . ILE D 1 5 ? 4.359 47.508 -7.183 1.00 56.48 3 ILE D N 1
ATOM 3039 C CA . ILE D 1 5 ? 4.178 46.116 -6.791 1.00 55.05 3 ILE D CA 1
ATOM 3040 C C . ILE D 1 5 ? 4.102 45.228 -8.017 1.00 55.15 3 ILE D C 1
ATOM 3041 O O . ILE D 1 5 ? 3.187 45.350 -8.829 1.00 55.75 3 ILE D O 1
ATOM 3046 N N . LYS D 1 6 ? 5.077 44.335 -8.144 1.00 52.81 4 LYS D N 1
ATOM 3047 C CA . LYS D 1 6 ? 5.138 43.425 -9.275 1.00 50.67 4 LYS D CA 1
ATOM 3048 C C . LYS D 1 6 ? 4.122 42.287 -9.195 1.00 49.36 4 LYS D C 1
ATOM 3049 O O . LYS D 1 6 ? 3.818 41.774 -8.117 1.00 49.23 4 LYS D O 1
ATOM 3055 N N . HIS D 1 7 ? 3.608 41.891 -10.356 1.00 46.72 5 HIS D N 1
ATOM 3056 C CA . HIS D 1 7 ? 2.625 40.818 -10.434 1.00 44.44 5 HIS D CA 1
ATOM 3057 C C . HIS D 1 7 ? 3.055 39.563 -9.677 1.00 42.47 5 HIS D C 1
ATOM 3058 O O . HIS D 1 7 ? 2.226 38.912 -9.040 1.00 41.12 5 HIS D O 1
ATOM 3065 N N . GLU D 1 8 ? 4.342 39.218 -9.741 1.00 41.60 6 GLU D N 1
ATOM 3066 C CA . GLU D 1 8 ? 4.829 38.022 -9.044 1.00 42.90 6 GLU D CA 1
ATOM 3067 C C . GLU D 1 8 ? 4.865 38.156 -7.523 1.00 40.26 6 GLU D C 1
ATOM 3068 O O . GLU D 1 8 ? 4.780 37.151 -6.820 1.00 39.03 6 GLU D O 1
ATOM 3074 N N . HIS D 1 9 ? 4.989 39.380 -7.006 1.00 38.74 7 HIS D N 1
ATOM 3075 C CA . HIS D 1 9 ? 4.993 39.566 -5.544 1.00 38.44 7 HIS D CA 1
ATOM 3076 C C . HIS D 1 9 ? 3.564 39.309 -5.072 1.00 36.89 7 HIS D C 1
ATOM 3077 O O . HIS D 1 9 ? 3.329 38.686 -4.041 1.00 38.62 7 HIS D O 1
ATOM 3084 N N . ILE D 1 10 ? 2.600 39.796 -5.841 1.00 34.54 8 ILE D N 1
ATOM 3085 C CA . ILE D 1 10 ? 1.201 39.597 -5.490 1.00 32.23 8 ILE D CA 1
ATOM 3086 C C . ILE D 1 10 ? 0.880 38.105 -5.474 1.00 34.91 8 ILE D C 1
ATOM 3087 O O . ILE D 1 10 ? 0.186 37.627 -4.572 1.00 38.43 8 ILE D O 1
ATOM 3092 N N . ARG D 1 11 ? 1.388 37.362 -6.456 1.00 35.14 9 ARG D N 1
ATOM 3093 C CA . ARG D 1 11 ? 1.170 35.912 -6.527 1.00 36.94 9 ARG D CA 1
ATOM 3094 C C . ARG D 1 11 ? 1.688 35.232 -5.267 1.00 39.50 9 ARG D C 1
ATOM 3095 O O . ARG D 1 11 ? 0.987 34.450 -4.614 1.00 40.18 9 ARG D O 1
ATOM 3111 N N . ALA D 1 13 ? 2.217 36.357 -2.252 1.00 39.87 11 ALA D N 1
ATOM 3112 C CA . ALA D 1 13 ? 1.408 36.616 -1.063 1.00 38.04 11 ALA D CA 1
ATOM 3113 C C . ALA D 1 13 ? 0.023 35.987 -1.198 1.00 39.08 11 ALA D C 1
ATOM 3114 O O . ALA D 1 13 ? -0.581 35.573 -0.214 1.00 38.78 11 ALA D O 1
ATOM 3124 N N . ASN D 1 15 ? -0.740 33.158 -2.853 1.00 42.76 13 ASN D N 1
ATOM 3125 C CA . ASN D 1 15 ? -0.666 31.731 -2.577 1.00 45.33 13 ASN D CA 1
ATOM 3126 C C . ASN D 1 15 ? -0.432 31.458 -1.097 1.00 46.98 13 ASN D C 1
ATOM 3127 O O . ASN D 1 15 ? -0.932 30.463 -0.562 1.00 48.65 13 ASN D O 1
ATOM 3132 N N . ALA D 1 16 ? 0.298 32.350 -0.428 1.00 45.51 14 ALA D N 1
ATOM 3133 C CA . ALA D 1 16 ? 0.570 32.194 1.001 1.00 45.44 14 ALA D CA 1
ATOM 3134 C C . ALA D 1 16 ? -0.729 32.346 1.775 1.00 44.23 14 ALA D C 1
ATOM 3135 O O . ALA D 1 16 ? -0.970 31.652 2.754 1.00 44.24 14 ALA D O 1
ATOM 3137 N N . TRP D 1 17 ? -1.565 33.274 1.326 1.00 44.03 15 TRP D N 1
ATOM 3138 C CA . TRP D 1 17 ? -2.846 33.520 1.974 1.00 43.47 15 TRP D CA 1
ATOM 3139 C C . TRP D 1 17 ? -3.738 32.309 1.781 1.00 43.92 15 TRP D C 1
ATOM 3140 O O . TRP D 1 17 ? -4.359 31.828 2.723 1.00 43.30 15 TRP D O 1
ATOM 3151 N N . ALA D 1 18 ? -3.760 31.805 0.554 1.00 45.40 16 ALA D N 1
ATOM 3152 C CA . ALA D 1 18 ? -4.584 30.657 0.182 1.00 47.57 16 ALA D CA 1
ATOM 3153 C C . ALA D 1 18 ? -4.182 29.327 0.809 1.00 50.97 16 ALA D C 1
ATOM 3154 O O . ALA D 1 18 ? -5.018 28.441 0.993 1.00 49.52 16 ALA D O 1
ATOM 3156 N N . HIS D 1 19 ? -2.902 29.196 1.139 1.00 55.91 17 HIS D N 1
ATOM 3157 C CA . HIS D 1 19 ? -2.361 27.957 1.697 1.00 60.18 17 HIS D CA 1
ATOM 3158 C C . HIS D 1 19 ? -3.044 27.369 2.943 1.00 60.65 17 HIS D C 1
ATOM 3159 O O . HIS D 1 19 ? -3.385 26.189 2.967 1.00 59.88 17 HIS D O 1
ATOM 3166 N N . PRO D 1 20 ? -3.257 28.179 3.989 1.00 61.01 18 PRO D N 1
ATOM 3167 C CA . PRO D 1 20 ? -3.903 27.609 5.174 1.00 62.14 18 PRO D CA 1
ATOM 3168 C C . PRO D 1 20 ? -5.256 26.918 4.956 1.00 63.07 18 PRO D C 1
ATOM 3169 O O . PRO D 1 20 ? -5.405 25.741 5.284 1.00 63.57 18 PRO D O 1
ATOM 3173 N N . ASP D 1 21 ? -6.232 27.626 4.393 1.00 62.92 19 ASP D N 1
ATOM 3174 C CA . ASP D 1 21 ? -7.554 27.036 4.191 1.00 62.30 19 ASP D CA 1
ATOM 3175 C C . ASP D 1 21 ? -8.065 26.954 2.758 1.00 60.74 19 ASP D C 1
ATOM 3176 O O . ASP D 1 21 ? -9.251 26.710 2.538 1.00 60.11 19 ASP D O 1
ATOM 3181 N N . GLY D 1 22 ? -7.189 27.149 1.784 1.00 58.44 20 GLY D N 1
ATOM 3182 C CA . GLY D 1 22 ? -7.642 27.094 0.411 1.00 55.49 20 GLY D CA 1
ATOM 3183 C C . GLY D 1 22 ? -7.895 28.474 -0.161 1.00 54.43 20 GLY D C 1
ATOM 3184 O O . GLY D 1 22 ? -8.041 29.451 0.573 1.00 52.13 20 GLY D O 1
ATOM 3185 N N . GLU D 1 23 ? -7.959 28.536 -1.486 1.00 54.40 21 GLU D N 1
ATOM 3186 C CA . GLU D 1 23 ? -8.168 29.772 -2.222 1.00 55.31 21 GLU D CA 1
ATOM 3187 C C . GLU D 1 23 ? -9.515 30.468 -2.017 1.00 56.72 21 GLU D C 1
ATOM 3188 O O . GLU D 1 23 ? -9.643 31.657 -2.322 1.00 56.24 21 GLU D O 1
ATOM 3194 N N . LYS D 1 24 ? -10.513 29.750 -1.506 1.00 57.32 22 LYS D N 1
ATOM 3195 C CA . LYS D 1 24 ? -11.837 30.347 -1.305 1.00 58.36 22 LYS D CA 1
ATOM 3196 C C . LYS D 1 24 ? -11.939 31.398 -0.212 1.00 56.40 22 LYS D C 1
ATOM 3197 O O . LYS D 1 24 ? -12.770 32.303 -0.302 1.00 56.86 22 LYS D O 1
ATOM 3203 N N . VAL D 1 25 ? -11.118 31.286 0.825 1.00 53.79 23 VAL D N 1
ATOM 3204 C CA . VAL D 1 25 ? -11.151 32.282 1.890 1.00 51.29 23 VAL D CA 1
ATOM 3205 C C . VAL D 1 25 ? -10.680 33.618 1.292 1.00 49.70 23 VAL D C 1
ATOM 3206 O O . VAL D 1 25 ? -11.360 34.640 1.409 1.00 48.84 23 VAL D O 1
ATOM 3210 N N . PRO D 1 26 ? -9.502 33.623 0.637 1.00 48.27 24 PRO D N 1
ATOM 3211 C CA . PRO D 1 26 ? -8.984 34.851 0.029 1.00 46.46 24 PRO D CA 1
ATOM 3212 C C . PRO D 1 26 ? -9.977 35.438 -0.974 1.00 47.37 24 PRO D C 1
ATOM 3213 O O . PRO D 1 26 ? -10.116 36.654 -1.088 1.00 50.37 24 PRO D O 1
ATOM 3217 N N . ALA D 1 27 ? -10.667 34.564 -1.702 1.00 47.31 25 ALA D N 1
ATOM 3218 C CA . ALA D 1 27 ? -11.639 34.984 -2.705 1.00 45.59 25 ALA D CA 1
ATOM 3219 C C . ALA D 1 27 ? -12.853 35.670 -2.076 1.00 44.76 25 ALA D C 1
ATOM 3220 O O . ALA D 1 27 ? -13.255 36.748 -2.508 1.00 42.57 25 ALA D O 1
ATOM 3222 N N . ALA D 1 28 ? -13.444 35.045 -1.065 1.00 45.78 26 ALA D N 1
ATOM 3223 C CA . ALA D 1 28 ? -14.598 35.639 -0.393 1.00 48.00 26 ALA D CA 1
ATOM 3224 C C . ALA D 1 28 ? -14.180 36.969 0.222 1.00 49.17 26 ALA D C 1
ATOM 3225 O O . ALA D 1 28 ? -14.915 37.957 0.168 1.00 51.56 26 ALA D O 1
ATOM 3227 N N . GLU D 1 29 ? -12.984 36.988 0.799 1.00 49.40 27 GLU D N 1
ATOM 3228 C CA . GLU D 1 29 ? -12.449 38.188 1.430 1.00 47.83 27 GLU D CA 1
ATOM 3229 C C . GLU D 1 29 ? -12.266 39.328 0.435 1.00 45.36 27 GLU D C 1
ATOM 3230 O O . GLU D 1 29 ? -12.664 40.460 0.705 1.00 46.03 27 GLU D O 1
ATOM 3236 N N . ILE D 1 30 ? -11.660 39.030 -0.713 1.00 42.43 28 ILE D N 1
ATOM 3237 C CA . ILE D 1 30 ? -11.397 40.050 -1.742 1.00 40.94 28 ILE D CA 1
ATOM 3238 C C . ILE D 1 30 ? -12.676 40.549 -2.412 1.00 43.24 28 ILE D C 1
ATOM 3239 O O . ILE D 1 30 ? -12.730 41.679 -2.897 1.00 41.81 28 ILE D O 1
ATOM 3244 N N . THR D 1 31 ? -13.694 39.689 -2.446 1.00 46.48 29 THR D N 1
ATOM 3245 C CA . THR D 1 31 ? -14.985 40.016 -3.045 1.00 48.59 29 THR D CA 1
ATOM 3246 C C . THR D 1 31 ? -15.664 41.068 -2.179 1.00 47.93 29 THR D C 1
ATOM 3247 O O . THR D 1 31 ? -15.953 42.169 -2.637 1.00 45.20 29 THR D O 1
ATOM 3251 N N . ARG D 1 32 ? -15.915 40.706 -0.925 1.00 49.53 30 ARG D N 1
ATOM 3252 C CA . ARG D 1 32 ? -16.541 41.607 0.031 1.00 52.44 30 ARG D CA 1
ATOM 3253 C C . ARG D 1 32 ? -15.903 42.987 -0.018 1.00 53.00 30 ARG D C 1
ATOM 3254 O O . ARG D 1 32 ? -16.606 43.999 -0.022 1.00 54.48 30 ARG D O 1
ATOM 3262 N N . ALA D 1 33 ? -14.574 43.030 -0.063 1.00 53.00 31 ALA D N 1
ATOM 3263 C CA . ALA D 1 33 ? -13.864 44.305 -0.132 1.00 53.20 31 ALA D CA 1
ATOM 3264 C C . ALA D 1 33 ? -14.130 44.946 -1.484 1.00 52.74 31 ALA D C 1
ATOM 3265 O O . ALA D 1 33 ? -14.274 46.162 -1.598 1.00 53.45 31 ALA D O 1
ATOM 3267 N N . TYR D 1 34 ? -14.187 44.108 -2.509 1.00 54.37 32 TYR D N 1
ATOM 3268 C CA . TYR D 1 34 ? -14.432 44.549 -3.880 1.00 55.40 32 TYR D CA 1
ATOM 3269 C C . TYR D 1 34 ? -15.757 45.306 -3.997 1.00 56.80 32 TYR D C 1
ATOM 3270 O O . TYR D 1 34 ? -15.831 46.373 -4.607 1.00 56.66 32 TYR D O 1
ATOM 3279 N N . PHE D 1 35 ? -16.798 44.734 -3.402 1.00 58.98 33 PHE D N 1
ATOM 3280 C CA . PHE D 1 35 ? -18.139 45.305 -3.450 1.00 61.73 33 PHE D CA 1
ATOM 3281 C C . PHE D 1 35 ? -18.392 46.392 -2.422 1.00 62.70 33 PHE D C 1
ATOM 3282 O O . PHE D 1 35 ? -19.495 46.927 -2.343 1.00 63.06 33 PHE D O 1
ATOM 3290 N N . GLU D 1 36 ? -17.374 46.716 -1.635 1.00 63.57 34 GLU D N 1
ATOM 3291 C CA . GLU D 1 36 ? -17.507 47.739 -0.612 1.00 63.06 34 GLU D CA 1
ATOM 3292 C C . GLU D 1 36 ? -16.934 49.021 -1.182 1.00 61.93 34 GLU D C 1
ATOM 3293 O O . GLU D 1 36 ? -17.386 50.119 -0.881 1.00 61.69 34 GLU D O 1
ATOM 3299 N N . LEU D 1 37 ? -15.931 48.861 -2.025 1.00 61.39 35 LEU D N 1
ATOM 3300 C CA . LEU D 1 37 ? -15.287 49.993 -2.658 1.00 60.88 35 LEU D CA 1
ATOM 3301 C C . LEU D 1 37 ? -16.030 50.272 -3.961 1.00 61.37 35 LEU D C 1
ATOM 3302 O O . LEU D 1 37 ? -15.598 51.100 -4.776 1.00 60.92 35 LEU D O 1
ATOM 3307 N N . GLY D 1 38 ? -17.149 49.572 -4.149 1.00 60.90 36 GLY D N 1
ATOM 3308 C CA . GLY D 1 38 ? -17.937 49.744 -5.358 1.00 61.54 36 GLY D CA 1
ATOM 3309 C C . GLY D 1 38 ? -17.108 49.685 -6.634 1.00 62.53 36 GLY D C 1
ATOM 3310 O O . GLY D 1 38 ? -17.169 50.597 -7.473 1.00 61.42 36 GLY D O 1
ATOM 3319 N N . THR D 1 40 ? -15.889 48.052 -10.333 1.00 60.04 38 THR D N 1
ATOM 3320 C CA . THR D 1 40 ? -16.548 47.465 -11.496 1.00 61.46 38 THR D CA 1
ATOM 3321 C C . THR D 1 40 ? -15.556 46.714 -12.367 1.00 62.00 38 THR D C 1
ATOM 3322 O O . THR D 1 40 ? -15.945 45.916 -13.231 1.00 61.71 38 THR D O 1
ATOM 3326 N N . PHE D 1 41 ? -14.272 46.987 -12.151 1.00 61.28 39 PHE D N 1
ATOM 3327 C CA . PHE D 1 41 ? -13.214 46.326 -12.904 1.00 60.86 39 PHE D CA 1
ATOM 3328 C C . PHE D 1 41 ? -12.101 45.787 -11.989 1.00 61.20 39 PHE D C 1
ATOM 3329 O O . PHE D 1 41 ? -11.615 46.494 -11.099 1.00 60.01 39 PHE D O 1
ATOM 3337 N N . PRO D 1 42 ? -11.707 44.513 -12.182 1.00 60.94 40 PRO D N 1
ATOM 3338 C CA . PRO D 1 42 ? -12.273 43.624 -13.198 1.00 60.75 40 PRO D CA 1
ATOM 3339 C C . PRO D 1 42 ? -13.664 43.212 -12.743 1.00 61.80 40 PRO D C 1
ATOM 3340 O O . PRO D 1 42 ? -14.093 43.580 -11.656 1.00 60.80 40 PRO D O 1
ATOM 3344 N N . GLU D 1 43 ? -14.367 42.449 -13.566 1.00 63.75 41 GLU D N 1
ATOM 3345 C CA . GLU D 1 43 ? -15.707 42.014 -13.208 1.00 65.73 41 GLU D CA 1
ATOM 3346 C C . GLU D 1 43 ? -15.685 40.844 -12.231 1.00 66.33 41 GLU D C 1
ATOM 3347 O O . GLU D 1 43 ? -14.967 39.873 -12.434 1.00 65.46 41 GLU D O 1
ATOM 3353 N N . LEU D 1 44 ? -16.480 40.947 -11.172 1.00 68.05 42 LEU D N 1
ATOM 3354 C CA . LEU D 1 44 ? -16.587 39.890 -10.169 1.00 69.83 42 LEU D CA 1
ATOM 3355 C C . LEU D 1 44 ? -18.051 39.471 -10.098 1.00 71.11 42 LEU D C 1
ATOM 3356 O O . LEU D 1 44 ? -18.905 40.086 -10.730 1.00 71.77 42 LEU D O 1
ATOM 3361 N N . TYR D 1 45 ? -18.354 38.433 -9.330 1.00 72.44 43 TYR D N 1
ATOM 3362 C CA . TYR D 1 45 ? -19.732 37.995 -9.236 1.00 73.90 43 TYR D CA 1
ATOM 3363 C C . TYR D 1 45 ? -20.438 38.366 -7.946 1.00 75.24 43 TYR D C 1
ATOM 3364 O O . TYR D 1 45 ? -19.933 38.170 -6.835 1.00 74.28 43 TYR D O 1
ATOM 3373 N N . ASP D 1 46 ? -21.624 38.926 -8.141 1.00 76.79 44 ASP D N 1
ATOM 3374 C CA . ASP D 1 46 ? -22.514 39.379 -7.085 1.00 77.71 44 ASP D CA 1
ATOM 3375 C C . ASP D 1 46 ? -22.951 38.187 -6.253 1.00 77.36 44 ASP D C 1
ATOM 3376 O O . ASP D 1 46 ? -22.787 37.052 -6.680 1.00 77.16 44 ASP D O 1
ATOM 3381 N N . ASP D 1 47 ? -23.508 38.425 -5.071 1.00 78.40 45 ASP D N 1
ATOM 3382 C CA . ASP D 1 47 ? -23.978 37.299 -4.275 1.00 80.27 45 ASP D CA 1
ATOM 3383 C C . ASP D 1 47 ? -25.240 36.784 -4.967 1.00 81.17 45 ASP D C 1
ATOM 3384 O O . ASP D 1 47 ? -25.949 35.908 -4.458 1.00 80.36 45 ASP D O 1
ATOM 3389 N N . SER D 1 48 ? -25.504 37.360 -6.138 1.00 82.01 46 SER D N 1
ATOM 3390 C CA . SER D 1 48 ? -26.632 36.985 -6.981 1.00 82.35 46 SER D CA 1
ATOM 3391 C C . SER D 1 48 ? -26.419 35.531 -7.400 1.00 82.44 46 SER D C 1
ATOM 3392 O O . SER D 1 48 ? -27.038 34.617 -6.850 1.00 81.99 46 SER D O 1
ATOM 3395 N N . HIS D 1 49 ? -25.523 35.341 -8.370 1.00 82.56 47 HIS D N 1
ATOM 3396 C CA . HIS D 1 49 ? -25.179 34.025 -8.900 1.00 81.93 47 HIS D CA 1
ATOM 3397 C C . HIS D 1 49 ? -25.153 32.916 -7.852 1.00 82.10 47 HIS D C 1
ATOM 3398 O O . HIS D 1 49 ? -24.621 33.092 -6.749 1.00 81.11 47 HIS D O 1
ATOM 3405 N N . PRO D 1 50 ? -25.727 31.750 -8.188 1.00 82.18 48 PRO D N 1
ATOM 3406 C CA . PRO D 1 50 ? -25.750 30.621 -7.248 1.00 81.61 48 PRO D CA 1
ATOM 3407 C C . PRO D 1 50 ? -24.332 30.251 -6.810 1.00 80.56 48 PRO D C 1
ATOM 3408 O O . PRO D 1 50 ? -24.049 30.104 -5.619 1.00 80.97 48 PRO D O 1
ATOM 3412 N N . GLU D 1 51 ? -23.446 30.112 -7.788 1.00 78.32 49 GLU D N 1
ATOM 3413 C CA . GLU D 1 51 ? -22.053 29.770 -7.546 1.00 77.03 49 GLU D CA 1
ATOM 3414 C C . GLU D 1 51 ? -21.194 31.037 -7.563 1.00 75.10 49 GLU D C 1
ATOM 3415 O O . GLU D 1 51 ? -20.270 31.166 -8.370 1.00 75.35 49 GLU D O 1
ATOM 3421 N N . ALA D 1 52 ? -21.508 31.972 -6.671 1.00 71.93 50 ALA D N 1
ATOM 3422 C CA . ALA D 1 52 ? -20.782 33.237 -6.590 1.00 69.01 50 ALA D CA 1
ATOM 3423 C C . ALA D 1 52 ? -19.315 33.038 -6.200 1.00 66.88 50 ALA D C 1
ATOM 3424 O O . ALA D 1 52 ? -18.401 33.335 -6.970 1.00 65.15 50 ALA D O 1
ATOM 3426 N N . LEU D 1 53 ? -19.115 32.541 -4.987 1.00 65.13 51 LEU D N 1
ATOM 3427 C CA . LEU D 1 53 ? -17.794 32.286 -4.444 1.00 63.43 51 LEU D CA 1
ATOM 3428 C C . LEU D 1 53 ? -16.953 31.462 -5.416 1.00 62.45 51 LEU D C 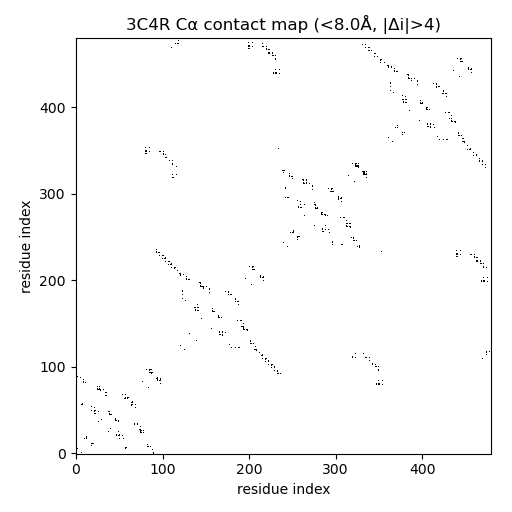1
ATOM 3429 O O . LEU D 1 53 ? -16.007 31.975 -6.028 1.00 62.18 51 LEU D O 1
ATOM 3434 N N . ALA D 1 54 ? -17.316 30.189 -5.557 1.00 60.72 52 ALA D N 1
ATOM 3435 C CA . ALA D 1 54 ? -16.620 29.254 -6.434 1.00 58.72 52 ALA D CA 1
ATOM 3436 C C . ALA D 1 54 ? -16.220 29.831 -7.795 1.00 58.07 52 ALA D C 1
ATOM 3437 O O . ALA D 1 54 ? -15.116 29.584 -8.282 1.00 58.89 52 ALA D O 1
ATOM 3439 N N . ARG D 1 55 ? -17.097 30.608 -8.411 1.00 55.03 53 ARG D N 1
ATOM 3440 C CA . ARG D 1 55 ? -16.763 31.166 -9.708 1.00 54.74 53 ARG D CA 1
ATOM 3441 C C . ARG D 1 55 ? -15.743 32.300 -9.613 1.00 53.37 53 ARG D C 1
ATOM 3442 O O . ARG D 1 55 ? -14.938 32.493 -10.528 1.00 52.11 53 ARG D O 1
ATOM 3450 N N . ASN D 1 56 ? -15.794 33.061 -8.518 1.00 51.63 54 ASN D N 1
ATOM 3451 C CA . ASN D 1 56 ? -14.866 34.175 -8.316 1.00 50.33 54 ASN D CA 1
ATOM 3452 C C . ASN D 1 56 ? -13.483 33.604 -7.988 1.00 48.66 54 ASN D C 1
ATOM 3453 O O . ASN D 1 56 ? -12.458 34.109 -8.447 1.00 45.88 54 ASN D O 1
ATOM 3458 N N . THR D 1 57 ? -13.476 32.540 -7.193 1.00 47.71 55 THR D N 1
ATOM 3459 C CA . THR D 1 57 ? -12.244 31.882 -6.811 1.00 47.28 55 THR D CA 1
ATOM 3460 C C . THR D 1 57 ? -11.481 31.463 -8.062 1.00 48.11 55 THR D C 1
ATOM 3461 O O . THR D 1 57 ? -10.307 31.788 -8.215 1.00 50.34 55 THR D O 1
ATOM 3465 N N . GLN D 1 58 ? -12.158 30.761 -8.965 1.00 46.69 56 GLN D N 1
ATOM 3466 C CA . GLN D 1 58 ? -11.546 30.302 -10.210 1.00 44.91 56 GLN D CA 1
ATOM 3467 C C . GLN D 1 58 ? -10.940 31.463 -10.985 1.00 44.12 56 GLN D C 1
ATOM 3468 O O . GLN D 1 58 ? -9.759 31.460 -11.339 1.00 44.68 56 GLN D O 1
ATOM 3474 N N . LYS D 1 59 ? -11.764 32.466 -11.236 1.00 43.34 57 LYS D N 1
ATOM 3475 C CA . LYS D 1 59 ? -11.359 33.640 -11.993 1.00 44.37 57 LYS D CA 1
ATOM 3476 C C . LYS D 1 59 ? -10.143 34.412 -11.440 1.00 44.06 57 LYS D C 1
ATOM 3477 O O . LYS D 1 59 ? -9.209 34.738 -12.180 1.00 45.08 57 LYS D O 1
ATOM 3483 N N . ILE D 1 60 ? -10.158 34.712 -10.145 1.00 42.49 58 ILE D N 1
ATOM 3484 C CA . ILE D 1 60 ? -9.078 35.483 -9.538 1.00 41.81 58 ILE D CA 1
ATOM 3485 C C . ILE D 1 60 ? -7.736 34.769 -9.553 1.00 41.19 58 ILE D C 1
ATOM 3486 O O . ILE D 1 60 ? -6.729 35.325 -10.000 1.00 39.71 58 ILE D O 1
ATOM 3491 N N . PHE D 1 61 ? -7.705 33.536 -9.076 1.00 41.07 59 PHE D N 1
ATOM 3492 C CA . PHE D 1 61 ? -6.437 32.831 -9.056 1.00 43.53 59 PHE D CA 1
ATOM 3493 C C . PHE D 1 61 ? -5.944 32.414 -10.430 1.00 44.09 59 PHE D C 1
ATOM 3494 O O . PHE D 1 61 ? -4.767 32.117 -10.613 1.00 45.59 59 PHE D O 1
ATOM 3502 N N . ARG D 1 62 ? -6.836 32.421 -11.407 1.00 44.42 60 ARG D N 1
ATOM 3503 C CA . ARG D 1 62 ? -6.432 32.092 -12.749 1.00 45.06 60 ARG D CA 1
ATOM 3504 C C . ARG D 1 62 ? -5.624 33.302 -13.229 1.00 43.48 60 ARG D C 1
ATOM 3505 O O . ARG D 1 62 ? -4.663 33.158 -13.982 1.00 42.87 60 ARG D O 1
ATOM 3513 N N . TRP D 1 63 ? -5.999 34.502 -12.787 1.00 43.16 61 TRP D N 1
ATOM 3514 C CA . TRP D 1 63 ? -5.252 35.699 -13.195 1.00 43.84 61 TRP D CA 1
ATOM 3515 C C . TRP D 1 63 ? -3.895 35.773 -12.501 1.00 43.60 61 TRP D C 1
ATOM 3516 O O . TRP D 1 63 ? -2.888 36.139 -13.113 1.00 38.95 61 TRP D O 1
ATOM 3527 N N . VAL D 1 64 ? -3.896 35.444 -11.212 1.00 42.98 62 VAL D N 1
ATOM 3528 C CA . VAL D 1 64 ? -2.692 35.457 -10.408 1.00 44.56 62 VAL D CA 1
ATOM 3529 C C . VAL D 1 64 ? -1.661 34.490 -10.992 1.00 46.14 62 VAL D C 1
ATOM 3530 O O . VAL D 1 64 ? -0.503 34.851 -11.200 1.00 43.64 62 VAL D O 1
ATOM 3534 N N . GLU D 1 65 ? -2.103 33.264 -11.261 1.00 48.66 63 GLU D N 1
ATOM 3535 C CA . GLU D 1 65 ? -1.242 32.213 -11.807 1.00 51.70 63 GLU D CA 1
ATOM 3536 C C . GLU D 1 65 ? -0.657 32.507 -13.194 1.00 53.04 63 GLU D C 1
ATOM 3537 O O . GLU D 1 65 ? 0.344 31.914 -13.578 1.00 55.25 63 GLU D O 1
ATOM 3543 N N . LYS D 1 66 ? -1.272 33.408 -13.950 1.00 53.37 64 LYS D N 1
ATOM 3544 C CA . LYS D 1 66 ? -0.778 33.708 -15.285 1.00 54.93 64 LYS D CA 1
ATOM 3545 C C . LYS D 1 66 ? 0.096 34.953 -15.368 1.00 55.51 64 LYS D C 1
ATOM 3546 O O . LYS D 1 66 ? 0.100 35.793 -14.469 1.00 55.50 64 LYS D O 1
ATOM 3552 N N . ASP D 1 67 ? 0.835 35.069 -16.465 1.00 56.51 65 ASP D N 1
ATOM 3553 C CA . ASP D 1 67 ? 1.718 36.203 -16.658 1.00 59.38 65 ASP D CA 1
ATOM 3554 C C . ASP D 1 67 ? 1.424 36.994 -17.916 1.00 60.44 65 ASP D C 1
ATOM 3555 O O . ASP D 1 67 ? 2.242 37.796 -18.368 1.00 59.53 65 ASP D O 1
ATOM 3560 N N . THR D 1 68 ? 0.240 36.776 -18.470 1.00 61.92 66 THR D N 1
ATOM 3561 C CA . THR D 1 68 ? -0.170 37.488 -19.665 1.00 63.37 66 THR D CA 1
ATOM 3562 C C . THR D 1 68 ? -0.568 38.911 -19.245 1.00 62.88 66 THR D C 1
ATOM 3563 O O . THR D 1 68 ? -1.129 39.107 -18.168 1.00 63.02 66 THR D O 1
ATOM 3567 N N . PRO D 1 69 ? -0.291 39.918 -20.090 1.00 62.50 67 PRO D N 1
ATOM 3568 C CA . PRO D 1 69 ? -0.635 41.306 -19.756 1.00 62.94 67 PRO D CA 1
ATOM 3569 C C . PRO D 1 69 ? -2.065 41.543 -19.260 1.00 63.75 67 PRO D C 1
ATOM 3570 O O . PRO D 1 69 ? -2.323 42.501 -18.522 1.00 64.53 67 PRO D O 1
ATOM 3574 N N . ASP D 1 70 ? -2.988 40.674 -19.659 1.00 63.10 68 ASP D N 1
ATOM 3575 C CA . ASP D 1 70 ? -4.382 40.793 -19.239 1.00 62.48 68 ASP D CA 1
ATOM 3576 C C . ASP D 1 70 ? -4.611 40.311 -17.811 1.00 59.59 68 ASP D C 1
ATOM 3577 O O . ASP D 1 70 ? -5.423 40.881 -17.081 1.00 59.05 68 ASP D O 1
ATOM 3582 N N . ALA D 1 71 ? -3.918 39.245 -17.424 1.00 55.73 69 ALA D N 1
ATOM 3583 C CA . ALA D 1 71 ? -4.055 38.718 -16.077 1.00 52.61 69 ALA D CA 1
ATOM 3584 C C . ALA D 1 71 ? -3.412 39.753 -15.166 1.00 50.44 69 ALA D C 1
ATOM 3585 O O . ALA D 1 71 ? -3.951 40.110 -14.121 1.00 49.65 69 ALA D O 1
ATOM 3587 N N . VAL D 1 72 ? -2.260 40.251 -15.590 1.00 49.25 70 VAL D N 1
ATOM 3588 C CA . VAL D 1 72 ? -1.547 41.259 -14.831 1.00 49.22 70 VAL D CA 1
ATOM 3589 C C . VAL D 1 72 ? -2.410 42.492 -14.605 1.00 51.02 70 VAL D C 1
ATOM 3590 O O . VAL D 1 72 ? -2.564 42.960 -13.473 1.00 52.71 70 VAL D O 1
ATOM 3594 N N . GLU D 1 73 ? -2.983 43.010 -15.681 1.00 51.35 71 GLU D N 1
ATOM 3595 C CA . GLU D 1 73 ? -3.824 44.193 -15.588 1.00 52.45 71 GLU D CA 1
ATOM 3596 C C . GLU D 1 73 ? -4.957 44.061 -14.580 1.00 50.02 71 GLU D C 1
ATOM 3597 O O . GLU D 1 73 ? -5.215 44.978 -13.807 1.00 50.97 71 GLU D O 1
ATOM 3603 N N . LYS D 1 74 ? -5.631 42.920 -14.591 1.00 47.14 72 LYS D N 1
ATOM 3604 C CA . LYS D 1 74 ? -6.753 42.695 -13.690 1.00 46.52 72 LYS D CA 1
ATOM 3605 C C . LYS D 1 74 ? -6.361 42.525 -12.227 1.00 45.96 72 LYS D C 1
ATOM 3606 O O . LYS D 1 74 ? -7.138 42.866 -11.332 1.00 45.37 72 LYS D O 1
ATOM 3612 N N . ILE D 1 75 ? -5.170 41.991 -11.966 1.00 44.60 73 ILE D N 1
ATOM 3613 C CA . ILE D 1 75 ? -4.759 41.836 -10.578 1.00 41.03 73 ILE D CA 1
ATOM 3614 C C . ILE D 1 75 ? -4.351 43.208 -10.056 1.00 41.58 73 ILE D C 1
ATOM 3615 O O . ILE D 1 75 ? -4.565 43.517 -8.895 1.00 40.13 73 ILE D O 1
ATOM 3620 N N . GLN D 1 76 ? -3.793 44.041 -10.933 1.00 42.46 74 GLN D N 1
ATOM 3621 C CA . GLN D 1 76 ? -3.391 45.384 -10.542 1.00 43.95 74 GLN D CA 1
ATOM 3622 C C . GLN D 1 76 ? -4.616 46.189 -10.137 1.00 45.76 74 GLN D C 1
ATOM 3623 O O . GLN D 1 76 ? -4.599 46.919 -9.143 1.00 47.52 74 GLN D O 1
ATOM 3629 N N . ALA D 1 77 ? -5.682 46.068 -10.915 1.00 45.30 75 ALA D N 1
ATOM 3630 C CA . ALA D 1 77 ? -6.903 46.797 -10.611 1.00 44.62 75 ALA D CA 1
ATOM 3631 C C . ALA D 1 77 ? -7.515 46.246 -9.332 1.00 43.81 75 ALA D C 1
ATOM 3632 O O . ALA D 1 77 ? -8.180 46.972 -8.594 1.00 44.62 75 ALA D O 1
ATOM 3634 N N . LEU D 1 78 ? -7.272 44.966 -9.062 1.00 40.46 76 LEU D N 1
ATOM 3635 C CA . LEU D 1 78 ? -7.818 44.326 -7.871 1.00 39.19 76 LEU D CA 1
ATOM 3636 C C . LEU D 1 78 ? -6.981 44.602 -6.606 1.00 39.98 76 LEU D C 1
ATOM 3637 O O . LEU D 1 78 ? -7.427 44.367 -5.478 1.00 40.83 76 LEU D O 1
ATOM 3642 N N . LEU D 1 79 ? -5.770 45.119 -6.792 1.00 39.79 77 LEU D N 1
ATOM 3643 C CA . LEU D 1 79 ? -4.884 45.416 -5.666 1.00 39.28 77 LEU D CA 1
ATOM 3644 C C . LEU D 1 79 ? -5.560 46.152 -4.512 1.00 40.19 77 LEU D C 1
ATOM 3645 O O . LEU D 1 79 ? -5.349 45.823 -3.343 1.00 38.40 77 LEU D O 1
ATOM 3650 N N . PRO D 1 80 ? -6.368 47.178 -4.824 1.00 41.08 78 PRO D N 1
ATOM 3651 C CA . PRO D 1 80 ? -7.024 47.904 -3.736 1.00 41.11 78 PRO D CA 1
ATOM 3652 C C . PRO D 1 80 ? -7.874 47.022 -2.828 1.00 41.93 78 PRO D C 1
ATOM 3653 O O . PRO D 1 80 ? -7.873 47.212 -1.612 1.00 44.00 78 PRO D O 1
ATOM 3657 N N . ALA D 1 81 ? -8.591 46.064 -3.414 1.00 41.79 79 ALA D N 1
ATOM 3658 C CA . ALA D 1 81 ? -9.455 45.166 -2.645 1.00 42.46 79 ALA D CA 1
ATOM 3659 C C . ALA D 1 81 ? -8.628 44.116 -1.919 1.00 42.98 79 ALA D C 1
ATOM 3660 O O . ALA D 1 81 ? -9.010 43.610 -0.864 1.00 43.26 79 ALA D O 1
ATOM 3662 N N . ILE D 1 82 ? -7.493 43.776 -2.508 1.00 43.48 80 ILE D N 1
ATOM 3663 C CA . ILE D 1 82 ? -6.598 42.806 -1.905 1.00 42.71 80 ILE D CA 1
ATOM 3664 C C . ILE D 1 82 ? -5.975 43.447 -0.647 1.00 44.58 80 ILE D C 1
ATOM 3665 O O . ILE D 1 82 ? -6.075 42.900 0.454 1.00 45.24 80 ILE D O 1
ATOM 3670 N N . GLU D 1 83 ? -5.366 44.620 -0.807 1.00 47.22 81 GLU D N 1
ATOM 3671 C CA . GLU D 1 83 ? -4.727 45.323 0.316 1.00 49.14 81 GLU D CA 1
ATOM 3672 C C . GLU D 1 83 ? -5.677 45.520 1.499 1.00 48.78 81 GLU D C 1
ATOM 3673 O O . GLU D 1 83 ? -5.256 45.516 2.655 1.00 46.95 81 GLU D O 1
ATOM 3679 N N . LYS D 1 84 ? -6.964 45.670 1.209 1.00 49.73 82 LYS D N 1
ATOM 3680 C CA . LYS D 1 84 ? -7.944 45.898 2.260 1.00 49.63 82 LYS D CA 1
ATOM 3681 C C . LYS D 1 84 ? -8.379 44.687 3.074 1.00 48.76 82 LYS D C 1
ATOM 3682 O O . LYS D 1 84 ? -8.745 44.824 4.243 1.00 49.68 82 LYS D O 1
ATOM 3688 N N . SER D 1 85 ? -8.326 43.505 2.475 1.00 47.42 83 SER D N 1
ATOM 3689 C CA . SER D 1 85 ? -8.764 42.282 3.152 1.00 43.78 83 SER D CA 1
ATOM 3690 C C . SER D 1 85 ? -7.655 41.321 3.508 1.00 42.15 83 SER D C 1
ATOM 3691 O O . SER D 1 85 ? -7.837 40.420 4.330 1.00 40.60 83 SER D O 1
ATOM 3702 N N . PRO D 1 87 ? -4.345 39.731 5.180 1.00 40.60 85 PRO D N 1
ATOM 3703 C CA . PRO D 1 87 ? -3.704 39.792 6.507 1.00 39.63 85 PRO D CA 1
ATOM 3704 C C . PRO D 1 87 ? -2.514 40.748 6.457 1.00 39.83 85 PRO D C 1
ATOM 3705 O O . PRO D 1 87 ? -1.621 40.592 5.618 1.00 40.84 85 PRO D O 1
ATOM 3709 N N . PRO D 1 88 ? -2.472 41.731 7.376 1.00 39.14 86 PRO D N 1
ATOM 3710 C CA . PRO D 1 88 ? -1.403 42.727 7.437 1.00 37.25 86 PRO D CA 1
ATOM 3711 C C . PRO D 1 88 ? 0.014 42.215 7.239 1.00 35.42 86 PRO D C 1
ATOM 3712 O O . PRO D 1 88 ? 0.814 42.860 6.575 1.00 33.71 86 PRO D O 1
ATOM 3716 N N . LEU D 1 89 ? 0.338 41.063 7.801 1.00 36.98 87 LEU D N 1
ATOM 3717 C CA . LEU D 1 89 ? 1.693 40.537 7.657 1.00 38.90 87 LEU D CA 1
ATOM 3718 C C . LEU D 1 89 ? 1.999 40.220 6.190 1.00 40.62 87 LEU D C 1
ATOM 3719 O O . LEU D 1 89 ? 3.081 40.535 5.685 1.00 41.42 87 LEU D O 1
ATOM 3724 N N . LEU D 1 90 ? 1.044 39.586 5.513 1.00 40.23 88 LEU D N 1
ATOM 3725 C CA . LEU D 1 90 ? 1.225 39.229 4.116 1.00 39.60 88 LEU D CA 1
ATOM 3726 C C . LEU D 1 90 ? 1.330 40.494 3.276 1.00 39.21 88 LEU D C 1
ATOM 3727 O O . LEU D 1 90 ? 2.068 40.546 2.293 1.00 40.40 88 LEU D O 1
ATOM 3732 N N . VAL D 1 91 ? 0.604 41.528 3.672 1.00 38.06 89 VAL D N 1
ATOM 3733 C CA . VAL D 1 91 ? 0.655 42.787 2.953 1.00 38.28 89 VAL D CA 1
ATOM 3734 C C . VAL D 1 91 ? 2.036 43.413 3.127 1.00 37.92 89 VAL D C 1
ATOM 3735 O O . VAL D 1 91 ? 2.628 43.903 2.166 1.00 39.85 89 VAL D O 1
ATOM 3739 N N . ALA D 1 92 ? 2.541 43.401 4.358 1.00 36.66 90 ALA D N 1
ATOM 3740 C CA . ALA D 1 92 ? 3.864 43.951 4.655 1.00 35.05 90 ALA D CA 1
ATOM 3741 C C . ALA D 1 92 ? 4.870 43.236 3.773 1.00 34.19 90 ALA D C 1
ATOM 3742 O O . ALA D 1 92 ? 5.663 43.861 3.086 1.00 33.39 90 ALA D O 1
ATOM 3744 N N . ARG D 1 93 ? 4.823 41.912 3.805 1.00 35.32 91 ARG D N 1
ATOM 3745 C CA . ARG D 1 93 ? 5.697 41.082 2.989 1.00 38.32 91 ARG D CA 1
ATOM 3746 C C . ARG D 1 93 ? 5.580 41.380 1.498 1.00 39.76 91 ARG D C 1
ATOM 3747 O O . ARG D 1 93 ? 6.585 41.548 0.805 1.00 38.28 91 ARG D O 1
ATOM 3763 N N . ARG D 1 95 ? 4.661 44.062 0.029 1.00 44.23 93 ARG D N 1
ATOM 3764 C CA . ARG D 1 95 ? 5.189 45.389 -0.276 1.00 45.85 93 ARG D CA 1
ATOM 3765 C C . ARG D 1 95 ? 6.663 45.625 0.047 1.00 46.02 93 ARG D C 1
ATOM 3766 O O . ARG D 1 95 ? 7.222 46.650 -0.338 1.00 45.30 93 ARG D O 1
ATOM 3774 N N . SER D 1 96 ? 7.294 44.694 0.758 1.00 48.40 94 SER D N 1
ATOM 3775 C CA . SER D 1 96 ? 8.697 44.864 1.110 1.00 48.64 94 SER D CA 1
ATOM 3776 C C . SER D 1 96 ? 9.610 44.771 -0.104 1.00 49.00 94 SER D C 1
ATOM 3777 O O . SER D 1 96 ? 10.703 45.323 -0.090 1.00 51.51 94 SER D O 1
ATOM 3780 N N . HIS D 1 97 ? 9.177 44.086 -1.156 1.00 48.63 95 HIS D N 1
ATOM 3781 C CA . HIS D 1 97 ? 10.005 43.984 -2.355 1.00 47.88 95 HIS D CA 1
ATOM 3782 C C . HIS D 1 97 ? 10.040 45.317 -3.086 1.00 47.29 95 HIS D C 1
ATOM 3783 O O . HIS D 1 97 ? 10.944 45.579 -3.870 1.00 49.46 95 HIS D O 1
ATOM 3790 N N . SER D 1 98 ? 9.057 46.166 -2.815 1.00 47.17 96 SER D N 1
ATOM 3791 C CA . SER D 1 98 ? 8.956 47.462 -3.479 1.00 44.94 96 SER D CA 1
ATOM 3792 C C . SER D 1 98 ? 9.233 48.643 -2.561 1.00 44.61 96 SER D C 1
ATOM 3793 O O . SER D 1 98 ? 9.435 49.756 -3.039 1.00 44.50 96 SER D O 1
ATOM 3796 N N . SER D 1 99 ? 9.239 48.403 -1.251 1.00 43.63 97 SER D N 1
ATOM 3797 C CA . SER D 1 99 ? 9.458 49.467 -0.277 1.00 42.35 97 SER D CA 1
ATOM 3798 C C . SER D 1 99 ? 10.490 49.194 0.822 1.00 41.29 97 SER D C 1
ATOM 3799 O O . SER D 1 99 ? 10.462 48.151 1.469 1.00 41.07 97 SER D O 1
ATOM 3802 N N . ALA D 1 100 ? 11.382 50.157 1.037 1.00 39.73 98 ALA D N 1
ATOM 3803 C CA . ALA D 1 100 ? 12.425 50.055 2.054 1.00 39.81 98 ALA D CA 1
ATOM 3804 C C . ALA D 1 100 ? 11.814 50.044 3.451 1.00 39.70 98 ALA D C 1
ATOM 3805 O O . ALA D 1 100 ? 12.352 49.423 4.375 1.00 40.68 98 ALA D O 1
ATOM 3807 N N . TYR D 1 101 ? 10.688 50.735 3.592 1.00 38.11 99 TYR D N 1
ATOM 3808 C CA . TYR D 1 101 ? 9.977 50.811 4.860 1.00 37.66 99 TYR D CA 1
ATOM 3809 C C . TYR D 1 101 ? 9.402 49.462 5.268 1.00 36.90 99 TYR D C 1
ATOM 3810 O O . TYR D 1 101 ? 9.662 48.975 6.371 1.00 39.96 99 TYR D O 1
ATOM 3819 N N . PHE D 1 102 ? 8.624 48.844 4.386 1.00 35.36 100 PHE D N 1
ATOM 3820 C CA . PHE D 1 102 ? 8.039 47.560 4.716 1.00 32.82 100 PHE D CA 1
ATOM 3821 C C . PHE D 1 102 ? 9.095 46.478 4.878 1.00 33.09 100 PHE D C 1
ATOM 3822 O O . PHE D 1 102 ? 8.898 45.538 5.645 1.00 31.16 100 PHE D O 1
ATOM 3830 N N . ARG D 1 103 ? 10.222 46.615 4.179 1.00 34.58 101 ARG D N 1
ATOM 3831 C CA . ARG D 1 103 ? 11.325 45.651 4.317 1.00 38.10 101 ARG D CA 1
ATOM 3832 C C . ARG D 1 103 ? 11.811 45.662 5.766 1.00 37.17 101 ARG D C 1
ATOM 3833 O O . ARG D 1 103 ? 11.964 44.624 6.405 1.00 35.59 101 ARG D O 1
ATOM 3841 N N . GLU D 1 104 ? 12.047 46.868 6.264 1.00 37.85 102 GLU D N 1
ATOM 3842 C CA . GLU D 1 104 ? 12.525 47.081 7.618 1.00 40.11 102 GLU D CA 1
ATOM 3843 C C . GLU D 1 104 ? 11.472 46.649 8.633 1.00 38.65 102 GLU D C 1
ATOM 3844 O O . GLU D 1 104 ? 11.774 46.018 9.653 1.00 39.42 102 GLU D O 1
ATOM 3850 N N . LEU D 1 105 ? 10.226 46.980 8.332 1.00 38.12 103 LEU D N 1
ATOM 3851 C CA . LEU D 1 105 ? 9.099 46.636 9.181 1.00 37.61 103 LEU D CA 1
ATOM 3852 C C . LEU D 1 105 ? 9.008 45.119 9.328 1.00 39.94 103 LEU D C 1
ATOM 3853 O O . LEU D 1 105 ? 8.942 44.610 10.444 1.00 40.15 103 LEU D O 1
ATOM 3858 N N . VAL D 1 106 ? 9.007 44.393 8.208 1.00 39.50 104 VAL D N 1
ATOM 3859 C CA . VAL D 1 106 ? 8.949 42.930 8.255 1.00 39.51 104 VAL D CA 1
ATOM 3860 C C . VAL D 1 106 ? 10.215 42.364 8.906 1.00 39.23 104 VAL D C 1
ATOM 3861 O O . VAL D 1 106 ? 10.164 41.387 9.659 1.00 41.06 104 VAL D O 1
ATOM 3865 N N . GLU D 1 107 ? 11.357 42.961 8.596 1.00 38.51 105 GLU D N 1
ATOM 3866 C CA . GLU D 1 107 ? 12.620 42.508 9.164 1.00 39.27 105 GLU D CA 1
ATOM 3867 C C . GLU D 1 107 ? 12.590 42.617 10.686 1.00 36.99 105 GLU D C 1
ATOM 3868 O O . GLU D 1 107 ? 13.132 41.758 11.382 1.00 34.29 105 GLU D O 1
ATOM 3874 N N . THR D 1 108 ? 11.962 43.671 11.210 1.00 35.44 106 THR D N 1
ATOM 3875 C CA . THR D 1 108 ? 11.918 43.800 12.655 1.00 31.86 106 THR D CA 1
ATOM 3876 C C . THR D 1 108 ? 11.039 42.760 13.304 1.00 33.29 106 THR D C 1
ATOM 3877 O O . THR D 1 108 ? 11.334 42.341 14.414 1.00 35.25 106 THR D O 1
ATOM 3881 N N . ARG D 1 109 ? 9.966 42.327 12.638 1.00 32.68 107 ARG D N 1
ATOM 3882 C CA . ARG D 1 109 ? 9.098 41.320 13.258 1.00 34.96 107 ARG D CA 1
ATOM 3883 C C . ARG D 1 109 ? 9.830 39.986 13.244 1.00 36.13 107 ARG D C 1
ATOM 3884 O O . ARG D 1 109 ? 9.738 39.183 14.188 1.00 36.35 107 ARG D O 1
ATOM 3892 N N . GLU D 1 110 ? 10.587 39.749 12.183 1.00 37.85 108 GLU D N 1
ATOM 3893 C CA . GLU D 1 110 ? 11.337 38.504 12.109 1.00 41.29 108 GLU D CA 1
ATOM 3894 C C . GLU D 1 110 ? 12.303 38.466 13.282 1.00 40.68 108 GLU D C 1
ATOM 3895 O O . GLU D 1 110 ? 12.538 37.413 13.887 1.00 41.90 108 GLU D O 1
ATOM 3901 N N . ARG D 1 111 ? 12.845 39.628 13.620 1.00 39.72 109 ARG D N 1
ATOM 3902 C CA . ARG D 1 111 ? 13.782 39.708 14.728 1.00 39.35 109 ARG D CA 1
ATOM 3903 C C . ARG D 1 111 ? 13.076 39.509 16.071 1.00 37.98 109 ARG D C 1
ATOM 3904 O O . ARG D 1 111 ? 13.596 38.823 16.950 1.00 40.40 109 ARG D O 1
ATOM 3912 N N . LEU D 1 112 ? 11.882 40.078 16.224 1.00 37.33 110 LEU D N 1
ATOM 3913 C CA . LEU D 1 112 ? 11.120 39.902 17.464 1.00 35.91 110 LEU D CA 1
ATOM 3914 C C . LEU D 1 112 ? 10.764 38.437 17.669 1.00 35.04 110 LEU D C 1
ATOM 3915 O O . LEU D 1 112 ? 10.740 37.958 18.809 1.00 35.87 110 LEU D O 1
ATOM 3920 N N . VAL D 1 113 ? 10.498 37.736 16.567 1.00 34.63 111 VAL D N 1
ATOM 3921 C CA . VAL D 1 113 ? 10.139 36.316 16.580 1.00 33.72 111 VAL D CA 1
ATOM 3922 C C . VAL D 1 113 ? 11.349 35.433 16.900 1.00 36.09 111 VAL D C 1
ATOM 3923 O O . VAL D 1 113 ? 11.216 34.398 17.568 1.00 37.24 111 VAL D O 1
ATOM 3927 N N . ARG D 1 114 ? 12.536 35.816 16.437 1.00 39.30 112 ARG D N 1
ATOM 3928 C CA . ARG D 1 114 ? 13.735 35.023 16.768 1.00 40.20 112 ARG D CA 1
ATOM 3929 C C . ARG D 1 114 ? 14.000 35.184 18.260 1.00 38.89 112 ARG D C 1
ATOM 3930 O O . ARG D 1 114 ? 14.347 34.232 18.946 1.00 39.75 112 ARG D O 1
ATOM 3938 N N . ASP D 1 115 ? 13.828 36.395 18.772 1.00 39.22 113 ASP D N 1
ATOM 3939 C CA . ASP D 1 115 ? 14.028 36.606 20.198 1.00 38.56 113 ASP D CA 1
ATOM 3940 C C . ASP D 1 115 ? 13.103 35.661 20.951 1.00 39.23 113 ASP D C 1
ATOM 3941 O O . ASP D 1 115 ? 13.529 34.960 21.867 1.00 39.28 113 ASP D O 1
ATOM 3946 N N . ALA D 1 116 ? 11.828 35.651 20.559 1.00 41.06 114 ALA D N 1
ATOM 3947 C CA . ALA D 1 116 ? 10.829 34.797 21.195 1.00 40.44 114 ALA D CA 1
ATOM 3948 C C . ALA D 1 116 ? 11.310 33.365 21.241 1.00 41.24 114 ALA D C 1
ATOM 3949 O O . ALA D 1 116 ? 11.221 32.700 22.271 1.00 40.68 114 ALA D O 1
ATOM 3951 N N . ASP D 1 117 ? 11.830 32.886 20.121 1.00 42.03 115 ASP D N 1
ATOM 3952 C CA . ASP D 1 117 ? 12.317 31.515 20.078 1.00 44.73 115 ASP D CA 1
ATOM 3953 C C . ASP D 1 117 ? 13.611 31.322 20.889 1.00 44.10 115 ASP D C 1
ATOM 3954 O O . ASP D 1 117 ? 13.897 30.213 21.355 1.00 43.28 115 ASP D O 1
ATOM 3959 N N . ASP D 1 118 ? 14.382 32.393 21.064 1.00 43.47 116 ASP D N 1
ATOM 3960 C CA . ASP D 1 118 ? 15.607 32.300 21.849 1.00 44.75 116 ASP D CA 1
ATOM 3961 C C . ASP D 1 118 ? 15.214 32.116 23.305 1.00 43.47 116 ASP D C 1
ATOM 3962 O O . ASP D 1 118 ? 15.925 31.478 24.087 1.00 43.86 116 ASP D O 1
ATOM 3967 N N . PHE D 1 119 ? 14.069 32.679 23.665 1.00 41.39 117 PHE D N 1
ATOM 3968 C CA . PHE D 1 119 ? 13.578 32.546 25.019 1.00 39.94 117 PHE D CA 1
ATOM 3969 C C . PHE D 1 119 ? 13.313 31.060 25.254 1.00 40.32 117 PHE D C 1
ATOM 3970 O O . PHE D 1 119 ? 13.764 30.489 26.247 1.00 41.00 117 PHE D O 1
ATOM 3978 N N . VAL D 1 120 ? 12.590 30.434 24.329 1.00 40.00 118 VAL D N 1
ATOM 3979 C CA . VAL D 1 120 ? 12.281 29.019 24.451 1.00 41.08 118 VAL D CA 1
ATOM 3980 C C . VAL D 1 120 ? 13.562 28.192 24.545 1.00 42.26 118 VAL D C 1
ATOM 3981 O O . VAL D 1 120 ? 13.681 27.284 25.381 1.00 40.01 118 VAL D O 1
ATOM 3985 N N . ALA D 1 121 ? 14.517 28.510 23.678 1.00 43.27 119 ALA D N 1
ATOM 3986 C CA . ALA D 1 121 ? 15.798 27.811 23.660 1.00 43.42 119 ALA D CA 1
ATOM 3987 C C . ALA D 1 121 ? 16.440 27.837 25.046 1.00 44.82 119 ALA D C 1
ATOM 3988 O O . ALA D 1 121 ? 16.938 26.818 25.523 1.00 45.37 119 ALA D O 1
ATOM 3990 N N . VAL D 1 122 ? 16.438 29.007 25.686 1.00 45.81 120 VAL D N 1
ATOM 3991 C CA . VAL D 1 122 ? 17.031 29.130 27.014 1.00 44.82 120 VAL D CA 1
ATOM 3992 C C . VAL D 1 122 ? 16.223 28.364 28.058 1.00 45.84 120 VAL D C 1
ATOM 3993 O O . VAL D 1 122 ? 16.787 27.640 28.872 1.00 45.16 120 VAL D O 1
ATOM 3997 N N . ALA D 1 123 ? 14.903 28.524 28.025 1.00 47.45 121 ALA D N 1
ATOM 3998 C CA . ALA D 1 123 ? 14.030 27.856 28.975 1.00 49.51 121 ALA D CA 1
ATOM 3999 C C . ALA D 1 123 ? 14.173 26.348 28.909 1.00 53.29 121 ALA D C 1
ATOM 4000 O O . ALA D 1 123 ? 13.905 25.659 29.896 1.00 55.46 121 ALA D O 1
ATOM 4002 N N . ILE D 1 124 ? 14.571 25.822 27.753 1.00 55.44 122 ILE D N 1
ATOM 4003 C CA . ILE D 1 124 ? 14.755 24.386 27.646 1.00 58.32 122 ILE D CA 1
ATOM 4004 C C . ILE D 1 124 ? 16.226 24.051 27.913 1.00 60.40 122 ILE D C 1
ATOM 4005 O O . ILE D 1 124 ? 16.527 23.055 28.562 1.00 59.21 122 ILE D O 1
ATOM 4010 N N . ALA D 1 125 ? 17.143 24.889 27.434 1.00 62.41 123 ALA D N 1
ATOM 4011 C CA . ALA D 1 125 ? 18.564 24.648 27.669 1.00 65.62 123 ALA D CA 1
ATOM 4012 C C . ALA D 1 125 ? 18.788 24.515 29.179 1.00 68.59 123 ALA D C 1
ATOM 4013 O O . ALA D 1 125 ? 19.882 24.166 29.633 1.00 68.44 123 ALA D O 1
ATOM 4015 N N . GLY D 1 126 ? 17.733 24.802 29.941 1.00 71.13 124 GLY D N 1
ATOM 4016 C CA . GLY D 1 126 ? 17.783 24.711 31.384 1.00 74.18 124 GLY D CA 1
ATOM 4017 C C . GLY D 1 126 ? 17.330 23.362 31.913 1.00 77.84 124 GLY D C 1
ATOM 4018 O O . GLY D 1 126 ? 17.614 23.043 33.067 1.00 78.34 124 GLY D O 1
ATOM 4019 N N . PHE D 1 127 ? 16.622 22.568 31.104 1.00 81.25 125 PHE D N 1
ATOM 4020 C CA . PHE D 1 127 ? 16.184 21.248 31.568 1.00 84.35 125 PHE D CA 1
ATOM 4021 C C . PHE D 1 127 ? 17.445 20.432 31.852 1.00 86.31 125 PHE D C 1
ATOM 4022 O O . PHE D 1 127 ? 17.397 19.423 32.557 1.00 87.40 125 PHE D O 1
ATOM 4030 N N . ASN D 1 128 ? 18.570 20.884 31.294 1.00 88.65 126 ASN D N 1
ATOM 4031 C CA . ASN D 1 128 ? 19.852 20.221 31.505 1.00 90.35 126 ASN D CA 1
ATOM 4032 C C . ASN D 1 128 ? 20.177 20.084 32.984 1.00 92.31 126 ASN D C 1
ATOM 4033 O O . ASN D 1 128 ? 20.644 19.036 33.432 1.00 93.41 126 ASN D O 1
ATOM 4038 N N . GLN D 1 129 ? 19.927 21.142 33.745 1.00 94.38 127 GLN D N 1
ATOM 4039 C CA . GLN D 1 129 ? 20.205 21.132 35.178 1.00 96.64 127 GLN D CA 1
ATOM 4040 C C . GLN D 1 129 ? 19.034 20.689 36.051 1.00 98.51 127 GLN D C 1
ATOM 4041 O O . GLN D 1 129 ? 19.252 20.124 37.123 1.00 98.83 127 GLN D O 1
#

CATH classification: 1.10.3600.10

Solvent-accessible surface area: 25833 Å² total

Foldseek 3Di:
DDDLLLVLLVVVAVPPHLLVLQVQLVVLDPVVNCPPHADDPVDDCRSVVSSCVLVVLSPDDDPVSVVRVVVSVVSNCVGPPLSVLSVVVVDVVSVVVNVVVVVVVVVVVVVVVVVVVPD/DDDLLLVLLVVVQPPVHLLPLLVQLVVLDVVVPCPPHADDPVDDVRSVVCSCVLVVLSPDDDPVSRVRVVVSVSSNCVRDPLSNLSVVVVDVVSVVVNVVVVVVVVVVVVVVVVVVVVD/DDDLLLVLLVVVQVPVHQLVLLVQLVVLVVVVPCAPHADDPVDDPRSVRSSCVLVVLSPDDPPVSVVRVVVSVRSNVVRPPLSNLSVVVVDVVSVVVNVVVVVVVVVVVVVVVVVVVVVVD/DDDLLLVLLVVVQPPPHLLVLQVQLVVLDPVVPCPPHAADVPDPCRSVVSSCVLVVLSPDDPPVSRVRVVVSVVSNCVRDVLSNLSVVVVDVVSVVVNVVVVVVVVVVVVVVVVVVVVVVD

InterPro domains:
  IPR009364 YdaT-like [PF06254] (7-109)
  IPR037042 Transcriptional regulator YdaT-like superfamily [G3DSA:1.10.3600.10] (1-125)

Secondary structure (DSSP, 8-state):
---HHHH---TTTTTT-THHHHHHHHHHHHH----S----SSSTTHHHHHHHHHHHHHH--SHHHHHHHHHHHHHHHH--HHHHH---SS-HHHHHHHHHHHHHHHHHHHHHHHHHHH-/---HHHH---TTTTTT-SHHHHHHHHHHHHHT---S----TTSSSHHHHHHHHHHHHHS--SHHHHHHHHHHHHHHHH--HHHHH--TTT-HHHHHHHHHHHHHHHHHHHHHHHHHHT-/---HHHH---TTTTTT-SHHHHHHHHHHHHHT---S----TTSTTHHHHHHHHHHHHHH--SHHHHHHHHHHHHHHHT--HHHHH--TTT-HHHHHHHHHHHHHHHHHHHHHHHHHTTT--/---HHHH---TTHHHH-THHHHHHHHHHHTT----S----S-STTHHHHHHHHHHHHHH--SHHHHHHHHHHHHHHHH--HHHHH--TTT-HHHHHHHHHHHHHHHHHHHHHHHHHHTTT-

Organism: Escherichia coli O6:H1 (strain CFT073 / ATCC 700928 / UPEC) (NCBI:txid199310)

Radius of gyration: 29.93 Å; Cα contacts (8 Å, |Δi|>4): 523; chains: 4; bounding box: 59×85×86 Å